Protein AF-A0A7C2SA56-F1 (afdb_monomer)

pLDDT: mean 70.77, std 21.41, range [25.62, 97.12]

Foldseek 3Di:
DDDDDDDDDDDDDDDDDDDPPDPDPDPPDPDDPVVCVVVCPPQAFQEEELEEQAVLLCVLALDQKFAADLQGHPPDAQPFFDWDKDWDCVPDPDQFTKIKIKGKDADARFQKFWFFLVFATDRPDDAPPLPPDPPNQDDDPQWDWDWDDGRITMIMTIGNDTGNDDDDDPVSVVPDDDDRHDTRPLPLVVCLQRHQYWYKYAAPVDPQRIDTQAQRASDSVCSVVRSVSVSQQSGIVVSVHDGHYHAGQLLSSLQVVLVSQQVNCVNNPCVVVVRAAEYEYEEAAFQQPQAVVSHGCDQVNVPVVPRLLQGLLVSLLQLQVQQWRPHTSDTDRGGHPHRYAYIYMHGYPNYHCSNHVSNNLSSVRRNCVVPDPVVVPPPPRDPDPPPDDDDDD

Radius of gyration: 30.61 Å; Cα contacts (8 Å, |Δi|>4): 774; chains: 1; bounding box: 69×61×141 Å

Mean predicted aligned error: 15.2 Å

Structure (mmCIF, N/CA/C/O backbone):
data_AF-A0A7C2SA56-F1
#
_entry.id   AF-A0A7C2SA56-F1
#
loop_
_atom_site.group_PDB
_atom_site.id
_atom_site.type_symbol
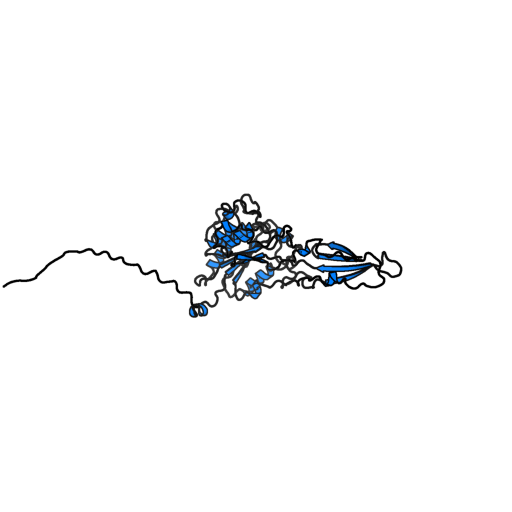_atom_site.label_atom_id
_atom_site.label_alt_id
_atom_site.label_comp_id
_atom_site.label_asym_id
_atom_site.label_entity_id
_atom_site.label_seq_id
_atom_site.pdbx_PDB_ins_code
_atom_site.Cartn_x
_atom_site.Cartn_y
_atom_site.Cartn_z
_atom_site.occupancy
_atom_site.B_iso_or_equiv
_atom_site.auth_seq_id
_atom_site.auth_comp_id
_atom_site.auth_asym_id
_atom_site.auth_atom_id
_atom_site.pdbx_PDB_model_num
ATOM 1 N N . MET A 1 1 ? -33.449 -40.616 89.971 1.00 39.22 1 MET A N 1
ATOM 2 C CA . MET A 1 1 ? -32.177 -41.347 90.154 1.00 39.22 1 MET A CA 1
ATOM 3 C C . MET A 1 1 ? -31.269 -41.042 88.967 1.00 39.22 1 MET A C 1
ATOM 5 O O . MET A 1 1 ? -31.745 -41.109 87.848 1.00 39.22 1 MET A O 1
ATOM 9 N N . LYS A 1 2 ? -30.046 -40.585 89.292 1.00 33.28 2 LYS A N 1
ATOM 10 C CA . LYS A 1 2 ? -28.766 -40.438 88.544 1.00 33.28 2 LYS A CA 1
ATOM 11 C C . LYS A 1 2 ? -28.814 -40.539 86.998 1.00 33.28 2 LYS A C 1
ATOM 13 O O . LYS A 1 2 ? -29.248 -41.554 86.479 1.00 33.28 2 LYS A O 1
ATOM 18 N N . LYS A 1 3 ? -28.481 -39.468 86.245 1.00 35.09 3 LYS A N 1
ATOM 19 C CA . LYS A 1 3 ? -27.124 -39.047 85.761 1.00 35.09 3 LYS A CA 1
ATOM 20 C C . LYS A 1 3 ? -26.400 -40.204 85.045 1.00 35.09 3 LYS A C 1
ATOM 22 O O . LYS A 1 3 ? -26.2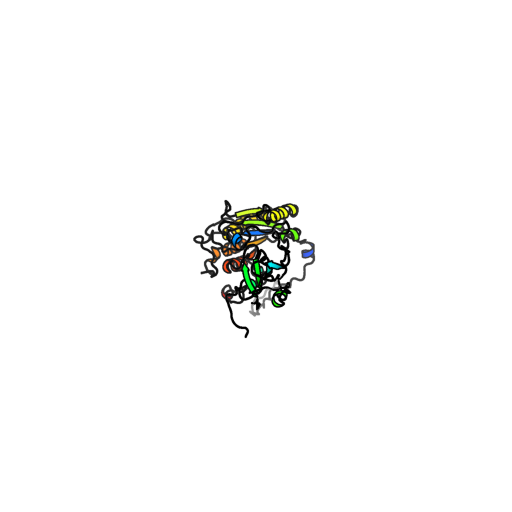62 -41.249 85.657 1.00 35.09 3 LYS A O 1
ATOM 27 N N . THR A 1 4 ? -25.950 -40.081 83.791 1.00 36.53 4 THR A N 1
ATOM 28 C CA . THR A 1 4 ? -24.731 -39.322 83.438 1.00 36.53 4 THR A CA 1
ATOM 29 C C . THR A 1 4 ? -24.569 -39.110 81.928 1.00 36.53 4 THR A C 1
ATOM 31 O O . THR A 1 4 ? -24.523 -40.064 81.158 1.00 36.53 4 THR A O 1
ATOM 34 N N . SER A 1 5 ? -24.358 -37.855 81.542 1.00 44.16 5 SER A N 1
ATOM 35 C CA . SER A 1 5 ? -23.474 -37.443 80.452 1.00 44.16 5 SER A CA 1
ATOM 36 C C . SER A 1 5 ? -22.009 -37.577 80.901 1.00 44.16 5 SER A C 1
ATOM 38 O O . SER A 1 5 ? -21.711 -37.331 82.072 1.00 44.16 5 SER A O 1
ATOM 40 N N . LEU A 1 6 ? -21.094 -37.934 79.991 1.00 35.34 6 LEU A N 1
ATOM 41 C CA . LEU A 1 6 ? -19.653 -37.781 80.207 1.00 35.34 6 LEU A CA 1
ATOM 42 C C . LEU A 1 6 ? -19.013 -37.058 79.013 1.00 35.34 6 LEU A C 1
ATOM 44 O O . LEU A 1 6 ? -18.943 -37.577 77.904 1.00 35.34 6 LEU A O 1
ATOM 48 N N . PHE A 1 7 ? -18.586 -35.831 79.296 1.00 36.72 7 PHE A N 1
ATOM 49 C CA . PHE A 1 7 ? -17.604 -35.038 78.565 1.00 36.72 7 PHE A CA 1
ATOM 50 C C . PHE A 1 7 ? -16.187 -35.479 78.965 1.00 36.72 7 PHE A C 1
ATOM 52 O O . PHE A 1 7 ? -15.968 -35.737 80.146 1.00 36.72 7 PHE A O 1
ATOM 59 N N . ALA A 1 8 ? -15.240 -35.460 78.021 1.00 33.09 8 ALA A N 1
ATOM 60 C CA . ALA A 1 8 ? -13.815 -35.090 78.163 1.00 33.09 8 ALA A CA 1
ATOM 61 C C . ALA A 1 8 ? -13.097 -35.482 76.853 1.00 33.09 8 ALA A C 1
ATOM 63 O O . ALA A 1 8 ? -13.397 -36.527 76.295 1.00 33.09 8 ALA A O 1
ATOM 64 N N . GLY A 1 9 ? -12.153 -34.749 76.274 1.00 30.97 9 GLY A N 1
ATOM 65 C CA . GLY A 1 9 ? -11.451 -33.541 76.674 1.00 30.97 9 GLY A CA 1
ATOM 66 C C . GLY A 1 9 ? -10.452 -33.186 75.562 1.00 30.97 9 GLY A C 1
ATOM 67 O O . GLY A 1 9 ? -9.973 -34.051 74.834 1.00 30.97 9 GLY A O 1
ATOM 68 N N . ILE A 1 10 ? -10.197 -31.892 75.418 1.00 39.34 10 ILE A N 1
ATOM 69 C CA . ILE A 1 10 ? -9.296 -31.254 74.454 1.00 39.34 10 ILE A CA 1
ATOM 70 C C . ILE A 1 10 ? -7.835 -31.453 74.887 1.00 39.34 10 ILE A C 1
ATOM 72 O O . ILE A 1 10 ? -7.519 -31.183 76.044 1.00 39.34 10 ILE A O 1
ATOM 76 N N . SER A 1 11 ? -6.931 -31.809 73.964 1.00 33.72 11 SER A N 1
ATOM 77 C CA . SER A 1 11 ? -5.572 -31.235 73.899 1.00 33.72 11 SER A CA 1
ATOM 78 C C . SER A 1 11 ? -4.875 -31.533 72.573 1.00 33.72 11 SER A C 1
ATOM 80 O O . SER A 1 11 ? -4.888 -32.649 72.064 1.00 33.72 11 SER A O 1
ATOM 82 N N . ALA A 1 12 ? -4.301 -30.467 72.024 1.00 36.62 12 ALA A N 1
ATOM 83 C CA . ALA A 1 12 ? -3.661 -30.363 70.729 1.00 36.62 12 ALA A CA 1
ATOM 84 C C . ALA A 1 12 ? -2.282 -31.036 70.681 1.00 36.62 12 ALA A C 1
ATOM 86 O O . ALA A 1 12 ? -1.510 -30.950 71.634 1.00 36.62 12 ALA A O 1
ATOM 87 N N . LEU A 1 13 ? -1.929 -31.571 69.511 1.00 31.06 13 LEU A N 1
ATOM 88 C CA . LEU A 1 13 ? -0.540 -31.666 69.081 1.00 31.06 13 LEU A CA 1
ATOM 89 C C . LEU A 1 13 ? -0.450 -31.207 67.621 1.00 31.06 13 LEU A C 1
ATOM 91 O O . LEU A 1 13 ? -1.039 -31.804 66.723 1.00 31.06 13 LEU A O 1
ATOM 95 N N . LEU A 1 14 ? 0.252 -30.092 67.420 1.00 38.41 14 LEU A N 1
ATOM 96 C CA . LEU A 1 14 ? 0.639 -29.561 66.120 1.00 38.41 14 LEU A CA 1
ATOM 97 C C . LEU A 1 14 ? 1.546 -30.558 65.391 1.00 38.41 14 LEU A C 1
ATOM 99 O O . LEU A 1 14 ? 2.655 -30.809 65.853 1.00 38.41 14 LEU A O 1
ATOM 103 N N . LEU A 1 15 ? 1.136 -31.013 64.207 1.00 34.75 15 LEU A N 1
ATOM 104 C CA . LEU A 1 15 ? 2.068 -31.433 63.163 1.00 34.75 15 LEU A CA 1
ATOM 105 C C . LEU A 1 15 ? 1.757 -30.658 61.881 1.00 34.75 15 LEU A C 1
ATOM 107 O O . LEU A 1 15 ? 0.782 -30.922 61.180 1.00 34.75 15 LEU A O 1
ATOM 111 N N . ALA A 1 16 ? 2.616 -29.685 61.587 1.00 44.06 16 ALA A N 1
ATOM 112 C CA . ALA A 1 16 ? 2.723 -29.089 60.270 1.00 44.06 16 ALA A CA 1
ATOM 113 C C . ALA A 1 16 ? 3.188 -30.165 59.278 1.00 44.06 16 ALA A C 1
ATOM 115 O O . ALA A 1 16 ? 4.275 -30.719 59.425 1.00 44.06 16 ALA A O 1
ATOM 116 N N . THR A 1 17 ? 2.383 -30.442 58.256 1.00 40.09 17 THR A N 1
ATOM 117 C CA . THR A 1 17 ? 2.845 -31.102 57.032 1.00 40.09 17 THR A CA 1
ATOM 118 C C . THR A 1 17 ? 2.342 -30.297 55.843 1.00 40.09 17 THR A C 1
ATOM 120 O O . THR A 1 17 ? 1.178 -29.910 55.763 1.00 40.09 17 THR A O 1
ATOM 123 N N . ALA A 1 18 ? 3.290 -29.935 54.985 1.00 40.06 18 ALA A N 1
ATOM 124 C CA . ALA A 1 18 ? 3.116 -29.029 53.870 1.00 40.06 18 ALA A CA 1
ATOM 125 C C . ALA A 1 18 ? 2.067 -29.553 52.879 1.00 40.06 18 ALA A C 1
ATOM 127 O O . ALA A 1 18 ? 2.203 -30.645 52.330 1.00 40.06 18 ALA A O 1
ATOM 128 N N . VAL A 1 19 ? 1.050 -28.736 52.608 1.00 38.53 19 VAL A N 1
ATOM 129 C CA . VAL A 1 19 ? 0.190 -28.903 51.437 1.00 38.53 19 VAL A CA 1
ATOM 130 C C . VAL A 1 19 ? 1.034 -28.526 50.222 1.00 38.53 19 VAL A C 1
ATOM 132 O O . VAL A 1 19 ? 1.224 -27.348 49.927 1.00 38.53 19 VAL A O 1
ATOM 135 N N . ALA A 1 20 ? 1.583 -29.524 49.533 1.00 40.69 20 ALA A N 1
ATOM 136 C CA . ALA A 1 20 ? 2.078 -29.330 48.180 1.00 40.69 20 ALA A CA 1
ATOM 137 C C . ALA A 1 20 ? 0.863 -29.010 47.300 1.00 40.69 20 ALA A C 1
ATOM 139 O O . ALA A 1 20 ? 0.057 -29.885 46.985 1.00 40.69 20 ALA A O 1
ATOM 140 N N . ALA A 1 21 ? 0.698 -27.729 46.971 1.00 40.94 21 ALA A N 1
ATOM 141 C CA . ALA A 1 21 ? -0.274 -27.277 45.994 1.00 40.94 21 ALA A CA 1
ATOM 142 C C . ALA A 1 21 ? -0.015 -28.020 44.678 1.00 40.94 21 ALA A C 1
ATOM 144 O O . ALA A 1 21 ? 1.065 -27.907 44.093 1.00 40.94 21 ALA A O 1
ATOM 145 N N . ALA A 1 22 ? -0.995 -28.806 44.234 1.00 43.62 22 ALA A N 1
ATOM 146 C CA . ALA A 1 22 ? -0.971 -29.374 42.900 1.00 43.62 22 ALA A CA 1
ATOM 147 C C . ALA A 1 22 ? -0.848 -28.219 41.885 1.00 43.62 22 ALA A C 1
ATOM 149 O O . ALA A 1 22 ? -1.540 -27.206 42.040 1.00 43.62 22 ALA A O 1
ATOM 150 N N . PRO A 1 23 ? 0.038 -28.326 40.879 1.00 46.91 23 PRO A N 1
ATOM 151 C CA . PRO A 1 23 ? 0.163 -27.299 39.857 1.00 46.91 23 PRO A CA 1
ATOM 152 C C . PRO A 1 23 ? -1.189 -27.095 39.149 1.00 46.91 23 PRO A C 1
ATOM 154 O O . PRO A 1 23 ? -1.946 -28.060 38.996 1.00 46.91 23 PRO A O 1
ATOM 157 N N . PRO A 1 24 ? -1.515 -25.860 38.722 1.00 46.25 24 PRO A N 1
ATOM 158 C CA . PRO A 1 24 ? -2.729 -25.599 37.958 1.00 46.25 24 PRO A CA 1
ATOM 159 C C . PRO A 1 24 ? -2.772 -26.510 36.721 1.00 46.25 24 PRO A C 1
ATOM 161 O O . PRO A 1 24 ? -1.715 -26.815 36.157 1.00 46.25 24 PRO A O 1
ATOM 164 N N . PRO A 1 25 ? -3.968 -26.961 36.302 1.00 38.56 25 PRO A N 1
ATOM 165 C CA . PRO A 1 25 ? -4.114 -27.872 35.178 1.00 38.56 25 PRO A CA 1
ATOM 166 C C . PRO A 1 25 ? -3.385 -27.311 33.960 1.00 38.56 25 PRO A C 1
ATOM 168 O O . PRO A 1 25 ? -3.597 -26.166 33.555 1.00 38.56 25 PRO A O 1
ATOM 171 N N . SER A 1 26 ? -2.491 -28.128 33.409 1.00 38.38 26 SER A N 1
ATOM 172 C CA . SER A 1 26 ? -1.764 -27.838 32.183 1.00 38.38 26 SER A CA 1
ATOM 173 C C . SER A 1 26 ? -2.764 -27.447 31.100 1.00 38.38 26 SER A C 1
ATOM 175 O O . SER A 1 26 ? -3.735 -28.170 30.867 1.00 38.38 26 SER A O 1
ATOM 177 N N . GLN A 1 27 ? -2.543 -26.299 30.455 1.00 35.47 27 GLN A N 1
ATOM 178 C CA . GLN A 1 27 ? -3.348 -25.904 29.310 1.00 35.47 27 GLN A CA 1
ATOM 179 C C . GLN A 1 27 ? -3.286 -27.011 28.262 1.00 35.47 27 GLN A C 1
ATOM 181 O O . GLN A 1 27 ? -2.222 -27.380 27.764 1.00 35.47 27 GLN A O 1
ATOM 186 N N . VAL A 1 28 ? -4.456 -27.580 27.998 1.00 40.59 28 VAL A N 1
ATOM 187 C CA . VAL A 1 28 ? -4.671 -28.583 26.971 1.00 40.59 28 VAL A CA 1
ATOM 188 C C . VAL A 1 28 ? -4.280 -27.957 25.637 1.00 40.59 28 VAL A C 1
ATOM 190 O O . VAL A 1 28 ? -4.829 -26.935 25.235 1.00 40.59 28 VAL A O 1
ATOM 193 N N . VAL A 1 29 ? -3.310 -28.586 24.975 1.00 46.03 29 VAL A N 1
ATOM 194 C CA . VAL A 1 29 ? -2.989 -28.400 23.558 1.00 46.03 29 VAL A CA 1
ATOM 195 C C . VAL A 1 29 ? -4.300 -28.392 22.773 1.00 46.03 29 VAL A C 1
ATOM 197 O O . VAL A 1 29 ? -5.044 -29.370 22.837 1.00 46.03 29 VAL A O 1
ATOM 200 N N . GLU A 1 30 ? -4.588 -27.295 22.070 1.00 41.12 30 GLU A N 1
ATOM 201 C CA . GLU A 1 30 ? -5.808 -27.097 21.281 1.00 41.12 30 GLU A CA 1
ATOM 202 C C . GLU A 1 30 ? -5.887 -28.177 20.182 1.00 41.12 30 GLU A C 1
ATOM 204 O O . GLU A 1 30 ? -5.361 -28.045 19.078 1.00 41.12 30 GLU A O 1
ATOM 209 N N . LYS A 1 31 ? -6.498 -29.319 20.512 1.00 43.41 31 LYS A N 1
ATOM 210 C CA . LYS A 1 31 ? -6.902 -30.343 19.552 1.00 43.41 31 LYS A CA 1
ATOM 211 C C . LYS A 1 31 ? -8.184 -29.847 18.897 1.00 43.41 31 LYS A C 1
ATOM 213 O O . LYS A 1 31 ? -9.219 -29.833 19.547 1.00 43.41 31 LYS A O 1
ATOM 218 N N . VAL A 1 32 ? -8.059 -29.422 17.640 1.00 48.59 32 VAL A N 1
ATOM 219 C CA . VAL A 1 32 ? -9.109 -29.206 16.627 1.00 48.59 32 VAL A CA 1
ATOM 220 C C . VAL A 1 32 ? -10.540 -29.417 17.151 1.00 48.59 32 VAL A C 1
ATOM 222 O O . VAL A 1 32 ? -11.049 -30.537 17.176 1.00 48.59 32 VAL A O 1
ATOM 225 N N . ASP A 1 33 ? -11.194 -28.322 17.541 1.00 52.22 33 ASP A N 1
ATOM 226 C CA . ASP A 1 33 ? -12.626 -28.301 17.841 1.00 52.22 33 ASP A CA 1
ATOM 227 C C . ASP A 1 33 ? -13.416 -28.245 16.522 1.00 52.22 33 ASP A C 1
ATOM 229 O O . ASP A 1 33 ? -13.596 -27.189 15.907 1.00 52.22 33 ASP A O 1
ATOM 233 N N . LEU A 1 34 ? -13.861 -29.418 16.068 1.00 47.47 34 LEU A N 1
ATOM 234 C CA . LEU A 1 34 ? -14.656 -29.582 14.850 1.00 47.47 34 LEU A CA 1
ATOM 235 C C . LEU A 1 34 ? -16.010 -28.863 14.934 1.00 47.47 34 LEU A C 1
ATOM 237 O O . LEU A 1 34 ? -16.504 -28.398 13.910 1.00 47.47 34 LEU A O 1
ATOM 241 N N . MET A 1 35 ? -16.598 -28.709 16.127 1.00 47.75 35 MET A N 1
ATOM 242 C CA . MET A 1 35 ? -17.851 -27.968 16.288 1.00 47.75 35 MET A CA 1
ATOM 243 C C . MET A 1 35 ? -17.616 -26.472 16.151 1.00 47.75 35 MET A C 1
ATOM 245 O O . MET A 1 35 ? -18.416 -25.807 15.496 1.00 47.75 35 MET A O 1
ATOM 249 N N . ARG A 1 36 ? -16.497 -25.942 16.656 1.00 47.53 36 ARG A N 1
ATOM 250 C CA . ARG A 1 36 ? -16.075 -24.567 16.361 1.00 47.53 36 ARG A CA 1
ATOM 251 C C . ARG A 1 36 ? -15.836 -24.389 14.863 1.00 47.53 36 ARG A C 1
ATOM 253 O O . ARG A 1 36 ? -16.406 -23.475 14.304 1.00 47.53 36 ARG A O 1
ATOM 260 N N . GLN A 1 37 ? -15.135 -25.292 14.175 1.00 41.69 37 GLN A N 1
ATOM 261 C CA . GLN A 1 37 ? -14.942 -25.189 12.715 1.00 41.69 37 GLN A CA 1
ATOM 262 C C . GLN A 1 37 ? -16.237 -25.288 11.885 1.00 41.69 37 GLN A C 1
ATOM 264 O O . GLN A 1 37 ? -16.345 -24.617 10.861 1.00 41.69 37 GLN A O 1
ATOM 269 N N . ILE A 1 38 ? -17.220 -26.088 12.312 1.00 48.50 38 ILE A N 1
ATOM 270 C CA . ILE A 1 38 ? -18.521 -26.224 11.632 1.00 48.50 38 ILE A CA 1
ATOM 271 C C . ILE A 1 38 ? -19.450 -25.038 11.951 1.00 48.50 38 ILE A C 1
ATOM 273 O O . ILE A 1 38 ? -20.226 -24.619 11.093 1.00 48.50 38 ILE A O 1
ATOM 277 N N . THR A 1 39 ? -19.364 -24.465 13.156 1.00 48.72 39 THR A N 1
ATOM 278 C CA . THR A 1 39 ? -20.217 -23.339 13.590 1.00 48.72 39 THR A CA 1
ATOM 279 C C . THR A 1 39 ? -19.615 -21.960 13.312 1.00 48.72 39 THR A C 1
ATOM 281 O O . THR A 1 39 ? -20.365 -21.008 13.116 1.00 48.72 39 THR A O 1
ATOM 284 N N . THR A 1 40 ? -18.289 -21.833 13.197 1.00 48.69 40 THR A N 1
ATOM 285 C CA . THR A 1 40 ? -17.589 -20.627 12.724 1.00 48.69 40 THR A CA 1
ATOM 286 C C . THR A 1 40 ? -17.436 -20.642 11.206 1.00 48.69 40 THR A C 1
ATOM 288 O O . THR A 1 40 ? -16.346 -20.345 10.708 1.00 48.69 40 THR A O 1
ATOM 291 N N . GLN A 1 41 ? -18.497 -20.991 10.458 1.00 47.62 41 GLN A N 1
ATOM 292 C CA . GLN A 1 41 ? -18.577 -20.654 9.029 1.00 47.62 41 GLN A CA 1
ATOM 293 C C . GLN A 1 41 ? -18.005 -19.246 8.860 1.00 47.62 41 GLN A C 1
ATOM 295 O O . GLN A 1 41 ? -18.464 -18.318 9.526 1.00 47.62 41 GLN A O 1
ATOM 300 N N . TRP A 1 42 ? -16.902 -19.157 8.115 1.00 59.50 42 TRP A N 1
ATOM 301 C CA . TRP A 1 42 ? -15.886 -18.124 8.286 1.00 59.50 42 TRP A CA 1
ATOM 302 C C . TRP A 1 42 ? -16.520 -16.739 8.282 1.00 59.50 42 TRP A C 1
ATOM 304 O O . TRP A 1 42 ? -16.949 -16.239 7.244 1.00 59.50 42 TRP A O 1
ATOM 314 N N . VAL A 1 43 ? -16.606 -16.122 9.458 1.00 80.00 43 VAL A N 1
ATOM 315 C CA . VAL A 1 43 ? -17.084 -14.752 9.563 1.00 80.00 43 VAL A CA 1
ATOM 316 C C . VAL A 1 43 ? -16.019 -13.893 8.891 1.00 80.00 43 VAL A C 1
ATOM 318 O O . VAL A 1 43 ? -14.926 -13.739 9.437 1.00 80.00 43 VAL A O 1
ATOM 321 N N . LYS A 1 44 ? -16.319 -13.398 7.682 1.00 87.44 44 LYS A N 1
ATOM 322 C CA . LYS A 1 44 ? -15.382 -12.618 6.862 1.00 87.44 44 LYS A CA 1
ATOM 323 C C . LYS A 1 44 ? -14.737 -11.518 7.714 1.00 87.44 44 LYS A C 1
ATOM 325 O O . LYS A 1 44 ? -15.489 -10.784 8.360 1.00 87.44 44 LYS A O 1
ATOM 330 N N . PRO A 1 45 ? -13.399 -11.393 7.778 1.00 89.75 45 PRO A N 1
ATOM 331 C CA . PRO A 1 45 ? -12.762 -10.266 8.440 1.00 89.75 45 PRO A CA 1
ATOM 332 C C . PRO A 1 45 ? -13.131 -8.952 7.749 1.00 89.75 45 PRO A C 1
ATOM 334 O O . PRO A 1 45 ? -13.321 -8.907 6.535 1.00 89.75 45 PRO A O 1
ATOM 337 N N . ASN A 1 46 ? -13.178 -7.884 8.537 1.00 93.06 46 ASN A N 1
ATOM 338 C CA . ASN A 1 46 ? -13.354 -6.514 8.076 1.00 93.06 46 ASN A CA 1
ATOM 339 C C . ASN A 1 46 ? -11.971 -5.883 7.885 1.00 93.06 46 ASN A C 1
ATOM 341 O O . ASN A 1 46 ? -11.265 -5.620 8.863 1.00 93.06 46 ASN A O 1
ATOM 345 N N . VAL A 1 47 ? -11.569 -5.661 6.635 1.00 94.06 47 VAL A N 1
ATOM 346 C CA . VAL A 1 47 ? -10.227 -5.175 6.292 1.00 94.06 47 VAL A CA 1
ATOM 347 C C . VAL A 1 47 ? -10.323 -3.851 5.546 1.00 94.06 47 VAL A C 1
ATOM 349 O O . VAL A 1 47 ? -10.893 -3.774 4.459 1.00 94.06 47 VAL A O 1
ATOM 352 N N . LEU A 1 48 ? -9.727 -2.808 6.122 1.00 96.69 48 LEU A N 1
ATOM 353 C CA . LEU A 1 48 ? -9.649 -1.481 5.519 1.00 96.69 48 LEU A CA 1
ATOM 354 C C . LEU A 1 48 ? -8.260 -1.248 4.920 1.00 96.69 48 LEU A C 1
ATOM 356 O O . LEU A 1 48 ? -7.261 -1.196 5.639 1.00 96.69 48 LEU A O 1
ATOM 360 N N . ILE A 1 49 ? -8.186 -1.059 3.608 1.00 95.69 49 ILE A N 1
ATOM 361 C CA . ILE A 1 49 ? -6.968 -0.577 2.959 1.00 95.69 49 ILE A CA 1
ATOM 362 C C . ILE A 1 49 ? -6.834 0.915 3.269 1.00 95.69 49 ILE A C 1
ATOM 364 O O . ILE A 1 49 ? -7.768 1.680 3.045 1.00 95.69 49 ILE A O 1
ATOM 368 N N . VAL A 1 50 ? -5.679 1.319 3.789 1.00 96.38 50 VAL A N 1
ATOM 369 C CA . VAL A 1 50 ? -5.291 2.710 4.033 1.00 96.38 50 VAL A CA 1
ATOM 370 C C . VAL A 1 50 ? -4.197 3.031 3.022 1.00 96.38 50 VAL A C 1
ATOM 372 O O . VAL A 1 50 ? -3.036 2.683 3.224 1.00 96.38 50 VAL A O 1
ATOM 375 N N . LEU A 1 51 ? -4.596 3.602 1.891 1.00 92.38 51 LEU A N 1
ATOM 376 C CA . LEU A 1 51 ? -3.755 3.779 0.714 1.00 92.38 51 LEU A CA 1
ATOM 377 C C . LEU A 1 51 ? -3.195 5.198 0.639 1.00 92.38 51 LEU A C 1
ATOM 379 O O . LEU A 1 51 ? -3.946 6.176 0.556 1.00 92.38 51 LEU A O 1
ATOM 383 N N . ASP A 1 52 ? -1.875 5.290 0.600 1.00 89.12 52 ASP A N 1
ATOM 384 C CA . ASP A 1 52 ? -1.182 6.507 0.227 1.00 89.12 52 ASP A CA 1
ATOM 385 C C . ASP A 1 52 ? -1.453 6.849 -1.240 1.00 89.12 52 ASP A C 1
ATOM 387 O O . ASP A 1 52 ? -1.357 6.004 -2.132 1.00 89.12 52 ASP A O 1
ATOM 391 N N . ARG A 1 53 ? -1.780 8.112 -1.492 1.00 87.06 53 ARG A N 1
ATOM 392 C CA . ARG A 1 53 ? -1.801 8.709 -2.834 1.00 87.06 53 ARG A CA 1
ATOM 393 C C . ARG A 1 53 ? -1.057 10.041 -2.837 1.00 87.06 53 ARG A C 1
ATOM 395 O O . ARG A 1 53 ? -1.428 10.962 -3.564 1.00 87.06 53 ARG A O 1
ATOM 402 N N . SER A 1 54 ? -0.076 10.186 -1.956 1.00 83.69 54 SER A N 1
ATOM 403 C CA . SER A 1 54 ? 0.790 11.352 -1.871 1.00 83.69 54 SER A CA 1
ATOM 404 C C . SER A 1 54 ? 1.604 11.542 -3.152 1.00 83.69 54 SER A C 1
ATOM 406 O O . SER A 1 54 ? 1.613 10.708 -4.052 1.00 83.69 54 SER A O 1
ATOM 408 N N . GLY A 1 55 ? 2.264 12.685 -3.278 1.00 74.12 55 GLY A N 1
ATOM 409 C CA . GLY A 1 55 ? 3.085 13.011 -4.433 1.00 74.12 55 GLY A CA 1
ATOM 410 C C . GLY A 1 55 ? 4.275 12.073 -4.587 1.00 74.12 55 GLY A C 1
ATOM 411 O O . GLY A 1 55 ? 4.651 11.826 -5.726 1.00 74.12 55 GLY A O 1
ATOM 412 N N . SER A 1 56 ? 4.830 11.518 -3.498 1.00 71.06 56 SER A N 1
ATOM 413 C CA . SER A 1 56 ? 5.896 10.508 -3.591 1.00 71.06 56 SER A CA 1
ATOM 414 C C . SER A 1 56 ? 5.432 9.301 -4.393 1.00 71.06 56 SER A C 1
ATOM 416 O O . SER A 1 56 ? 6.161 8.904 -5.299 1.00 71.06 56 SER A O 1
ATOM 418 N N . MET A 1 57 ? 4.173 8.870 -4.206 1.00 71.75 57 MET A N 1
ATOM 419 C CA . MET A 1 57 ? 3.574 7.772 -4.978 1.00 71.75 57 MET A CA 1
ATOM 420 C C . MET A 1 57 ? 3.635 8.047 -6.482 1.00 71.75 57 MET A C 1
ATOM 422 O O . MET A 1 57 ? 3.772 7.118 -7.267 1.00 71.75 57 MET A O 1
ATOM 426 N N . ALA A 1 58 ? 3.583 9.315 -6.910 1.00 59.81 58 ALA A N 1
ATOM 427 C CA . ALA A 1 58 ? 3.729 9.692 -8.317 1.00 59.81 58 ALA A CA 1
ATOM 428 C C . ALA A 1 58 ? 5.180 9.635 -8.831 1.00 59.81 58 ALA A C 1
ATOM 430 O O . ALA A 1 58 ? 5.378 9.611 -10.039 1.00 59.81 58 ALA A O 1
ATOM 431 N N . TRP A 1 59 ? 6.186 9.664 -7.952 1.00 50.94 59 TRP A N 1
ATOM 432 C CA . TRP A 1 59 ? 7.612 9.633 -8.303 1.00 50.94 59 TRP A CA 1
ATOM 433 C C . TRP A 1 59 ? 8.198 8.220 -8.296 1.00 50.94 59 TRP A C 1
ATOM 435 O O . TRP A 1 59 ? 9.042 7.927 -9.147 1.00 50.94 59 TRP A O 1
ATOM 445 N N . ASP A 1 60 ? 7.743 7.330 -7.405 1.00 48.00 60 ASP A N 1
ATOM 446 C CA . ASP A 1 60 ? 8.083 5.899 -7.518 1.00 48.00 60 ASP A CA 1
ATOM 447 C C . ASP A 1 60 ? 7.374 5.250 -8.725 1.00 48.00 60 ASP A C 1
ATOM 449 O O . ASP A 1 60 ? 7.825 4.258 -9.304 1.00 48.00 60 ASP A O 1
ATOM 453 N N . MET A 1 61 ? 6.316 5.902 -9.211 1.00 46.78 61 MET A N 1
ATOM 454 C CA . MET A 1 61 ? 5.670 5.634 -10.485 1.00 46.78 61 MET A CA 1
ATOM 455 C C . MET A 1 61 ? 6.273 6.509 -11.600 1.00 46.78 61 MET A C 1
ATOM 457 O O . MET A 1 61 ? 5.762 7.573 -11.919 1.00 46.78 61 MET A O 1
ATOM 461 N N . TRP A 1 62 ? 7.288 6.039 -12.333 1.00 40.81 62 TRP A N 1
ATOM 462 C CA . TRP A 1 62 ? 7.735 6.696 -13.588 1.00 40.81 62 TRP A CA 1
ATOM 463 C C . TRP A 1 62 ? 6.672 6.684 -14.725 1.00 40.81 62 TRP A C 1
ATOM 465 O O . TRP A 1 62 ? 6.989 6.902 -15.896 1.00 40.81 62 TRP A O 1
ATOM 475 N N . GLY A 1 63 ? 5.404 6.438 -14.393 1.00 36.06 63 GLY A N 1
ATOM 476 C CA . GLY A 1 63 ? 4.221 6.772 -15.169 1.00 36.06 63 GLY A CA 1
ATOM 477 C C . GLY A 1 63 ? 3.228 7.468 -14.242 1.00 36.06 63 GLY A C 1
ATOM 478 O O . GLY A 1 63 ? 2.940 6.974 -13.163 1.00 36.06 63 GLY A O 1
ATOM 479 N N . SER A 1 64 ? 2.667 8.588 -14.669 1.00 33.00 64 SER A N 1
ATOM 480 C CA . SER A 1 64 ? 1.650 9.383 -13.967 1.00 33.00 64 SER A CA 1
ATOM 481 C C . SER A 1 64 ? 0.359 8.634 -13.566 1.00 33.00 64 SER A C 1
ATOM 483 O O . SER A 1 64 ? -0.569 9.259 -13.059 1.00 33.00 64 SER A O 1
ATOM 485 N N . ASP A 1 65 ? 0.258 7.320 -13.803 1.00 39.53 65 ASP A N 1
ATOM 486 C CA . ASP A 1 65 ? -0.990 6.561 -13.824 1.00 39.53 65 ASP A CA 1
ATOM 487 C C . ASP A 1 65 ? -0.782 5.067 -13.430 1.00 39.53 65 ASP A C 1
ATOM 489 O O . ASP A 1 65 ? 0.111 4.392 -13.941 1.00 39.53 65 ASP A O 1
ATOM 493 N N . VAL A 1 66 ? -1.633 4.512 -12.546 1.00 38.22 66 VAL A N 1
ATOM 494 C CA . VAL A 1 66 ? -1.667 3.081 -12.121 1.00 38.22 66 VAL A CA 1
ATOM 495 C C . VAL A 1 66 ? -2.523 2.142 -13.014 1.00 38.22 66 VAL A C 1
ATOM 497 O O . VAL A 1 66 ? -3.731 2.225 -12.933 1.00 38.22 66 VAL A O 1
ATOM 500 N N . GLY A 1 67 ? -1.951 1.238 -13.834 1.00 36.16 67 GLY A N 1
ATOM 501 C CA . GLY A 1 67 ? -2.640 0.131 -14.576 1.00 36.16 67 GLY A CA 1
ATOM 502 C C . GLY A 1 67 ? -3.825 0.439 -15.542 1.00 36.16 67 GLY A C 1
ATOM 503 O O . GLY A 1 67 ? -4.933 0.685 -15.085 1.00 36.16 67 GLY A O 1
ATOM 504 N N . VAL A 1 68 ? -3.602 0.362 -16.868 1.00 33.00 68 VAL A N 1
ATOM 505 C CA . VAL A 1 68 ? -4.447 0.757 -18.039 1.00 33.00 68 VAL A CA 1
ATOM 506 C C . VAL A 1 68 ? -5.783 0.052 -18.217 1.00 33.00 68 VAL A C 1
ATOM 508 O O . VAL A 1 68 ? -6.673 0.601 -18.867 1.00 33.00 68 VAL A O 1
ATOM 511 N N . ASP A 1 69 ? -5.961 -1.129 -17.659 1.00 32.91 69 ASP A N 1
ATOM 512 C CA . ASP A 1 69 ? -7.181 -1.910 -17.822 1.00 32.91 69 ASP A CA 1
ATOM 513 C C . ASP A 1 69 ? -7.781 -2.311 -16.469 1.00 32.91 69 ASP A C 1
ATOM 515 O O . ASP A 1 69 ? -7.214 -2.088 -15.398 1.00 32.91 69 ASP A O 1
ATOM 519 N N . ASN A 1 70 ? -8.967 -2.921 -16.506 1.00 33.06 70 ASN A N 1
ATOM 520 C CA . ASN A 1 70 ? -9.627 -3.509 -15.337 1.00 33.06 70 ASN A CA 1
ATOM 521 C C . ASN A 1 70 ? -8.895 -4.754 -14.783 1.00 33.06 70 ASN A C 1
ATOM 523 O O . ASN A 1 70 ? -9.438 -5.422 -13.909 1.00 33.06 70 ASN A O 1
ATOM 527 N N . GLN A 1 71 ? -7.688 -5.064 -15.272 1.00 34.97 71 GLN A N 1
ATOM 528 C CA . GLN A 1 71 ? -6.744 -6.036 -14.711 1.00 34.97 71 GLN A CA 1
ATOM 529 C C . GLN A 1 71 ? -5.473 -5.367 -14.139 1.00 34.97 71 GLN A C 1
ATOM 531 O O . GLN A 1 71 ? -4.633 -6.043 -13.544 1.00 34.97 71 GLN A O 1
ATOM 536 N N . GLY A 1 72 ? -5.331 -4.043 -14.267 1.00 34.12 72 GLY A N 1
ATOM 537 C CA . GLY A 1 72 ? -4.211 -3.257 -13.762 1.00 34.12 72 GLY A CA 1
ATOM 538 C C . GLY A 1 72 ? -2.888 -3.388 -14.537 1.00 34.12 72 GLY A C 1
ATOM 539 O O . GLY A 1 72 ? -1.833 -3.106 -13.967 1.00 34.12 72 GLY A O 1
ATOM 540 N N . GLY A 1 73 ? -2.875 -3.768 -15.812 1.00 33.12 73 GLY A N 1
ATOM 541 C CA . GLY A 1 73 ? -1.648 -3.720 -16.628 1.00 33.12 73 GLY A CA 1
ATOM 542 C C . GLY A 1 73 ? -1.486 -2.357 -17.305 1.00 33.12 73 GLY A C 1
ATOM 543 O O . GLY A 1 73 ? -2.480 -1.874 -17.815 1.00 33.12 73 GLY A O 1
ATOM 544 N N . PRO A 1 74 ? -0.323 -1.667 -17.331 1.00 37.16 74 PRO A N 1
ATOM 545 C CA . PRO A 1 74 ? -0.124 -0.506 -18.206 1.00 37.16 74 PRO A CA 1
ATOM 546 C C . PRO A 1 74 ? -0.193 -0.916 -19.688 1.00 37.16 74 PRO A C 1
ATOM 548 O O . PRO A 1 74 ? -0.078 -2.090 -20.015 1.00 37.16 74 PRO A O 1
ATOM 551 N N . ASN A 1 75 ? -0.335 0.062 -20.592 1.00 37.78 75 ASN A N 1
ATOM 552 C CA . ASN A 1 75 ? -0.806 -0.068 -21.987 1.00 37.78 75 ASN A CA 1
ATOM 553 C C . ASN A 1 75 ? 0.024 -1.053 -22.830 1.00 37.78 75 ASN A C 1
ATOM 555 O O . ASN A 1 75 ? -0.374 -1.377 -23.942 1.00 37.78 75 ASN A O 1
ATOM 559 N N . ASN A 1 76 ? 1.180 -1.490 -22.320 1.00 40.31 76 ASN A N 1
ATOM 560 C CA . ASN A 1 76 ? 2.149 -2.352 -22.978 1.00 40.31 76 ASN A CA 1
ATOM 561 C C . ASN A 1 76 ? 2.858 -3.356 -22.029 1.00 40.31 76 ASN A C 1
ATOM 563 O O . ASN A 1 76 ? 3.782 -4.028 -22.490 1.00 40.31 76 ASN A O 1
ATOM 567 N N . ASP A 1 77 ? 2.483 -3.492 -20.744 1.00 40.19 77 ASP A N 1
ATOM 568 C CA . ASP A 1 77 ? 3.092 -4.519 -19.873 1.00 40.19 77 ASP A CA 1
ATOM 569 C C . ASP A 1 77 ? 2.365 -5.851 -19.980 1.00 40.19 77 ASP A C 1
ATOM 571 O O . ASP A 1 77 ? 1.156 -5.956 -19.811 1.00 40.19 77 ASP A O 1
ATOM 575 N N . GLY A 1 78 ? 3.155 -6.881 -20.258 1.00 41.41 78 GLY A N 1
ATOM 576 C CA . GLY A 1 78 ? 2.698 -8.174 -20.756 1.00 41.41 78 GLY A CA 1
ATOM 577 C C . GLY A 1 78 ? 3.351 -8.502 -22.096 1.00 41.41 78 GLY A C 1
ATOM 578 O O . GLY A 1 78 ? 3.472 -9.675 -22.442 1.00 41.41 78 GLY A O 1
ATOM 579 N N . GLN A 1 79 ? 3.870 -7.493 -22.811 1.00 48.72 79 GLN A N 1
ATOM 580 C CA . GLN A 1 79 ? 4.860 -7.747 -23.849 1.00 48.72 79 GLN A CA 1
ATOM 581 C C . GLN A 1 79 ? 6.139 -8.217 -23.156 1.00 48.72 79 GLN A C 1
ATOM 583 O O . GLN A 1 79 ? 6.717 -7.465 -22.362 1.00 48.72 79 GLN A O 1
ATOM 588 N N . PRO A 1 80 ? 6.584 -9.460 -23.402 1.00 54.72 80 PRO A N 1
ATOM 589 C CA . PRO A 1 80 ? 7.859 -9.889 -22.885 1.00 54.72 80 PRO A CA 1
ATOM 590 C C . PRO A 1 80 ? 8.925 -8.908 -23.397 1.00 54.72 80 PRO A C 1
ATOM 592 O O . PRO A 1 80 ? 8.844 -8.440 -24.535 1.00 54.72 80 PRO A O 1
ATOM 595 N N . PRO A 1 81 ? 9.916 -8.575 -22.568 1.00 65.94 81 PRO A N 1
ATOM 596 C CA . PRO A 1 81 ? 11.087 -7.816 -22.968 1.00 65.94 81 PRO A CA 1
ATOM 597 C C . PRO A 1 81 ? 11.608 -8.309 -24.320 1.00 65.94 81 PRO A C 1
ATOM 599 O O . PRO A 1 81 ? 12.050 -9.450 -24.454 1.00 65.94 81 PRO A O 1
ATOM 602 N N . THR A 1 82 ? 11.480 -7.469 -25.346 1.00 73.06 82 THR A N 1
ATOM 603 C CA . THR A 1 82 ? 11.685 -7.894 -26.734 1.00 73.06 82 THR A CA 1
ATOM 604 C C . THR A 1 82 ? 12.892 -7.189 -27.322 1.00 73.06 82 THR A C 1
ATOM 606 O O . THR A 1 82 ? 13.016 -5.963 -27.257 1.00 73.06 82 THR A O 1
ATOM 609 N N . TRP A 1 83 ? 13.772 -7.975 -27.937 1.00 84.12 83 TRP A N 1
ATOM 610 C CA . TRP A 1 83 ? 14.829 -7.459 -28.793 1.00 84.12 83 TRP A CA 1
ATOM 611 C C . TRP A 1 83 ? 14.262 -7.143 -30.171 1.00 84.12 83 TRP A C 1
ATOM 613 O O . TRP A 1 83 ? 13.763 -8.019 -30.872 1.00 84.12 83 TRP A O 1
ATOM 623 N N . THR A 1 84 ? 14.388 -5.888 -30.578 1.00 89.81 84 THR A N 1
ATOM 624 C CA . THR A 1 84 ? 14.079 -5.442 -31.937 1.00 89.81 84 THR A CA 1
ATOM 625 C C . THR A 1 84 ? 15.369 -5.090 -32.661 1.00 89.81 84 THR A C 1
ATOM 627 O O . THR A 1 84 ? 16.300 -4.548 -32.063 1.00 89.81 84 THR A O 1
ATOM 630 N N . LEU A 1 85 ? 15.441 -5.417 -33.949 1.00 92.88 85 LEU A N 1
ATOM 631 C CA . LEU A 1 85 ? 16.569 -5.073 -34.805 1.00 92.88 85 LEU A CA 1
ATOM 632 C C . LEU A 1 85 ? 16.142 -4.002 -35.805 1.00 92.88 85 LEU A C 1
ATOM 634 O O . LEU A 1 85 ? 15.168 -4.176 -36.534 1.00 92.88 85 LEU A O 1
ATOM 638 N N . SER A 1 86 ? 16.901 -2.915 -35.874 1.00 93.94 86 SER A N 1
ATOM 639 C CA . SER A 1 86 ? 16.764 -1.888 -36.904 1.00 93.94 86 SER A CA 1
ATOM 640 C C . SER A 1 86 ? 18.090 -1.665 -37.630 1.00 93.94 86 SER A C 1
ATOM 642 O O . SER A 1 86 ? 19.144 -2.139 -37.198 1.00 93.94 86 SER A O 1
ATOM 644 N N . SER A 1 87 ? 18.044 -0.976 -38.773 1.00 91.44 87 SER A N 1
ATOM 645 C CA . SER A 1 87 ? 19.244 -0.670 -39.551 1.00 91.44 87 SER A CA 1
ATOM 646 C C . SER A 1 87 ? 19.164 0.694 -40.226 1.00 91.44 87 SER A C 1
ATOM 648 O O . SER A 1 87 ? 18.085 1.087 -40.669 1.00 91.44 87 SER A O 1
ATOM 650 N N . THR A 1 88 ? 20.299 1.376 -40.364 1.00 90.75 88 THR A N 1
ATOM 651 C CA . THR A 1 88 ? 20.414 2.660 -41.072 1.00 90.75 88 THR A CA 1
ATOM 652 C C . THR A 1 88 ? 21.532 2.619 -42.113 1.00 90.75 88 THR A C 1
ATOM 654 O O . THR A 1 88 ? 22.577 1.997 -41.920 1.00 90.75 88 THR A O 1
ATOM 657 N N . THR A 1 89 ? 21.308 3.277 -43.252 1.00 84.88 89 THR A N 1
ATOM 658 C CA . THR A 1 89 ? 22.268 3.373 -44.371 1.00 84.88 89 THR A CA 1
ATOM 659 C C . THR A 1 89 ? 23.109 4.650 -44.341 1.00 84.88 89 THR A C 1
ATOM 661 O O . THR A 1 89 ? 24.115 4.721 -45.036 1.00 84.88 89 THR A O 1
ATOM 664 N N . GLY A 1 90 ? 22.720 5.653 -43.544 1.00 70.50 90 GLY A N 1
ATOM 665 C CA . GLY A 1 90 ? 23.166 7.046 -43.692 1.00 70.50 90 GLY A CA 1
ATOM 666 C C . GLY A 1 90 ? 24.672 7.320 -43.582 1.00 70.50 90 GLY A C 1
ATOM 667 O O . GLY A 1 90 ? 25.121 8.348 -44.071 1.00 70.50 90 GLY A O 1
ATOM 668 N N . SER A 1 91 ? 25.460 6.422 -42.986 1.00 76.88 91 SER A N 1
ATOM 669 C CA . SER A 1 91 ? 26.919 6.563 -42.834 1.00 76.88 91 SER A CA 1
ATOM 670 C C . SER A 1 91 ? 27.731 5.477 -43.553 1.00 76.88 91 SER A C 1
ATOM 672 O O . SER A 1 91 ? 28.951 5.423 -43.407 1.00 76.88 91 SER A O 1
ATOM 674 N N . CYS A 1 92 ? 27.080 4.607 -44.332 1.00 83.56 92 CYS A N 1
ATOM 675 C CA . CYS A 1 92 ? 27.699 3.423 -44.922 1.00 83.56 92 CYS A CA 1
ATOM 676 C C . CYS A 1 92 ? 27.690 3.457 -46.455 1.00 83.56 92 CYS A C 1
ATOM 678 O O . CYS A 1 92 ? 26.683 3.773 -47.081 1.00 83.56 92 CYS A O 1
ATOM 680 N N . SER A 1 93 ? 28.808 3.065 -47.073 1.00 85.75 93 SER A N 1
ATOM 681 C CA . SER A 1 93 ? 28.937 2.904 -48.526 1.00 85.75 93 SER A CA 1
ATOM 682 C C . SER A 1 93 ? 28.813 1.436 -48.958 1.00 85.75 93 SER A C 1
ATOM 684 O O . SER A 1 93 ? 28.989 0.508 -48.162 1.00 85.75 93 SER A O 1
ATOM 686 N N . GLY A 1 94 ? 28.495 1.211 -50.238 1.00 83.88 94 GLY A N 1
ATOM 687 C CA . GLY A 1 94 ? 28.485 -0.128 -50.842 1.00 83.88 94 GLY A CA 1
ATOM 688 C C . GLY A 1 94 ? 27.374 -1.055 -50.336 1.00 83.88 94 GLY A C 1
ATOM 689 O O . GLY A 1 94 ? 27.621 -2.238 -50.129 1.00 83.88 94 GLY A O 1
ATOM 690 N N . GLY A 1 95 ? 26.173 -0.522 -50.075 1.00 82.69 95 GLY A N 1
ATOM 691 C CA . GLY A 1 95 ? 25.008 -1.310 -49.639 1.00 82.69 95 GLY A CA 1
ATOM 692 C C . GLY A 1 95 ? 25.070 -1.822 -48.194 1.00 82.69 95 GLY A C 1
ATOM 693 O O . GLY A 1 95 ? 24.168 -2.534 -47.754 1.00 82.69 95 GLY A O 1
ATOM 694 N N . LYS A 1 96 ? 26.114 -1.457 -47.444 1.00 89.94 96 LYS A N 1
ATOM 695 C CA . LYS A 1 96 ? 26.275 -1.813 -46.032 1.00 89.94 96 LYS A CA 1
ATOM 696 C C . LYS A 1 96 ? 25.376 -0.956 -45.138 1.00 89.94 96 LYS A C 1
ATOM 698 O O . LYS A 1 96 ? 24.960 0.136 -45.525 1.00 89.94 96 LYS A O 1
ATOM 703 N N . LYS A 1 97 ? 25.100 -1.441 -43.929 1.00 92.31 97 LYS A N 1
ATOM 704 C CA . LYS A 1 97 ? 24.234 -0.781 -42.943 1.00 92.31 97 LYS A CA 1
ATOM 705 C C . LYS A 1 97 ? 24.860 -0.809 -41.552 1.00 92.31 97 LYS A C 1
ATOM 707 O O . LYS A 1 97 ? 25.620 -1.724 -41.230 1.00 92.31 97 LYS A O 1
ATOM 712 N N . ILE A 1 98 ? 24.515 0.173 -40.729 1.00 93.50 98 ILE A N 1
ATOM 713 C CA . ILE A 1 98 ? 24.667 0.086 -39.276 1.00 93.50 98 ILE A CA 1
ATOM 714 C C . ILE A 1 98 ? 23.441 -0.637 -38.731 1.00 93.50 98 ILE A C 1
ATOM 716 O O . ILE A 1 98 ? 22.324 -0.337 -39.150 1.00 93.50 98 ILE A O 1
ATOM 720 N N . TYR A 1 99 ? 23.646 -1.579 -37.816 1.00 93.69 99 TYR A N 1
ATOM 721 C CA . TYR A 1 99 ? 22.567 -2.328 -37.177 1.00 93.69 99 TYR A CA 1
ATOM 722 C C . TYR A 1 99 ? 22.432 -1.917 -35.716 1.00 93.69 99 TYR A C 1
ATOM 724 O O . TYR A 1 99 ? 23.438 -1.745 -35.027 1.00 93.69 99 TYR A O 1
ATOM 732 N N . THR A 1 100 ? 21.197 -1.795 -35.239 1.00 94.44 100 THR A N 1
ATOM 733 C CA . THR A 1 100 ? 20.897 -1.470 -33.846 1.00 94.44 100 THR A CA 1
ATOM 734 C C . THR A 1 100 ? 19.938 -2.493 -33.260 1.00 94.44 100 THR A C 1
ATOM 736 O O . THR A 1 100 ? 18.792 -2.607 -33.692 1.00 94.44 100 THR A O 1
ATOM 739 N N . TYR A 1 101 ? 20.398 -3.197 -32.232 1.00 93.25 101 TYR A N 1
ATOM 740 C CA . TYR A 1 101 ? 19.551 -3.990 -31.353 1.00 93.25 101 TYR A CA 1
ATOM 741 C C . TYR A 1 101 ? 18.984 -3.100 -30.259 1.00 93.25 101 TYR A C 1
ATOM 743 O O . TYR A 1 101 ? 19.754 -2.459 -29.550 1.00 93.25 101 TYR A O 1
ATOM 751 N N . THR A 1 102 ? 17.665 -3.070 -30.102 1.00 90.19 102 THR A N 1
ATOM 752 C CA . THR A 1 102 ? 16.982 -2.351 -29.022 1.00 90.19 102 THR A CA 1
ATOM 753 C C . THR A 1 102 ? 16.203 -3.342 -28.173 1.00 90.19 102 THR A C 1
ATOM 755 O O . THR A 1 102 ? 15.269 -3.969 -28.671 1.00 90.19 102 THR A O 1
ATOM 758 N N . LEU A 1 103 ? 16.578 -3.468 -26.902 1.00 84.94 103 LEU A N 1
ATOM 759 C CA . LEU A 1 103 ? 15.740 -4.086 -25.884 1.00 84.94 103 LEU A CA 1
ATOM 760 C C . LEU A 1 103 ? 14.844 -3.007 -25.295 1.00 84.94 103 LEU A C 1
ATOM 762 O O . LEU A 1 103 ? 15.351 -2.027 -24.746 1.00 84.94 103 LEU A O 1
ATOM 766 N N . SER A 1 104 ? 13.539 -3.212 -25.403 1.00 78.69 104 SER A N 1
ATOM 767 C CA . SER A 1 104 ? 12.517 -2.354 -24.813 1.00 78.69 104 SER A CA 1
ATOM 768 C C . SER A 1 104 ? 11.852 -3.104 -23.666 1.00 78.69 104 SER A C 1
ATOM 770 O O . SER A 1 104 ? 11.421 -4.243 -23.848 1.00 78.69 104 SER A O 1
ATOM 772 N N . PHE A 1 105 ? 11.799 -2.490 -22.489 1.00 68.31 105 PHE A N 1
ATOM 773 C CA . PHE A 1 105 ? 11.176 -3.083 -21.309 1.00 68.31 105 PHE A CA 1
ATOM 774 C C . PHE A 1 105 ? 10.665 -2.005 -20.358 1.00 68.31 105 PHE A C 1
ATOM 776 O O . PHE A 1 105 ? 11.179 -0.886 -20.297 1.00 68.31 105 PHE A O 1
ATOM 783 N N . TYR A 1 106 ? 9.673 -2.368 -19.567 1.00 62.69 106 TYR A N 1
ATOM 784 C CA . TYR A 1 106 ? 9.207 -1.566 -18.450 1.00 62.69 106 TYR A CA 1
ATOM 785 C C . TYR A 1 106 ? 9.810 -2.135 -17.164 1.00 62.69 106 TYR A C 1
ATOM 787 O O . TYR A 1 106 ? 10.007 -3.346 -17.034 1.00 62.69 106 TYR A O 1
ATOM 795 N N . PHE A 1 107 ? 10.141 -1.266 -16.210 1.00 51.91 107 PHE A N 1
ATOM 796 C CA . PHE A 1 107 ? 10.207 -1.738 -14.832 1.00 51.91 107 PHE A CA 1
ATOM 797 C C . PHE A 1 107 ? 8.760 -1.991 -14.419 1.00 51.91 107 PHE A C 1
ATOM 799 O O . PHE A 1 107 ? 7.920 -1.130 -14.683 1.00 51.91 107 PHE A O 1
ATOM 806 N N . PRO A 1 108 ? 8.424 -3.137 -13.817 1.00 48.00 108 PRO A N 1
ATOM 807 C CA . PRO A 1 108 ? 7.066 -3.337 -13.374 1.00 48.00 108 PRO A CA 1
ATOM 808 C C . PRO A 1 108 ? 6.740 -2.300 -12.318 1.00 48.00 108 PRO A C 1
ATOM 810 O O . PRO A 1 108 ? 7.562 -1.906 -11.490 1.00 48.00 108 PRO A O 1
ATOM 813 N N . SER A 1 109 ? 5.495 -1.867 -12.395 1.00 41.91 109 SER A N 1
ATOM 814 C CA . SER A 1 109 ? 4.991 -0.668 -11.747 1.00 41.91 109 SER A CA 1
ATOM 815 C C . SER A 1 109 ? 5.071 -0.657 -10.218 1.00 41.91 109 SER A C 1
ATOM 817 O O . SER A 1 109 ? 4.700 0.351 -9.631 1.00 41.91 109 SER A O 1
A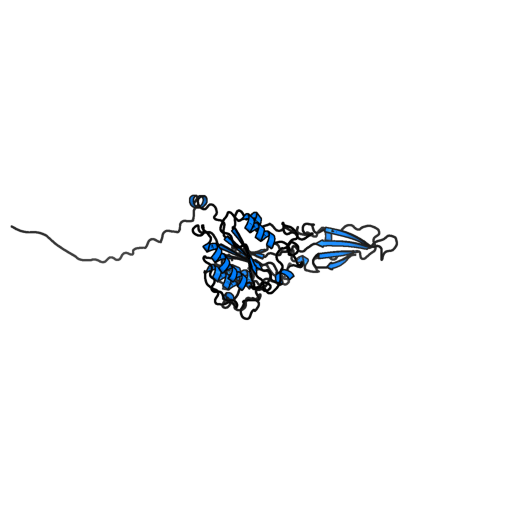TOM 819 N N . ARG A 1 110 ? 5.431 -1.769 -9.553 1.00 48.78 110 ARG A N 1
ATOM 820 C CA . ARG A 1 110 ? 5.308 -1.911 -8.091 1.00 48.78 110 ARG A CA 1
ATOM 821 C C . ARG A 1 110 ? 6.364 -2.859 -7.512 1.00 48.78 110 ARG A C 1
ATOM 823 O O . ARG A 1 110 ? 6.215 -4.079 -7.574 1.00 48.78 110 ARG A O 1
ATOM 830 N N . MET A 1 111 ? 7.402 -2.305 -6.887 1.00 44.47 111 MET A N 1
ATOM 831 C CA . MET A 1 111 ? 8.162 -3.017 -5.856 1.00 44.47 111 MET A CA 1
ATOM 832 C C . MET A 1 111 ? 7.344 -3.003 -4.580 1.00 44.47 111 MET A C 1
ATOM 834 O O . MET A 1 111 ? 7.283 -1.974 -3.932 1.00 44.47 111 MET A O 1
ATOM 838 N N . ALA A 1 112 ? 6.723 -4.115 -4.202 1.00 51.44 112 ALA A N 1
ATOM 839 C CA . ALA A 1 112 ? 6.023 -4.184 -2.927 1.00 51.44 112 ALA A CA 1
ATOM 840 C C . ALA A 1 112 ? 6.855 -4.986 -1.915 1.00 51.44 112 ALA A C 1
ATOM 842 O O . ALA A 1 112 ? 7.173 -6.160 -2.127 1.00 51.44 112 ALA A O 1
ATOM 843 N N . VAL A 1 113 ? 7.211 -4.341 -0.809 1.00 44.41 113 VAL A N 1
ATOM 844 C CA . VAL A 1 113 ? 7.801 -4.957 0.378 1.00 44.41 113 VAL A CA 1
ATOM 845 C C . VAL A 1 113 ? 6.695 -5.068 1.421 1.00 44.41 113 VAL A C 1
ATOM 847 O O . VAL A 1 113 ? 6.321 -4.095 2.071 1.00 44.41 113 VAL A O 1
ATOM 850 N N . MET A 1 114 ? 6.148 -6.267 1.585 1.00 49.91 114 MET A N 1
ATOM 851 C CA . MET A 1 114 ? 5.202 -6.581 2.654 1.00 49.91 114 MET A CA 1
ATOM 852 C C . MET A 1 114 ? 5.964 -6.939 3.925 1.00 49.91 114 MET A C 1
ATOM 854 O O . MET A 1 114 ? 6.905 -7.732 3.883 1.00 49.91 114 MET A O 1
ATOM 858 N N . LYS A 1 115 ? 5.526 -6.450 5.084 1.00 49.25 115 LYS A N 1
ATOM 859 C CA . LYS A 1 115 ? 5.915 -7.056 6.365 1.00 49.25 115 LYS A CA 1
ATOM 860 C C . LYS A 1 115 ? 4.935 -8.153 6.733 1.00 49.25 115 LYS A C 1
ATOM 862 O O . LYS A 1 115 ? 3.727 -7.940 6.695 1.00 49.25 115 LYS A O 1
ATOM 867 N N . ASN A 1 116 ? 5.461 -9.333 7.058 1.00 43.75 116 ASN A N 1
ATOM 868 C CA . ASN A 1 116 ? 4.638 -10.465 7.452 1.00 43.75 116 ASN A CA 1
ATOM 869 C C . ASN A 1 116 ? 4.725 -10.742 8.957 1.00 43.75 116 ASN A C 1
ATOM 871 O O . ASN A 1 116 ? 5.698 -10.412 9.643 1.00 43.75 116 ASN A O 1
ATOM 875 N N . SER A 1 117 ? 3.719 -11.467 9.432 1.00 39.06 117 SER A N 1
ATOM 876 C CA . SER A 1 117 ? 3.637 -12.005 10.785 1.00 39.06 117 SER A CA 1
ATOM 877 C C . SER A 1 117 ? 4.582 -13.185 11.037 1.00 39.06 117 SER A C 1
ATOM 879 O O . SER A 1 117 ? 4.378 -13.893 12.017 1.00 39.06 117 SER A O 1
ATOM 881 N N . LEU A 1 118 ? 5.623 -13.394 10.208 1.00 36.19 118 LEU A N 1
ATOM 882 C CA . LEU A 1 118 ? 6.742 -14.334 10.437 1.00 36.19 118 LEU A CA 1
ATOM 883 C C . LEU A 1 118 ? 8.139 -13.668 10.577 1.00 36.19 118 LEU A C 1
ATOM 885 O O . LEU A 1 118 ? 9.121 -14.359 10.830 1.00 36.19 118 LEU A O 1
ATOM 889 N N . GLY A 1 119 ? 8.238 -12.335 10.504 1.00 42.91 119 GLY A N 1
ATOM 890 C CA . GLY A 1 119 ? 9.308 -11.548 11.147 1.00 42.91 119 GLY A CA 1
ATOM 891 C C . GLY A 1 119 ? 10.338 -10.991 10.176 1.00 42.91 119 GLY A C 1
ATOM 892 O O . GLY A 1 119 ? 11.143 -10.137 10.542 1.00 42.91 119 GLY A O 1
ATOM 893 N N . ASN A 1 120 ? 10.258 -11.423 8.920 1.00 50.72 120 ASN A N 1
ATOM 894 C CA . ASN A 1 120 ? 10.988 -10.850 7.802 1.00 50.72 120 ASN A CA 1
ATOM 895 C C . ASN A 1 120 ? 10.015 -10.086 6.894 1.00 50.72 120 ASN A C 1
ATOM 897 O O . ASN A 1 120 ? 8.811 -10.341 6.861 1.00 50.72 120 ASN A O 1
ATOM 901 N N . SER A 1 121 ? 10.533 -9.127 6.133 1.00 46.84 121 SER A N 1
ATOM 902 C CA . SER A 1 121 ? 9.793 -8.592 4.989 1.00 46.84 121 SER A CA 1
ATOM 903 C C . SER A 1 121 ? 9.778 -9.612 3.858 1.00 46.84 121 SER A C 1
ATOM 905 O O . SER A 1 121 ? 10.805 -10.214 3.553 1.00 46.84 121 SER A O 1
ATOM 907 N N . VAL A 1 122 ? 8.627 -9.764 3.218 1.00 44.78 122 VAL A N 1
ATOM 908 C CA . VAL A 1 122 ? 8.484 -10.445 1.939 1.00 44.78 122 VAL A CA 1
ATOM 909 C C . VAL A 1 122 ? 8.493 -9.376 0.861 1.00 44.78 122 VAL A C 1
ATOM 911 O O . VAL A 1 122 ? 7.565 -8.576 0.754 1.00 44.78 122 VAL A O 1
ATOM 914 N N . THR A 1 123 ? 9.543 -9.361 0.053 1.00 48.28 123 THR A N 1
ATOM 915 C CA . THR A 1 123 ? 9.529 -8.609 -1.197 1.00 48.28 123 THR A CA 1
ATOM 916 C C . THR A 1 123 ? 8.718 -9.423 -2.201 1.00 48.28 123 THR A C 1
ATOM 918 O O . THR A 1 123 ? 9.155 -10.487 -2.630 1.00 48.28 123 THR A O 1
ATOM 921 N N . ILE A 1 124 ? 7.510 -8.963 -2.528 1.00 51.56 124 ILE A N 1
ATOM 922 C CA . ILE A 1 124 ? 6.600 -9.652 -3.465 1.00 51.56 124 ILE A CA 1
ATOM 923 C C . ILE A 1 124 ? 7.162 -9.587 -4.877 1.00 51.56 124 ILE A C 1
ATOM 925 O O . ILE A 1 124 ? 6.985 -10.509 -5.668 1.00 51.56 124 ILE A O 1
ATOM 929 N N . TRP A 1 125 ? 7.859 -8.495 -5.179 1.00 46.53 125 TRP A N 1
ATOM 930 C CA . TRP A 1 125 ? 8.574 -8.337 -6.424 1.00 46.53 125 TRP A CA 1
ATOM 931 C C . TRP A 1 125 ? 9.793 -7.436 -6.222 1.00 46.53 125 TRP A C 1
ATOM 933 O O . TRP A 1 125 ? 9.675 -6.318 -5.718 1.00 46.53 125 TRP A O 1
ATOM 943 N N . GLN A 1 126 ? 10.970 -7.945 -6.587 1.00 46.59 126 GLN A N 1
ATOM 944 C CA . GLN A 1 126 ? 12.218 -7.189 -6.630 1.00 46.59 126 GLN A CA 1
ATOM 945 C C . GLN A 1 126 ? 12.661 -7.136 -8.098 1.00 46.59 126 GLN A C 1
ATOM 947 O O . GLN A 1 126 ? 12.793 -8.200 -8.715 1.00 46.59 126 GLN A O 1
ATOM 952 N N . PRO A 1 127 ? 12.941 -5.951 -8.673 1.00 46.34 127 PRO A N 1
ATOM 953 C CA . PRO A 1 127 ? 13.704 -5.881 -9.899 1.00 46.34 127 PRO A CA 1
ATOM 954 C C . PRO A 1 127 ? 15.012 -6.586 -9.608 1.00 46.34 127 PRO A C 1
ATOM 956 O O . PRO A 1 127 ? 15.559 -6.402 -8.516 1.00 46.34 127 PRO A O 1
ATOM 959 N N . PRO A 1 128 ? 15.576 -7.336 -10.557 1.00 47.91 128 PRO A N 1
ATOM 960 C CA . PRO A 1 128 ? 16.961 -7.734 -10.419 1.00 47.91 128 PRO A CA 1
ATOM 961 C C . PRO A 1 128 ? 17.772 -6.461 -10.112 1.00 47.91 128 PRO A C 1
ATOM 963 O O . PRO A 1 128 ? 17.803 -5.545 -10.936 1.00 47.91 128 PRO A O 1
ATOM 966 N N . ALA A 1 129 ? 18.382 -6.372 -8.917 1.00 42.78 129 ALA A N 1
ATOM 967 C CA . ALA A 1 129 ? 19.109 -5.183 -8.421 1.00 42.78 129 ALA A CA 1
ATOM 968 C C . ALA A 1 129 ? 20.146 -4.658 -9.440 1.00 42.78 129 ALA A C 1
ATOM 970 O O . ALA A 1 129 ? 20.509 -3.486 -9.507 1.00 42.78 129 ALA A O 1
ATOM 971 N N . ILE A 1 130 ? 20.550 -5.572 -10.305 1.00 47.47 130 ILE A N 1
ATOM 972 C CA . ILE A 1 130 ? 21.483 -5.480 -11.408 1.00 47.47 130 ILE A CA 1
ATOM 973 C C . ILE A 1 130 ? 21.013 -4.567 -12.559 1.00 47.47 130 ILE A C 1
ATOM 975 O O . ILE A 1 130 ? 21.854 -4.005 -13.252 1.00 47.47 130 ILE A O 1
ATOM 979 N N . TRP A 1 131 ? 19.714 -4.316 -12.761 1.00 50.44 131 TRP A N 1
ATOM 980 C CA . TRP A 1 131 ? 19.240 -3.541 -13.927 1.00 50.44 131 TRP A CA 1
ATOM 981 C C . TRP A 1 131 ? 19.509 -2.034 -13.848 1.00 50.44 131 TRP A C 1
ATOM 983 O O . TRP A 1 131 ? 19.547 -1.371 -14.887 1.00 50.44 131 TRP A O 1
ATOM 993 N N . LYS A 1 132 ? 19.727 -1.497 -12.640 1.00 45.91 132 LYS A N 1
ATOM 994 C CA . LYS A 1 132 ? 19.985 -0.065 -12.406 1.00 45.91 132 LYS A CA 1
ATOM 995 C C . LYS A 1 132 ? 21.466 0.320 -12.509 1.00 45.91 132 LYS A C 1
ATOM 997 O O . LYS A 1 132 ? 21.788 1.503 -12.464 1.00 45.91 132 LYS A O 1
ATOM 1002 N N . THR A 1 133 ? 22.384 -0.637 -12.678 1.00 50.31 133 THR A N 1
ATOM 1003 C CA . THR A 1 133 ? 23.820 -0.333 -12.776 1.00 50.31 133 THR A CA 1
ATOM 1004 C C . THR A 1 133 ? 24.315 -0.412 -14.218 1.00 50.31 133 THR A C 1
ATOM 1006 O O . THR A 1 133 ? 24.131 -1.402 -14.926 1.00 50.31 133 THR A O 1
ATOM 1009 N N . ALA A 1 134 ? 25.018 0.634 -14.665 1.00 49.81 134 ALA A N 1
ATOM 1010 C CA . ALA A 1 134 ? 25.616 0.700 -16.002 1.00 49.81 134 ALA A CA 1
ATOM 1011 C C . ALA A 1 134 ? 26.594 -0.463 -16.303 1.00 49.81 134 ALA A C 1
ATOM 1013 O O . ALA A 1 134 ? 26.918 -0.698 -17.472 1.00 49.81 134 ALA A O 1
ATOM 1014 N N . GLY A 1 135 ? 27.045 -1.187 -15.270 1.00 56.94 135 GLY A N 1
ATOM 1015 C CA . GLY A 1 135 ? 27.951 -2.334 -15.347 1.00 56.94 135 GLY A CA 1
ATOM 1016 C C . GLY A 1 135 ? 27.302 -3.689 -15.658 1.00 56.94 135 GLY A C 1
ATOM 1017 O O . GLY A 1 135 ? 28.018 -4.577 -16.104 1.00 56.94 135 GLY A O 1
ATOM 1018 N N . PHE A 1 136 ? 25.985 -3.858 -15.488 1.00 66.50 136 PHE A N 1
ATOM 1019 C CA . PHE A 1 136 ? 25.312 -5.140 -15.759 1.00 66.50 136 PHE A CA 1
ATOM 1020 C C . PHE A 1 136 ? 25.227 -5.465 -17.249 1.00 66.50 136 PHE A C 1
ATOM 1022 O O . PHE A 1 136 ? 25.476 -6.587 -17.680 1.00 66.50 136 PHE A O 1
ATOM 1029 N N . TRP A 1 137 ? 24.883 -4.458 -18.051 1.00 76.25 137 TRP A N 1
ATOM 1030 C CA . TRP A 1 137 ? 24.707 -4.638 -19.485 1.00 76.25 137 TRP A CA 1
ATOM 1031 C C . TRP A 1 137 ? 26.069 -4.852 -20.149 1.00 76.25 137 TRP A C 1
ATOM 1033 O O . TRP A 1 137 ? 26.889 -3.916 -20.135 1.00 76.25 137 TRP A O 1
ATOM 1043 N N . PRO A 1 138 ? 26.322 -6.041 -20.733 1.00 81.31 138 PRO A N 1
ATOM 1044 C CA . PRO A 1 138 ? 27.652 -6.441 -21.162 1.00 81.31 138 PRO A CA 1
ATOM 1045 C C . PRO A 1 138 ? 28.191 -5.464 -22.200 1.00 81.31 138 PRO A C 1
ATOM 1047 O O . PRO A 1 138 ? 27.459 -4.993 -23.074 1.00 81.31 138 PRO A O 1
ATOM 1050 N N . LYS A 1 139 ? 29.486 -5.151 -22.126 1.00 85.00 139 LYS A N 1
ATOM 1051 C CA . LYS A 1 139 ? 30.173 -4.528 -23.260 1.00 85.00 139 LYS A CA 1
ATOM 1052 C C . LYS A 1 139 ? 30.356 -5.598 -24.327 1.00 85.00 139 LYS A C 1
ATOM 1054 O O . LYS A 1 139 ? 30.900 -6.661 -24.045 1.00 85.00 139 LYS A O 1
ATOM 1059 N N . ILE A 1 140 ? 29.912 -5.309 -25.542 1.00 87.81 140 ILE A N 1
ATOM 1060 C CA . ILE A 1 140 ? 30.028 -6.232 -26.669 1.00 87.81 140 ILE A CA 1
ATOM 1061 C C . ILE A 1 140 ? 31.027 -5.629 -27.643 1.00 87.81 140 ILE A C 1
ATOM 1063 O O . ILE A 1 140 ? 30.860 -4.497 -28.094 1.00 87.81 140 ILE A O 1
ATOM 1067 N N . SER A 1 141 ? 32.093 -6.373 -27.932 1.00 89.94 141 SER A N 1
ATOM 1068 C CA . SER A 1 141 ? 33.130 -5.922 -28.860 1.00 89.94 141 SER A CA 1
ATOM 1069 C C . SER A 1 141 ? 32.524 -5.611 -30.229 1.00 89.94 141 SER A C 1
ATOM 1071 O O . SER A 1 141 ? 31.748 -6.403 -30.758 1.00 89.94 141 SER A O 1
ATOM 1073 N N . GLY A 1 142 ? 32.859 -4.447 -30.788 1.00 90.06 142 GLY A N 1
ATOM 1074 C CA . GLY A 1 142 ? 32.302 -3.976 -32.058 1.00 90.06 142 GLY A CA 1
ATOM 1075 C C . GLY A 1 142 ? 30.911 -3.344 -31.961 1.00 90.06 142 GLY A C 1
ATOM 1076 O O . GLY A 1 142 ? 30.349 -3.013 -33.003 1.00 90.06 142 GLY A O 1
ATOM 1077 N N . TRP A 1 143 ? 30.374 -3.135 -30.755 1.00 92.69 143 TRP A N 1
ATOM 1078 C CA . TRP A 1 143 ? 29.087 -2.477 -30.536 1.00 92.69 143 TRP A CA 1
ATOM 1079 C C . TRP A 1 143 ? 29.199 -1.339 -29.517 1.00 92.69 143 TRP A C 1
ATOM 1081 O O . TRP A 1 143 ? 29.890 -1.444 -28.503 1.00 92.69 143 TRP A O 1
ATOM 1091 N N . THR A 1 144 ? 28.472 -0.258 -29.768 1.00 92.62 144 THR A N 1
ATOM 1092 C CA . THR A 1 144 ? 28.295 0.867 -28.853 1.00 92.62 144 THR A CA 1
ATOM 1093 C C . THR A 1 144 ? 26.984 0.696 -28.103 1.00 92.62 144 THR A C 1
ATOM 1095 O O . THR A 1 144 ? 25.928 0.526 -28.713 1.00 92.62 144 THR A O 1
ATOM 1098 N N . LYS A 1 145 ? 27.058 0.741 -26.770 1.00 90.75 145 LYS A N 1
ATOM 1099 C CA . LYS A 1 145 ? 25.899 0.653 -25.880 1.00 90.75 145 LYS A CA 1
ATOM 1100 C C . LYS A 1 145 ? 25.382 2.049 -25.536 1.00 90.75 145 LYS A C 1
ATOM 1102 O O . LYS A 1 145 ? 26.170 2.901 -25.133 1.00 90.75 145 LYS A O 1
ATOM 1107 N N . SER A 1 146 ? 24.068 2.239 -25.573 1.00 89.50 146 SER A N 1
ATOM 1108 C CA . SER A 1 146 ? 23.387 3.387 -24.962 1.00 89.50 146 SER A CA 1
ATOM 1109 C C . SER A 1 146 ? 22.164 2.937 -24.171 1.00 89.50 146 SER A C 1
ATOM 1111 O O . SER A 1 146 ? 21.481 1.998 -24.578 1.00 89.50 146 SER A O 1
ATOM 1113 N N . THR A 1 147 ? 21.863 3.627 -23.076 1.00 83.62 147 THR A N 1
ATOM 1114 C CA . THR A 1 147 ? 20.713 3.344 -22.210 1.00 83.62 147 THR A CA 1
ATOM 1115 C C . THR A 1 147 ? 19.853 4.588 -22.061 1.00 83.62 147 THR A C 1
ATOM 1117 O O . THR A 1 147 ? 20.386 5.681 -21.879 1.00 83.62 147 THR A O 1
ATOM 1120 N N . SER A 1 148 ? 18.538 4.420 -22.102 1.00 78.81 148 SER A N 1
ATOM 1121 C CA . SER A 1 148 ? 17.573 5.460 -21.757 1.00 78.81 148 SER A CA 1
ATOM 1122 C C . SER A 1 148 ? 16.580 4.869 -20.767 1.00 78.81 148 SER A C 1
ATOM 1124 O O . SER A 1 148 ? 15.996 3.818 -21.032 1.00 78.81 148 SER A O 1
ATOM 1126 N N . PHE A 1 149 ? 16.444 5.528 -19.620 1.00 69.00 149 PHE A N 1
ATOM 1127 C CA . PHE A 1 149 ? 15.524 5.141 -18.560 1.00 69.00 149 PHE A CA 1
ATOM 1128 C C . PHE A 1 149 ? 14.433 6.203 -18.448 1.00 69.00 149 PHE A C 1
ATOM 1130 O O . PHE A 1 149 ? 14.726 7.399 -18.489 1.00 69.00 149 PHE A O 1
ATOM 1137 N N . GLY A 1 150 ? 13.185 5.758 -18.369 1.00 59.19 150 GLY A N 1
ATOM 1138 C CA . GLY A 1 150 ? 11.993 6.601 -18.393 1.00 59.19 150 GLY A CA 1
ATOM 1139 C C . GLY A 1 150 ? 10.735 5.736 -18.399 1.00 59.19 150 GLY A C 1
ATOM 1140 O O . GLY A 1 150 ? 10.791 4.578 -17.991 1.00 59.19 150 GLY A O 1
ATOM 1141 N N . ALA A 1 151 ? 9.621 6.264 -18.916 1.00 56.78 151 ALA A N 1
ATOM 1142 C CA . ALA A 1 151 ? 8.363 5.517 -19.003 1.00 56.78 151 ALA A CA 1
ATOM 1143 C C . ALA A 1 151 ? 8.509 4.188 -19.770 1.00 56.78 151 ALA A C 1
ATOM 1145 O O . ALA A 1 151 ? 7.939 3.190 -19.360 1.00 56.78 151 ALA A O 1
ATOM 1146 N N . LEU A 1 152 ? 9.306 4.157 -20.845 1.00 66.62 152 LEU A N 1
ATOM 1147 C CA . LEU A 1 152 ? 9.781 2.932 -21.493 1.00 66.62 152 LEU A CA 1
ATOM 1148 C C . LEU A 1 152 ? 11.307 2.908 -21.412 1.00 66.62 152 LEU A C 1
ATOM 1150 O O . LEU A 1 152 ? 11.971 3.804 -21.939 1.00 66.62 152 LEU A O 1
ATOM 1154 N N . ASN A 1 153 ? 11.868 1.874 -20.793 1.00 72.31 153 ASN A N 1
ATOM 1155 C CA . ASN A 1 153 ? 13.313 1.720 -20.707 1.00 72.31 153 ASN A CA 1
ATOM 1156 C C . ASN A 1 153 ? 13.827 1.070 -21.983 1.00 72.31 153 ASN A C 1
ATOM 1158 O O . ASN A 1 153 ? 13.260 0.095 -22.484 1.00 72.31 153 ASN A O 1
ATOM 1162 N N . THR A 1 154 ? 14.918 1.615 -22.512 1.00 81.50 154 THR A N 1
ATOM 1163 C CA . THR A 1 154 ? 15.553 1.077 -23.710 1.00 81.50 154 THR A CA 1
ATOM 1164 C C . THR A 1 154 ? 17.046 0.904 -23.525 1.00 81.50 154 THR A C 1
ATOM 1166 O O . THR A 1 154 ? 17.748 1.768 -22.990 1.00 81.50 154 THR A O 1
ATOM 1169 N N . ILE A 1 155 ? 17.546 -0.223 -24.017 1.00 86.19 155 ILE A N 1
ATOM 1170 C CA . ILE A 1 155 ? 18.975 -0.497 -24.121 1.00 86.19 155 ILE A CA 1
ATOM 1171 C C . ILE A 1 155 ? 19.270 -0.778 -25.574 1.00 86.19 155 ILE A C 1
ATOM 1173 O O . ILE A 1 155 ? 18.697 -1.689 -26.171 1.00 86.19 155 ILE A O 1
ATOM 1177 N N . LYS A 1 156 ? 20.169 0.019 -26.138 1.00 91.56 156 LYS A N 1
ATOM 1178 C CA . LYS A 1 156 ? 20.544 -0.073 -27.541 1.00 91.56 156 LYS A CA 1
ATOM 1179 C C . LYS A 1 156 ? 21.987 -0.514 -27.671 1.00 91.56 156 LYS A C 1
ATOM 1181 O O . LYS A 1 156 ? 22.864 0.044 -27.014 1.00 91.56 156 LYS A O 1
ATOM 1186 N N . TYR A 1 157 ? 22.214 -1.476 -28.552 1.00 92.88 157 TYR A N 1
ATOM 1187 C CA . TYR A 1 157 ? 23.524 -1.877 -29.035 1.00 92.88 157 TYR A CA 1
ATOM 1188 C C . TYR A 1 157 ? 23.591 -1.555 -30.519 1.00 92.88 157 TYR A C 1
ATOM 1190 O O . TYR A 1 157 ? 22.877 -2.165 -31.311 1.00 92.88 157 TYR A O 1
ATOM 1198 N N . THR A 1 158 ? 24.452 -0.617 -30.895 1.00 93.94 158 THR A N 1
ATOM 1199 C CA . THR A 1 158 ? 24.648 -0.180 -32.283 1.00 93.94 158 THR A CA 1
ATOM 1200 C C . THR A 1 158 ? 25.999 -0.659 -32.796 1.00 93.94 158 THR A C 1
ATOM 1202 O O . THR A 1 158 ? 26.999 -0.479 -32.105 1.00 93.94 158 THR A O 1
ATOM 1205 N N . SER A 1 159 ? 26.055 -1.273 -33.979 1.00 93.81 159 SER A N 1
ATOM 1206 C CA . SER A 1 159 ? 27.317 -1.754 -34.547 1.00 93.81 159 SER A CA 1
ATOM 1207 C C . SER A 1 159 ? 28.269 -0.584 -34.812 1.00 93.81 159 SER A C 1
ATOM 1209 O O . SER A 1 159 ? 27.876 0.447 -35.351 1.00 93.81 159 SER A O 1
ATOM 1211 N N . ASN A 1 160 ? 29.543 -0.743 -34.457 1.00 92.25 160 ASN A N 1
ATOM 1212 C CA . ASN A 1 160 ? 30.569 0.289 -34.660 1.00 92.25 160 ASN A CA 1
ATOM 1213 C C . ASN A 1 160 ? 31.032 0.366 -36.120 1.00 92.25 160 ASN A C 1
ATOM 1215 O O . ASN A 1 160 ? 31.721 1.305 -36.509 1.00 92.25 160 ASN A O 1
ATOM 1219 N N . THR A 1 161 ? 30.695 -0.647 -36.919 1.00 91.69 161 THR A N 1
ATOM 1220 C CA . THR A 1 161 ? 31.090 -0.777 -38.318 1.00 91.69 161 THR A CA 1
ATOM 1221 C C . THR A 1 161 ? 29.882 -1.057 -39.203 1.00 91.69 161 THR A C 1
ATOM 1223 O O . THR A 1 161 ? 28.847 -1.562 -38.758 1.00 91.69 161 THR A O 1
ATOM 1226 N N . CYS A 1 162 ? 30.041 -0.720 -40.482 1.00 92.56 162 CYS A N 1
ATOM 1227 C CA . CYS A 1 162 ? 29.081 -1.009 -41.535 1.00 92.56 162 CYS A CA 1
ATOM 1228 C C . CYS A 1 162 ? 29.139 -2.489 -41.925 1.00 92.56 162 CYS A C 1
ATOM 1230 O O . CYS A 1 162 ? 30.174 -2.975 -42.392 1.00 92.56 162 CYS A O 1
ATOM 1232 N N . LEU A 1 163 ? 28.016 -3.189 -41.790 1.00 92.00 163 LEU A N 1
ATOM 1233 C CA . LEU A 1 163 ? 27.887 -4.612 -42.093 1.00 92.00 163 LEU A CA 1
ATOM 1234 C C . LEU A 1 163 ? 27.050 -4.810 -43.360 1.00 92.00 163 LEU A C 1
ATOM 1236 O O . LEU A 1 163 ? 26.056 -4.118 -43.575 1.00 92.00 163 LEU A O 1
ATOM 1240 N N . ALA A 1 164 ? 27.454 -5.752 -44.213 1.00 90.56 164 ALA A N 1
ATOM 1241 C CA . ALA A 1 164 ? 26.719 -6.075 -45.440 1.00 90.56 164 ALA A CA 1
ATOM 1242 C C . ALA A 1 164 ? 25.422 -6.845 -45.147 1.00 90.56 164 ALA A C 1
ATOM 1244 O O . ALA A 1 164 ? 24.401 -6.616 -45.786 1.00 90.56 164 ALA A O 1
ATOM 1245 N N . ASN A 1 165 ? 25.458 -7.709 -44.131 1.00 90.69 165 ASN A N 1
ATOM 1246 C CA . ASN A 1 165 ? 24.353 -8.580 -43.752 1.00 90.69 165 ASN A CA 1
ATOM 1247 C C . ASN A 1 165 ? 23.882 -8.266 -42.337 1.00 90.69 165 ASN A C 1
ATOM 1249 O O . ASN A 1 165 ? 24.654 -7.764 -41.516 1.00 90.69 165 ASN A O 1
ATOM 1253 N N . SER A 1 166 ? 22.625 -8.608 -42.062 1.00 89.75 166 SER A N 1
ATOM 1254 C CA . SER A 1 166 ? 22.061 -8.523 -40.721 1.00 89.75 166 SER A CA 1
ATOM 1255 C C . SER A 1 166 ? 22.828 -9.446 -39.774 1.00 89.75 166 SER A C 1
ATOM 1257 O O . SER A 1 166 ? 22.832 -10.657 -40.005 1.00 89.75 166 SER A O 1
ATOM 1259 N N . PRO A 1 167 ? 23.483 -8.922 -38.724 1.00 90.31 167 PRO A N 1
ATOM 1260 C CA . PRO A 1 167 ? 24.157 -9.767 -37.750 1.00 90.31 167 PRO A CA 1
ATOM 1261 C C . PRO A 1 167 ? 23.117 -10.549 -36.943 1.00 90.31 167 PRO A C 1
ATOM 1263 O O . PRO A 1 167 ? 22.008 -10.060 -36.756 1.00 90.31 167 PRO A O 1
ATOM 1266 N N . ALA A 1 168 ? 23.467 -11.730 -36.431 1.00 88.50 168 ALA A N 1
ATOM 1267 C CA . ALA A 1 168 ? 22.658 -12.414 -35.420 1.00 88.50 168 ALA A CA 1
ATOM 1268 C C . ALA A 1 168 ? 22.689 -11.648 -34.084 1.00 88.50 168 ALA A C 1
ATOM 1270 O O . ALA A 1 168 ? 23.614 -10.863 -33.845 1.00 88.50 168 ALA A O 1
ATOM 1271 N N . LEU A 1 169 ? 21.697 -11.876 -33.213 1.00 84.50 169 LEU A N 1
ATOM 1272 C CA . LEU A 1 169 ? 21.705 -11.309 -31.864 1.00 84.50 169 LEU A CA 1
ATOM 1273 C C . LEU A 1 169 ? 22.946 -11.848 -31.132 1.00 84.50 169 LEU A C 1
ATOM 1275 O O . LEU A 1 169 ? 23.104 -13.069 -31.054 1.00 84.50 169 LEU A O 1
ATOM 1279 N N . PRO A 1 170 ? 23.839 -10.985 -30.612 1.00 85.62 170 PRO A N 1
ATOM 1280 C CA . PRO A 1 170 ? 24.992 -11.438 -29.846 1.00 85.62 170 PRO A CA 1
ATOM 1281 C C . PRO A 1 170 ? 24.581 -12.408 -28.732 1.00 85.62 170 PRO A C 1
ATOM 1283 O O . PRO A 1 170 ? 23.641 -12.136 -27.984 1.00 85.62 170 PRO A O 1
ATOM 1286 N N . ALA A 1 171 ? 25.302 -13.522 -28.590 1.00 82.75 171 ALA A N 1
ATOM 1287 C CA . ALA A 1 171 ? 24.976 -14.566 -27.614 1.00 82.75 171 ALA A CA 1
ATOM 1288 C C . ALA A 1 171 ? 24.910 -14.026 -26.173 1.00 82.75 171 ALA A C 1
ATOM 1290 O O . ALA A 1 171 ? 24.079 -14.465 -25.383 1.00 82.75 171 ALA A O 1
ATOM 1291 N N . GLN A 1 172 ? 25.724 -13.011 -25.861 1.00 82.25 172 GLN A N 1
ATOM 1292 C CA . GLN A 1 172 ? 25.724 -12.319 -24.570 1.00 82.25 172 GLN A CA 1
ATOM 1293 C C . GLN A 1 172 ? 24.417 -11.561 -24.285 1.00 82.25 172 GLN A C 1
ATOM 1295 O O . GLN A 1 172 ? 24.090 -11.331 -23.125 1.00 82.25 172 GLN A O 1
ATOM 1300 N N . LEU A 1 173 ? 23.682 -11.147 -25.324 1.00 79.38 173 LEU A N 1
ATOM 1301 C CA . LEU A 1 173 ? 22.359 -10.527 -25.192 1.00 79.38 173 LEU A CA 1
ATOM 1302 C C . LEU A 1 173 ? 21.256 -11.578 -25.097 1.00 79.38 173 LEU A C 1
ATOM 1304 O O . LEU A 1 173 ? 20.298 -11.387 -24.354 1.00 79.38 173 LEU A O 1
ATOM 1308 N N . ALA A 1 174 ? 21.412 -12.697 -25.808 1.00 75.31 174 ALA A N 1
ATOM 1309 C CA . ALA A 1 174 ? 20.480 -13.821 -25.753 1.00 75.31 174 ALA A CA 1
ATOM 1310 C C . ALA A 1 174 ? 20.474 -14.527 -24.383 1.00 75.31 174 ALA A C 1
ATOM 1312 O O . ALA A 1 174 ? 19.463 -15.102 -23.993 1.00 75.31 174 ALA A O 1
ATOM 1313 N N . SER A 1 175 ? 21.580 -14.466 -23.631 1.00 71.00 175 SER A N 1
ATOM 1314 C CA . SER A 1 175 ? 21.686 -15.043 -22.284 1.00 71.00 175 SER A CA 1
ATOM 1315 C C . SER A 1 175 ? 21.050 -14.194 -21.177 1.00 71.00 175 SER A C 1
ATOM 1317 O O . SER A 1 175 ? 20.996 -14.638 -20.031 1.00 71.00 175 SER A O 1
ATOM 1319 N N . ILE A 1 176 ? 20.596 -12.973 -21.476 1.00 70.31 176 ILE A N 1
ATOM 1320 C CA . ILE A 1 176 ? 19.986 -12.095 -20.472 1.00 70.31 176 ILE A CA 1
ATOM 1321 C C . ILE A 1 176 ? 18.592 -12.632 -20.144 1.00 70.31 176 ILE A C 1
ATOM 1323 O O . ILE A 1 176 ? 17.677 -12.552 -20.957 1.00 70.31 176 ILE A O 1
ATOM 1327 N N . GLN A 1 177 ? 18.440 -13.182 -18.939 1.00 63.44 177 GLN A N 1
ATOM 1328 C CA . GLN A 1 177 ? 17.146 -13.603 -18.412 1.00 63.44 177 GLN A CA 1
ATOM 1329 C C . GLN A 1 177 ? 16.380 -12.375 -17.937 1.00 63.44 177 GLN A C 1
ATOM 1331 O O . GLN A 1 177 ? 16.818 -11.669 -17.026 1.00 63.44 177 GLN A O 1
ATOM 1336 N N . ILE A 1 178 ? 15.240 -12.121 -18.569 1.00 59.41 178 ILE A N 1
ATOM 1337 C CA . ILE A 1 178 ? 14.381 -10.998 -18.228 1.00 59.41 178 ILE A CA 1
ATOM 1338 C C . ILE A 1 178 ? 13.128 -11.588 -17.574 1.00 59.41 178 ILE A C 1
ATOM 1340 O O . ILE A 1 178 ? 12.394 -12.302 -18.257 1.00 59.41 178 ILE A O 1
ATOM 1344 N N . PRO A 1 179 ? 12.907 -11.393 -16.256 1.00 53.50 179 PRO A N 1
ATOM 1345 C CA . PRO A 1 179 ? 11.748 -11.950 -15.577 1.00 53.50 179 PRO A CA 1
ATOM 1346 C C . PRO A 1 179 ? 10.470 -11.485 -16.265 1.00 53.50 179 PRO A C 1
ATOM 1348 O O . PRO A 1 179 ? 10.343 -10.309 -16.611 1.00 53.50 179 PRO A O 1
ATOM 1351 N N . ALA A 1 180 ? 9.527 -12.405 -16.454 1.00 53.94 180 ALA A N 1
ATOM 1352 C CA . ALA A 1 180 ? 8.204 -12.039 -16.928 1.00 53.94 180 ALA A CA 1
ATOM 1353 C C . ALA A 1 180 ? 7.562 -11.060 -15.933 1.00 53.94 180 ALA A C 1
ATOM 1355 O O . ALA A 1 180 ? 7.635 -11.266 -14.718 1.00 53.94 180 ALA A O 1
ATOM 1356 N N . SER A 1 181 ? 6.940 -10.000 -16.453 1.00 50.25 181 SER A N 1
ATOM 1357 C CA . SER A 1 181 ? 6.073 -9.152 -15.638 1.00 50.25 181 SER A CA 1
ATOM 1358 C C . SER A 1 181 ? 4.923 -10.005 -15.103 1.00 50.25 181 SER A C 1
ATOM 1360 O O . SER A 1 181 ? 4.331 -10.790 -15.848 1.00 50.25 181 SER A O 1
ATOM 1362 N N . ILE A 1 182 ? 4.634 -9.887 -13.807 1.00 51.03 182 ILE A N 1
ATOM 1363 C CA . ILE A 1 182 ? 3.488 -10.556 -13.191 1.00 51.03 182 ILE A CA 1
ATOM 1364 C C . ILE A 1 182 ? 2.349 -9.533 -13.176 1.00 51.03 182 ILE A C 1
ATOM 1366 O O . ILE A 1 182 ? 2.514 -8.482 -12.551 1.00 51.03 182 ILE A O 1
ATOM 1370 N N . PRO A 1 183 ? 1.205 -9.806 -13.831 1.00 52.34 183 PRO A N 1
ATOM 1371 C CA . PRO A 1 183 ? 0.077 -8.886 -13.798 1.00 52.34 183 PRO A CA 1
ATOM 1372 C C . PRO A 1 183 ? -0.449 -8.743 -12.362 1.00 52.34 183 PRO A C 1
ATOM 1374 O O . PRO A 1 183 ? -0.297 -9.680 -11.557 1.00 52.34 183 PRO A O 1
ATOM 1377 N N . PRO A 1 184 ? -1.088 -7.609 -12.015 1.00 58.06 184 PRO A N 1
ATOM 1378 C CA . PRO A 1 184 ? -1.756 -7.471 -10.732 1.00 58.06 184 PRO A CA 1
ATOM 1379 C C . PRO A 1 184 ? -2.693 -8.644 -10.488 1.00 58.06 184 PRO A C 1
ATOM 1381 O O . PRO A 1 184 ? -3.455 -9.070 -11.348 1.00 58.06 184 PRO A O 1
ATOM 1384 N N . GLN A 1 185 ? -2.593 -9.204 -9.291 1.00 65.25 185 GLN A N 1
ATOM 1385 C CA . GLN A 1 185 ? -3.234 -10.474 -8.976 1.00 65.25 185 GLN A CA 1
ATOM 1386 C C . GLN A 1 185 ? -4.702 -10.330 -8.579 1.00 65.25 185 GLN A C 1
ATOM 1388 O O . GLN A 1 185 ? -5.258 -11.328 -8.142 1.00 65.25 185 GLN A O 1
ATOM 1393 N N . ASP A 1 186 ? -5.284 -9.130 -8.695 1.00 69.56 186 ASP A N 1
ATOM 1394 C CA . ASP A 1 186 ? -6.633 -8.779 -8.235 1.00 69.56 186 ASP A CA 1
ATOM 1395 C C . ASP A 1 186 ? -6.950 -9.346 -6.839 1.00 69.56 186 ASP A C 1
ATOM 1397 O O . ASP A 1 186 ? -7.736 -10.275 -6.653 1.00 69.56 186 ASP A O 1
ATOM 1401 N N . LEU A 1 187 ? -6.258 -8.822 -5.824 1.00 81.19 187 LEU A N 1
ATOM 1402 C CA . LEU A 1 187 ? -6.421 -9.308 -4.455 1.00 81.19 187 LEU A CA 1
ATOM 1403 C C . LEU A 1 187 ? -7.855 -9.106 -3.948 1.00 81.19 187 LEU A C 1
ATOM 1405 O O . LEU A 1 187 ? -8.386 -9.993 -3.284 1.00 81.19 187 LEU A O 1
ATOM 1409 N N . VAL A 1 188 ? -8.458 -7.950 -4.237 1.00 82.31 188 VAL A N 1
ATOM 1410 C CA . VAL A 1 188 ? -9.772 -7.558 -3.711 1.00 82.31 188 VAL A CA 1
ATOM 1411 C C . VAL A 1 188 ? -10.871 -8.395 -4.362 1.00 82.31 188 VAL A C 1
ATOM 1413 O O . VAL A 1 188 ? -11.621 -9.048 -3.633 1.00 82.31 188 VAL A O 1
ATOM 1416 N N 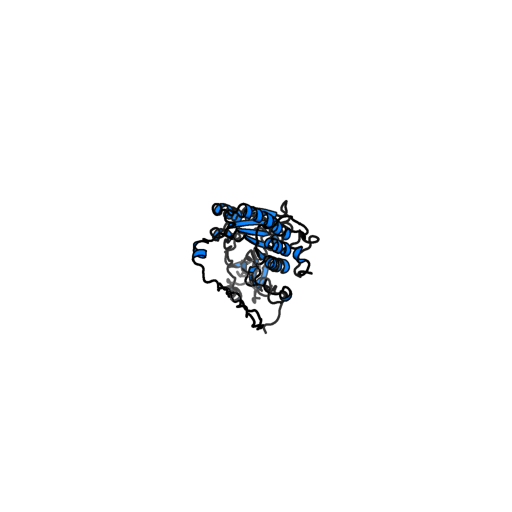. GLY A 1 189 ? -10.914 -8.479 -5.695 1.00 81.69 189 GLY A N 1
ATOM 1417 C CA . GLY A 1 189 ? -11.917 -9.264 -6.411 1.00 81.69 189 GLY A CA 1
ATOM 1418 C C . GLY A 1 189 ? -11.817 -10.759 -6.113 1.00 81.69 189 GLY A C 1
ATOM 1419 O O . GLY A 1 189 ? -12.810 -11.394 -5.747 1.00 81.69 189 GLY A O 1
ATOM 1420 N N . ARG A 1 190 ? -10.607 -11.335 -6.125 1.00 81.31 190 ARG A N 1
ATOM 1421 C CA . ARG A 1 190 ? -10.402 -12.776 -5.846 1.00 81.31 190 ARG A CA 1
ATOM 1422 C C . ARG A 1 190 ? -10.636 -13.197 -4.398 1.00 81.31 190 ARG A C 1
ATOM 1424 O O . ARG A 1 190 ? -10.642 -14.399 -4.124 1.00 81.31 190 ARG A O 1
ATOM 1431 N N . SER A 1 191 ? -10.752 -12.250 -3.470 1.00 85.12 191 SER A N 1
ATOM 1432 C CA . SER A 1 191 ? -11.015 -12.534 -2.054 1.00 85.12 191 SER A CA 1
ATOM 1433 C C . SER A 1 191 ? -12.312 -11.911 -1.536 1.00 85.12 191 SER A C 1
ATOM 1435 O O . SER A 1 191 ? -12.554 -11.927 -0.330 1.00 85.12 191 SER A O 1
ATOM 1437 N N . ALA A 1 192 ? -13.174 -11.415 -2.426 1.00 85.38 192 ALA A N 1
ATOM 1438 C CA . ALA A 1 192 ? -14.475 -10.831 -2.096 1.00 85.38 192 ALA A CA 1
ATOM 1439 C C . ALA A 1 192 ? -15.415 -11.799 -1.344 1.00 85.38 192 ALA A C 1
ATOM 1441 O O . ALA A 1 192 ? -16.260 -11.410 -0.530 1.00 85.38 192 ALA A O 1
ATOM 1442 N N . ASP A 1 193 ? -15.270 -13.099 -1.591 1.00 85.56 193 ASP A N 1
ATOM 1443 C CA . ASP A 1 193 ? -15.995 -14.165 -0.900 1.00 85.56 193 ASP A CA 1
ATOM 1444 C C . ASP A 1 193 ? -15.443 -14.449 0.506 1.00 85.56 193 ASP A C 1
ATOM 1446 O O . ASP A 1 193 ? -16.105 -15.115 1.299 1.00 85.56 193 ASP A O 1
ATOM 1450 N N . LYS A 1 194 ? -14.259 -13.927 0.835 1.00 86.31 194 LYS A N 1
ATOM 1451 C CA . LYS A 1 194 ? -13.528 -14.231 2.071 1.00 86.31 194 LYS A CA 1
ATOM 1452 C C . LYS A 1 194 ? -13.338 -13.034 2.977 1.00 86.31 194 LYS A C 1
ATOM 1454 O O . LYS A 1 194 ? -13.205 -13.247 4.172 1.00 86.31 194 LYS A O 1
ATOM 1459 N N . VAL A 1 195 ? -13.304 -11.816 2.447 1.00 88.31 195 VAL A N 1
ATOM 1460 C CA . VAL A 1 195 ? -12.962 -10.595 3.184 1.00 88.31 195 VAL A CA 1
ATOM 1461 C C . VAL A 1 195 ? -13.967 -9.501 2.850 1.00 88.31 195 VAL A C 1
ATOM 1463 O O . VAL A 1 195 ? -14.329 -9.323 1.690 1.00 88.31 195 VAL A O 1
ATOM 1466 N N . ASN A 1 196 ? -14.382 -8.753 3.869 1.00 92.19 196 ASN A N 1
ATOM 1467 C CA . ASN A 1 196 ?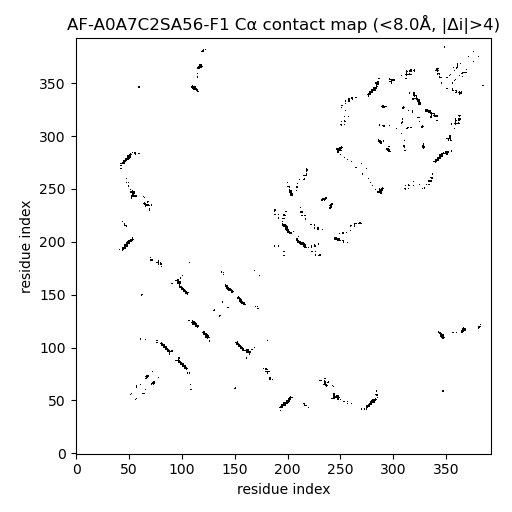 -15.137 -7.522 3.696 1.00 92.19 196 ASN A CA 1
ATOM 1468 C C . ASN A 1 196 ? -14.141 -6.381 3.512 1.00 92.19 196 ASN A C 1
ATOM 1470 O O . ASN A 1 196 ? -13.449 -5.989 4.459 1.00 92.19 196 ASN A O 1
ATOM 1474 N N . TRP A 1 197 ? -14.037 -5.889 2.283 1.00 92.19 197 TRP A N 1
ATOM 1475 C CA . TRP A 1 197 ? -13.045 -4.889 1.909 1.00 92.19 197 TRP A CA 1
ATOM 1476 C C . TRP A 1 197 ? -13.569 -3.464 2.070 1.00 92.19 197 TRP A C 1
ATOM 1478 O O . TRP A 1 197 ? -14.728 -3.160 1.795 1.00 92.19 197 TRP A O 1
ATOM 1488 N N . GLY A 1 198 ? -12.673 -2.571 2.472 1.00 94.94 198 GLY A N 1
ATOM 1489 C C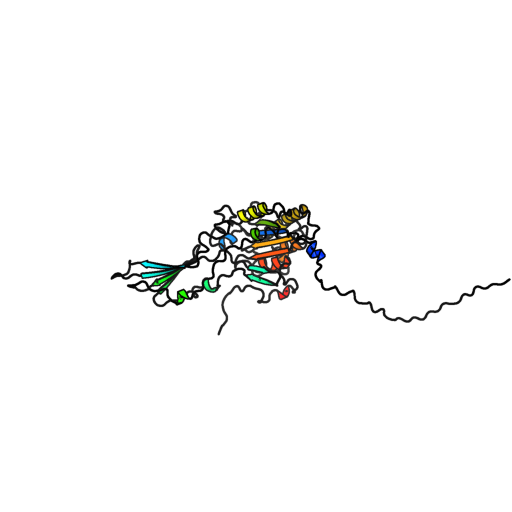A . GLY A 1 198 ? -12.853 -1.128 2.402 1.00 94.94 198 GLY A CA 1
ATOM 1490 C C . GLY A 1 198 ? -11.596 -0.459 1.863 1.00 94.94 198 GLY A C 1
ATOM 1491 O O . GLY A 1 198 ? -10.501 -1.024 1.920 1.00 94.94 198 GLY A O 1
ATOM 1492 N N . LEU A 1 199 ? -11.751 0.768 1.379 1.00 95.19 199 LEU A N 1
ATOM 1493 C CA . LEU A 1 199 ? -10.668 1.611 0.893 1.00 95.19 199 LEU A CA 1
ATOM 1494 C C . LEU A 1 199 ? -10.803 3.026 1.457 1.00 95.19 199 LEU A C 1
ATOM 1496 O O . LEU A 1 199 ? -11.777 3.739 1.199 1.00 95.19 199 LEU A O 1
ATOM 1500 N N . LEU A 1 200 ? -9.774 3.435 2.186 1.00 97.12 200 LEU A N 1
ATOM 1501 C CA . LEU A 1 200 ? -9.507 4.794 2.620 1.00 97.12 200 LEU A CA 1
ATOM 1502 C C . LEU A 1 200 ? -8.225 5.258 1.942 1.00 97.12 200 LEU A C 1
ATOM 1504 O O . LEU A 1 200 ? -7.239 4.529 1.901 1.00 97.12 200 LEU A O 1
ATOM 1508 N N . ILE A 1 201 ? -8.233 6.482 1.438 1.00 94.25 201 ILE A N 1
ATOM 1509 C CA . ILE A 1 201 ? -7.070 7.120 0.825 1.00 94.25 201 ILE A CA 1
ATOM 1510 C C . ILE A 1 201 ? -6.608 8.304 1.667 1.00 94.25 201 ILE A C 1
ATOM 1512 O O . ILE A 1 201 ? -7.424 8.933 2.348 1.00 94.25 201 ILE A O 1
ATOM 1516 N N . TYR A 1 202 ? -5.325 8.647 1.596 1.00 94.69 202 TYR A N 1
ATOM 1517 C CA . TYR A 1 202 ? -4.787 9.837 2.253 1.00 94.69 202 TYR A CA 1
ATOM 1518 C C . TYR A 1 202 ? -3.742 10.559 1.403 1.00 94.69 202 TYR A C 1
ATOM 1520 O O . TYR A 1 202 ? -3.027 9.957 0.610 1.00 94.69 202 TYR A O 1
ATOM 1528 N N . SER A 1 203 ? -3.723 11.885 1.531 1.00 91.69 203 SER A N 1
ATOM 1529 C CA . SER A 1 203 ? -2.834 12.805 0.815 1.00 91.69 203 SER A CA 1
ATOM 1530 C C . SER A 1 203 ? -3.203 14.233 1.204 1.00 91.69 203 SER A C 1
ATOM 1532 O O . SER A 1 203 ? -4.386 14.535 1.346 1.00 91.69 203 SER A O 1
ATOM 1534 N N . SER A 1 204 ? -2.237 15.150 1.289 1.00 91.12 204 SER A N 1
ATOM 1535 C CA . SER A 1 204 ? -2.559 16.568 1.523 1.00 91.12 204 SER A CA 1
ATOM 1536 C C . SER A 1 204 ? -3.266 17.276 0.365 1.00 91.12 204 SER A C 1
ATOM 1538 O O . SER A 1 204 ? -3.629 18.439 0.507 1.00 91.12 204 SER A O 1
ATOM 1540 N N . SER A 1 205 ? -3.392 16.636 -0.797 1.00 88.38 205 SER A N 1
ATOM 1541 C CA . SER A 1 205 ? -4.159 17.177 -1.926 1.00 88.38 205 SER A CA 1
ATOM 1542 C C . SER A 1 205 ? -5.674 17.060 -1.717 1.00 88.38 205 SER A C 1
ATOM 1544 O O . SER A 1 205 ? -6.448 17.657 -2.461 1.00 88.38 205 SER A O 1
ATOM 1546 N N . LEU A 1 206 ? -6.101 16.308 -0.698 1.00 88.19 206 LEU A N 1
ATOM 1547 C CA . LEU A 1 206 ? -7.499 16.125 -0.319 1.00 88.19 206 LEU A CA 1
ATOM 1548 C C . LEU A 1 206 ? -7.931 17.196 0.688 1.00 88.19 206 LEU A C 1
ATOM 1550 O O . LEU A 1 206 ? -7.158 17.564 1.573 1.00 88.19 206 LEU A O 1
ATOM 1554 N N . THR A 1 207 ? -9.195 17.621 0.617 1.00 84.94 207 THR A N 1
ATOM 1555 C CA . THR A 1 207 ? -9.778 18.667 1.480 1.00 84.94 207 THR A CA 1
ATOM 1556 C C . THR A 1 207 ? -9.591 18.390 2.978 1.00 84.94 207 THR A C 1
ATOM 1558 O O . THR A 1 207 ? -9.262 19.306 3.724 1.00 84.94 207 THR A O 1
ATOM 1561 N N . ASP A 1 208 ? -9.682 17.123 3.402 1.00 85.94 208 ASP A N 1
ATOM 1562 C CA . ASP A 1 208 ? -9.473 16.695 4.795 1.00 85.94 208 ASP A CA 1
ATOM 1563 C C . ASP A 1 208 ? -8.218 15.841 4.995 1.00 85.94 208 ASP A C 1
ATOM 1565 O O . ASP A 1 208 ? -8.054 15.174 6.026 1.00 85.94 208 ASP A O 1
ATOM 1569 N N . TYR A 1 209 ? -7.308 15.874 4.021 1.00 92.25 209 TYR A N 1
ATOM 1570 C CA . TYR A 1 209 ? -6.083 15.076 3.967 1.00 92.25 209 TYR A CA 1
ATOM 1571 C C . TYR A 1 209 ? -6.318 13.551 3.899 1.00 92.25 209 TYR A C 1
ATOM 1573 O O . TYR A 1 209 ? -5.368 12.767 3.922 1.00 92.25 209 TYR A O 1
ATOM 1581 N N . HIS A 1 210 ? -7.581 13.125 3.818 1.00 94.19 210 HIS A N 1
ATOM 1582 C CA . HIS A 1 210 ? -8.034 11.749 3.657 1.00 94.19 210 HIS A CA 1
ATOM 1583 C C . HIS A 1 210 ? -9.432 11.718 3.028 1.00 94.19 210 HIS A C 1
ATOM 1585 O O . HIS A 1 210 ? -10.136 12.727 3.022 1.00 94.19 210 HIS A O 1
ATOM 1591 N N . GLN A 1 211 ? -9.834 10.559 2.511 1.00 95.06 211 GLN A N 1
ATOM 1592 C CA . GLN A 1 211 ? -11.187 10.305 2.021 1.00 95.06 211 GLN A CA 1
ATOM 1593 C C . GLN A 1 211 ? -11.491 8.806 2.125 1.00 95.06 211 GLN A C 1
ATOM 1595 O O . GLN A 1 211 ? -10.670 7.970 1.751 1.00 95.06 211 GLN A O 1
ATOM 1600 N N . VAL A 1 212 ? -12.682 8.453 2.608 1.00 95.94 212 VAL A N 1
ATOM 1601 C CA . VAL A 1 212 ? -13.189 7.077 2.523 1.00 95.94 212 VAL A CA 1
ATOM 1602 C C . VAL A 1 212 ? -13.825 6.903 1.148 1.00 95.94 212 VAL A C 1
ATOM 1604 O O . VAL A 1 212 ? -14.831 7.540 0.852 1.00 95.94 212 VAL A O 1
ATOM 1607 N N . ILE A 1 213 ? -13.224 6.068 0.302 1.00 93.62 213 ILE A N 1
ATOM 1608 C CA . ILE A 1 213 ? -13.776 5.726 -1.017 1.00 93.62 213 ILE A CA 1
ATOM 1609 C C . ILE A 1 213 ? -14.875 4.685 -0.863 1.00 93.62 213 ILE A C 1
ATOM 1611 O O . ILE A 1 213 ? -15.956 4.819 -1.425 1.00 93.62 213 ILE A O 1
ATOM 1615 N N . GLN A 1 214 ? -14.586 3.656 -0.071 1.00 94.94 214 GLN A N 1
ATOM 1616 C CA . GLN A 1 214 ? -15.511 2.581 0.229 1.00 94.94 214 GLN A CA 1
ATOM 1617 C C . GLN A 1 214 ? -15.347 2.228 1.708 1.00 94.94 214 GLN A C 1
ATOM 1619 O O . GLN A 1 214 ? -14.292 1.710 2.085 1.00 94.94 214 GLN A O 1
ATOM 1624 N N . PRO A 1 215 ? -16.335 2.507 2.576 1.00 94.56 215 PRO A N 1
ATOM 1625 C CA . PRO A 1 215 ? -16.286 1.994 3.936 1.00 94.56 215 PRO A CA 1
ATOM 1626 C C . PRO A 1 215 ? -16.310 0.465 3.892 1.00 94.56 215 PRO A C 1
ATOM 1628 O O . PRO A 1 215 ? -16.897 -0.125 2.981 1.00 94.56 215 PRO A O 1
ATOM 1631 N N . VAL A 1 216 ? -15.705 -0.177 4.892 1.00 93.38 216 VAL A N 1
ATOM 1632 C CA . VAL A 1 216 ? -15.894 -1.618 5.065 1.00 93.38 216 VAL A CA 1
ATOM 1633 C C . VAL A 1 216 ? -17.365 -1.852 5.384 1.00 93.38 216 VAL A C 1
ATOM 1635 O O . VAL A 1 216 ? -17.841 -1.393 6.429 1.00 93.38 216 VAL A O 1
ATOM 1638 N N . ASP A 1 217 ? -18.063 -2.545 4.487 1.00 89.88 217 ASP A N 1
ATOM 1639 C CA . ASP A 1 217 ? -19.427 -3.001 4.721 1.00 89.88 217 ASP A CA 1
ATOM 1640 C C . ASP A 1 217 ? -19.372 -4.362 5.434 1.00 89.88 217 ASP A C 1
ATOM 1642 O O . ASP A 1 217 ? -18.893 -5.338 4.847 1.00 89.88 217 ASP A O 1
ATOM 1646 N N . PRO A 1 218 ? -19.789 -4.446 6.711 1.00 87.94 218 PRO A N 1
ATOM 1647 C CA . PRO A 1 218 ? -19.812 -5.706 7.440 1.00 87.94 218 PRO A CA 1
ATOM 1648 C C . PRO A 1 218 ? -20.972 -6.621 7.008 1.00 87.94 218 PRO A C 1
ATOM 1650 O O . PRO A 1 218 ? -21.025 -7.766 7.484 1.00 87.94 218 PRO A O 1
ATOM 1653 N N . ASP A 1 219 ? -21.897 -6.126 6.173 1.00 82.19 219 ASP A N 1
ATOM 1654 C CA . ASP A 1 219 ? -22.930 -6.918 5.515 1.00 82.19 219 ASP A CA 1
ATOM 1655 C C . ASP A 1 219 ? -22.332 -7.689 4.331 1.00 82.19 219 ASP A C 1
ATOM 1657 O O . ASP A 1 219 ? -21.724 -7.144 3.405 1.00 82.19 219 ASP A O 1
ATOM 1661 N N . ASP A 1 220 ? -22.521 -9.003 4.350 1.00 70.62 220 ASP A N 1
ATOM 1662 C CA . ASP A 1 220 ? -21.975 -9.888 3.330 1.00 70.62 220 ASP A CA 1
ATOM 1663 C C . ASP A 1 220 ? -22.745 -9.756 1.993 1.00 70.62 220 ASP A C 1
ATOM 1665 O O . ASP A 1 220 ? -22.260 -10.243 0.969 1.00 70.62 220 ASP A O 1
ATOM 1669 N N . ALA A 1 221 ? -23.912 -9.091 1.981 1.00 72.69 221 ALA A N 1
ATOM 1670 C CA . ALA A 1 221 ? -24.786 -8.955 0.813 1.00 72.69 221 ALA A CA 1
ATOM 1671 C C . ALA A 1 221 ? -24.344 -7.887 -0.209 1.00 72.69 221 ALA A C 1
ATOM 1673 O O . ALA A 1 221 ? -24.632 -8.029 -1.397 1.00 72.69 221 ALA A O 1
ATOM 1674 N N . ASN A 1 222 ? -23.610 -6.850 0.209 1.00 73.88 222 ASN A N 1
ATOM 1675 C CA . ASN A 1 222 ? -23.239 -5.716 -0.660 1.00 73.88 222 ASN A CA 1
ATOM 1676 C C . ASN A 1 222 ? -21.802 -5.787 -1.199 1.00 73.88 222 ASN A C 1
ATOM 1678 O O . ASN A 1 222 ? -21.283 -4.814 -1.756 1.00 73.88 222 ASN A O 1
ATOM 1682 N N . GLN A 1 223 ? -21.145 -6.939 -1.054 1.00 77.38 223 GLN A N 1
ATOM 1683 C CA . GLN A 1 223 ? -19.720 -7.079 -1.360 1.00 77.38 223 GLN A CA 1
ATOM 1684 C C . GLN A 1 223 ? -19.395 -6.834 -2.837 1.00 77.38 223 GLN A C 1
ATOM 1686 O O . GLN A 1 223 ? -18.358 -6.255 -3.131 1.00 77.38 223 GLN A O 1
ATOM 1691 N N . ALA A 1 224 ? -20.288 -7.190 -3.766 1.00 83.94 224 ALA A N 1
ATOM 1692 C CA . ALA A 1 224 ? -20.059 -6.962 -5.195 1.00 83.94 224 ALA A CA 1
ATOM 1693 C C . ALA A 1 224 ? -19.912 -5.466 -5.530 1.00 83.94 224 ALA A C 1
ATOM 1695 O O . ALA A 1 224 ? -18.977 -5.074 -6.224 1.00 83.94 224 ALA A O 1
ATOM 1696 N N . THR A 1 225 ? -20.792 -4.622 -4.986 1.00 88.00 225 THR A N 1
ATOM 1697 C CA . THR A 1 225 ? -20.732 -3.167 -5.179 1.00 88.00 225 THR A CA 1
ATOM 1698 C C . THR A 1 225 ? -19.505 -2.568 -4.496 1.00 88.00 225 THR A C 1
ATOM 1700 O O . THR A 1 225 ? -18.826 -1.729 -5.083 1.00 88.00 225 THR A O 1
ATOM 1703 N N . ALA A 1 226 ? -19.187 -3.015 -3.276 1.00 87.94 226 ALA A N 1
ATOM 1704 C CA . ALA A 1 226 ? -18.013 -2.539 -2.546 1.00 87.94 226 ALA A CA 1
ATOM 1705 C C . ALA A 1 226 ? -16.710 -2.861 -3.293 1.00 87.94 226 ALA A C 1
ATOM 1707 O O . ALA A 1 226 ? -15.880 -1.977 -3.500 1.00 87.94 226 ALA A O 1
ATOM 1708 N N . VAL A 1 227 ? -16.564 -4.103 -3.760 1.00 86.38 227 VAL A N 1
ATOM 1709 C CA . VAL A 1 227 ? -15.435 -4.555 -4.583 1.00 86.38 227 VAL A CA 1
ATOM 1710 C C . VAL A 1 227 ? -15.341 -3.729 -5.857 1.00 86.38 227 VAL A C 1
ATOM 1712 O O . VAL A 1 227 ? -14.279 -3.184 -6.137 1.00 86.38 227 VAL A O 1
ATOM 1715 N N . GLN A 1 228 ? -16.455 -3.533 -6.568 1.00 87.19 228 GLN A N 1
ATOM 1716 C CA . GLN A 1 228 ? -16.468 -2.737 -7.792 1.00 87.19 228 GLN A CA 1
ATOM 1717 C C . GLN A 1 228 ? -16.045 -1.279 -7.547 1.00 87.19 228 GLN A C 1
ATOM 1719 O O . GLN A 1 228 ? -15.286 -0.722 -8.338 1.00 87.19 228 GLN A O 1
ATOM 1724 N N . ASN A 1 229 ? -16.490 -0.652 -6.455 1.00 88.25 229 ASN A N 1
ATOM 1725 C CA . ASN A 1 229 ? -16.078 0.708 -6.094 1.00 88.25 229 ASN A CA 1
ATOM 1726 C C . ASN A 1 229 ? -14.574 0.793 -5.808 1.00 88.25 229 ASN A C 1
ATOM 1728 O O . ASN A 1 229 ? -13.911 1.732 -6.255 1.00 88.25 229 ASN A O 1
ATOM 1732 N N . ILE A 1 230 ? -14.034 -0.194 -5.089 1.00 86.56 230 ILE A N 1
ATOM 1733 C CA . ILE A 1 230 ? -12.603 -0.282 -4.787 1.00 86.56 230 ILE A CA 1
ATOM 1734 C C . ILE A 1 230 ? -11.808 -0.491 -6.077 1.00 86.56 230 ILE A C 1
ATOM 1736 O O . ILE A 1 230 ? -10.881 0.267 -6.346 1.00 86.56 230 ILE A O 1
ATOM 1740 N N . GLU A 1 231 ? -12.187 -1.461 -6.905 1.00 83.06 231 GLU A N 1
ATOM 1741 C CA . GLU A 1 231 ? -11.532 -1.735 -8.186 1.00 83.06 231 GLU A CA 1
ATOM 1742 C C . GLU A 1 231 ? -11.569 -0.519 -9.110 1.00 83.06 231 GLU A C 1
ATOM 1744 O O . GLU A 1 231 ? -10.542 -0.174 -9.682 1.00 83.06 231 GLU A O 1
ATOM 1749 N N . ASN A 1 232 ? -12.708 0.178 -9.205 1.00 79.12 232 ASN A N 1
ATOM 1750 C CA . ASN A 1 232 ? -12.842 1.410 -9.986 1.00 79.12 232 ASN A CA 1
ATOM 1751 C C . ASN A 1 232 ? -11.877 2.500 -9.513 1.00 79.12 232 ASN A C 1
ATOM 1753 O O . ASN A 1 232 ? -11.276 3.182 -10.340 1.00 79.12 232 ASN A O 1
ATOM 1757 N N . ALA A 1 233 ? -11.708 2.653 -8.200 1.00 82.00 233 ALA A N 1
ATOM 1758 C CA . ALA A 1 233 ? -10.775 3.623 -7.641 1.00 82.00 233 ALA A CA 1
ATOM 1759 C C . ALA A 1 233 ? -9.310 3.230 -7.887 1.00 82.00 233 ALA A C 1
ATOM 1761 O O . ALA A 1 233 ? -8.470 4.095 -8.123 1.00 82.00 233 ALA A O 1
ATOM 1762 N N . LEU A 1 234 ? -8.997 1.935 -7.877 1.00 79.69 234 LEU A N 1
ATOM 1763 C CA . LEU A 1 234 ? -7.640 1.422 -8.085 1.00 79.69 234 LEU A CA 1
ATOM 1764 C C . LEU A 1 234 ? -7.223 1.314 -9.568 1.00 79.69 234 LEU A C 1
ATOM 1766 O O . LEU A 1 234 ? -6.117 0.841 -9.843 1.00 79.69 234 LEU A O 1
ATOM 1770 N N . ARG A 1 235 ? -8.074 1.762 -10.504 1.00 68.44 235 ARG A N 1
ATOM 1771 C CA . ARG A 1 235 ? -7.740 1.944 -11.932 1.00 68.44 235 ARG A CA 1
ATOM 1772 C C . ARG A 1 235 ? -6.724 3.070 -12.144 1.00 68.44 235 ARG A C 1
ATOM 1774 O O . ARG A 1 235 ? -6.438 3.845 -11.229 1.00 68.44 235 ARG A O 1
ATOM 1781 N N . LEU A 1 236 ? -6.264 3.239 -13.388 1.00 61.09 236 LEU A N 1
ATOM 1782 C CA . LEU A 1 236 ? -5.506 4.435 -13.769 1.00 61.09 236 LEU A CA 1
ATOM 1783 C C . LEU A 1 236 ? -6.315 5.688 -13.507 1.00 61.09 236 LEU A C 1
ATOM 1785 O O . LEU A 1 236 ? -7.496 5.730 -13.837 1.00 61.09 236 LEU A O 1
ATOM 1789 N N . SER A 1 237 ? -5.608 6.764 -13.182 1.00 58.84 237 SER A N 1
ATOM 1790 C CA . SER A 1 237 ? -6.096 8.133 -13.346 1.00 58.84 237 SER A CA 1
ATOM 1791 C C . SER A 1 237 ? -6.712 8.384 -14.736 1.00 58.84 237 SER A C 1
ATOM 1793 O O . SER A 1 237 ? -7.861 8.820 -14.817 1.00 58.84 237 SER A O 1
ATOM 1795 N N . SER A 1 238 ? -6.045 8.007 -15.837 1.00 58.69 238 SER A N 1
ATOM 1796 C CA . SER A 1 238 ? -6.625 8.183 -17.185 1.00 58.69 238 SER A CA 1
ATOM 1797 C C . SER A 1 238 ? -7.867 7.321 -17.478 1.00 58.69 238 SER A C 1
ATOM 1799 O O . SER A 1 238 ? -8.613 7.617 -18.410 1.00 58.69 238 SER A O 1
ATOM 1801 N N . ALA A 1 239 ? -8.133 6.302 -16.654 1.00 56.69 239 ALA A N 1
ATOM 1802 C CA . ALA A 1 239 ? -9.342 5.477 -16.677 1.00 56.69 239 ALA A CA 1
ATOM 1803 C C . ALA A 1 239 ? -10.335 5.843 -15.549 1.00 56.69 239 ALA A C 1
ATOM 1805 O O . ALA A 1 239 ? -11.259 5.076 -15.262 1.00 56.69 239 ALA A O 1
ATOM 1806 N N . GLY A 1 240 ? -10.156 7.007 -14.913 1.00 67.56 240 GLY A N 1
ATOM 1807 C CA . GLY A 1 240 ? -11.031 7.542 -13.863 1.00 67.56 240 GLY A CA 1
ATOM 1808 C C . GLY A 1 240 ? -10.703 7.093 -12.434 1.00 67.56 240 GLY A C 1
ATOM 1809 O O . GLY A 1 240 ? -11.488 7.350 -11.525 1.00 67.56 240 GLY A O 1
ATOM 1810 N N . GLY A 1 241 ? -9.575 6.419 -12.230 1.00 73.62 241 GLY A N 1
ATOM 1811 C CA . GLY A 1 241 ? -9.054 6.017 -10.928 1.00 73.62 241 GLY A CA 1
ATOM 1812 C C . GLY A 1 241 ? -8.297 7.128 -10.196 1.00 73.62 241 GLY A C 1
ATOM 1813 O O . GLY A 1 241 ? -8.315 8.303 -10.570 1.00 73.62 241 GLY A O 1
ATOM 1814 N N . LEU A 1 242 ? -7.651 6.762 -9.094 1.00 79.31 242 LEU A N 1
ATOM 1815 C CA . LEU A 1 242 ? -7.055 7.715 -8.159 1.00 79.31 242 LEU A CA 1
ATOM 1816 C C . LEU A 1 242 ? -5.777 8.368 -8.713 1.00 79.31 242 LEU A C 1
ATOM 1818 O O . LEU A 1 242 ? -4.864 7.696 -9.184 1.00 79.31 242 LEU A O 1
ATOM 1822 N N . THR A 1 243 ? -5.683 9.693 -8.589 1.00 75.88 243 THR A N 1
ATOM 1823 C CA . THR A 1 243 ? -4.471 10.471 -8.900 1.00 75.88 243 THR A CA 1
ATOM 1824 C C . THR A 1 243 ? -3.563 10.597 -7.678 1.00 75.88 243 THR A C 1
ATOM 1826 O O . THR A 1 243 ? -4.052 10.746 -6.559 1.00 75.88 243 THR A O 1
ATOM 1829 N N . ALA A 1 244 ? -2.249 10.597 -7.868 1.00 78.06 244 ALA A N 1
ATOM 1830 C CA . ALA A 1 244 ? -1.298 10.859 -6.792 1.00 78.06 244 ALA A CA 1
ATOM 1831 C C . ALA A 1 244 ? -0.936 12.358 -6.712 1.00 78.06 244 ALA A C 1
ATOM 1833 O O . ALA A 1 244 ? -0.893 13.048 -7.731 1.00 78.06 244 ALA A O 1
ATOM 1834 N N . GLY A 1 245 ? -0.692 12.884 -5.511 1.00 80.38 245 GLY A N 1
ATOM 1835 C CA . GLY A 1 245 ? -0.289 14.279 -5.304 1.00 80.38 245 GLY A CA 1
ATOM 1836 C C . GLY A 1 245 ? -0.208 14.686 -3.833 1.00 80.38 245 GLY A C 1
ATOM 1837 O O . GLY A 1 245 ? -0.735 14.001 -2.969 1.00 80.38 245 GLY A O 1
ATOM 1838 N N . GLY A 1 246 ? 0.423 15.822 -3.529 1.00 86.19 246 GLY A N 1
ATOM 1839 C CA . GLY A 1 246 ? 0.505 16.377 -2.168 1.00 86.19 246 GLY A CA 1
ATOM 1840 C C . GLY A 1 246 ? 1.531 15.707 -1.241 1.00 86.19 246 GLY A C 1
ATOM 1841 O O . GLY A 1 246 ? 2.328 14.880 -1.660 1.00 86.19 246 GLY A O 1
ATOM 1842 N N . TRP A 1 247 ? 1.524 16.094 0.030 1.00 88.81 247 TRP A N 1
ATOM 1843 C CA . TRP A 1 247 ? 2.331 15.509 1.104 1.00 88.81 247 TRP A CA 1
ATOM 1844 C C . TRP A 1 247 ? 1.772 14.149 1.552 1.00 88.81 247 TRP A C 1
ATOM 1846 O O . TRP A 1 247 ? 0.656 13.780 1.164 1.00 88.81 247 TRP A O 1
ATOM 1856 N N . THR A 1 248 ? 2.517 13.451 2.413 1.00 90.12 248 THR A N 1
ATOM 1857 C CA . THR A 1 248 ? 2.287 12.075 2.895 1.00 90.12 248 THR A CA 1
ATOM 1858 C C . THR A 1 248 ? 1.812 12.074 4.362 1.00 90.12 248 THR A C 1
ATOM 1860 O O . THR A 1 248 ? 2.590 11.861 5.299 1.00 90.12 248 THR A O 1
ATOM 1863 N N . PRO A 1 249 ? 0.523 12.356 4.638 1.00 93.19 249 PRO A N 1
ATOM 1864 C CA . PRO A 1 249 ? -0.013 12.456 5.992 1.00 93.19 249 PRO A CA 1
ATOM 1865 C C . PRO A 1 249 ? -0.399 11.082 6.574 1.00 93.19 249 PRO A C 1
ATOM 1867 O O . PRO A 1 249 ? -1.533 10.904 7.023 1.00 93.19 249 PRO A O 1
ATOM 1870 N N . THR A 1 250 ? 0.519 10.107 6.604 1.00 93.56 250 THR A N 1
ATOM 1871 C CA . THR A 1 250 ? 0.245 8.728 7.066 1.00 93.56 250 THR A CA 1
ATOM 1872 C C . THR A 1 250 ? -0.424 8.680 8.442 1.00 93.56 250 THR A C 1
ATOM 1874 O O . THR A 1 250 ? -1.417 7.973 8.635 1.00 93.56 250 THR A O 1
ATOM 1877 N N . SER A 1 251 ? 0.049 9.492 9.398 1.00 92.88 251 SER A N 1
ATOM 1878 C CA . SER A 1 251 ? -0.560 9.595 10.733 1.00 92.88 251 SER A CA 1
ATOM 1879 C C . SER A 1 251 ? -2.048 9.973 10.672 1.00 92.88 251 SER A C 1
ATOM 1881 O O . SER A 1 251 ? -2.860 9.443 11.432 1.00 92.88 251 SER A O 1
ATOM 1883 N N . ARG A 1 252 ? -2.432 10.850 9.735 1.00 92.88 252 ARG A N 1
ATOM 1884 C CA . ARG A 1 252 ? -3.826 11.266 9.527 1.00 92.88 252 ARG A CA 1
ATOM 1885 C C . ARG A 1 252 ? -4.656 10.176 8.860 1.00 92.88 252 ARG A C 1
ATOM 1887 O O . ARG A 1 252 ? -5.789 9.965 9.280 1.00 92.88 252 ARG A O 1
ATOM 1894 N N . GLY A 1 253 ? -4.089 9.455 7.892 1.00 95.19 253 GLY A N 1
ATOM 1895 C CA . GLY A 1 253 ? -4.735 8.290 7.279 1.00 95.19 253 GLY A CA 1
ATOM 1896 C C . GLY A 1 253 ? -5.082 7.212 8.311 1.00 95.19 253 GLY A C 1
ATOM 1897 O O . GLY A 1 253 ? -6.223 6.753 8.377 1.00 95.19 253 GLY A O 1
ATOM 1898 N N . LEU A 1 254 ? -4.137 6.873 9.195 1.00 95.38 254 LEU A N 1
ATOM 1899 C CA . LEU A 1 254 ? -4.368 5.915 10.284 1.00 95.38 254 LEU A CA 1
ATOM 1900 C C . LEU A 1 254 ? -5.354 6.437 11.343 1.00 95.38 254 LEU A C 1
ATOM 1902 O O . LEU A 1 254 ? -6.140 5.660 11.881 1.00 95.38 254 LEU A O 1
ATOM 1906 N N . ASN A 1 255 ? -5.366 7.743 11.626 1.00 94.25 255 ASN A N 1
ATOM 1907 C CA . ASN A 1 255 ? -6.384 8.343 12.494 1.00 94.25 255 ASN A CA 1
ATOM 1908 C C . ASN A 1 255 ? -7.787 8.242 11.890 1.00 94.25 255 ASN A C 1
ATOM 1910 O O . ASN A 1 255 ? -8.714 7.815 12.573 1.00 94.25 255 ASN A O 1
ATOM 1914 N N . ALA A 1 256 ? -7.939 8.553 10.606 1.00 95.06 256 ALA A N 1
ATOM 1915 C CA . ALA A 1 256 ? -9.214 8.418 9.912 1.00 95.06 256 ALA A CA 1
ATOM 1916 C C . ALA A 1 256 ? -9.697 6.956 9.848 1.00 95.06 256 ALA A C 1
ATOM 1918 O O . ALA A 1 256 ? -10.897 6.684 9.948 1.00 95.06 256 ALA A O 1
ATOM 1919 N N . ALA A 1 257 ? -8.769 5.996 9.779 1.00 96.50 257 ALA A N 1
ATOM 1920 C CA . ALA A 1 257 ? -9.095 4.577 9.880 1.00 96.50 257 ALA A CA 1
ATOM 1921 C C . ALA A 1 257 ? -9.756 4.212 11.223 1.00 96.50 257 ALA A C 1
ATOM 1923 O O . ALA A 1 257 ? -10.641 3.355 11.240 1.00 96.50 257 ALA A O 1
ATOM 1924 N N . LYS A 1 258 ? -9.406 4.881 12.337 1.00 94.81 258 LYS A N 1
ATOM 1925 C CA . LYS A 1 258 ? -10.068 4.671 13.641 1.00 94.81 258 LYS A CA 1
ATOM 1926 C C . LYS A 1 258 ? -11.559 4.983 13.549 1.00 94.81 258 LYS A C 1
ATOM 1928 O O . LYS A 1 258 ? -12.379 4.140 13.910 1.00 94.81 258 LYS A O 1
ATOM 1933 N N . ALA A 1 259 ? -11.903 6.161 13.025 1.00 93.44 259 ALA A N 1
ATOM 1934 C CA . ALA A 1 259 ? -13.288 6.593 12.852 1.00 93.44 259 ALA A CA 1
ATOM 1935 C C . ALA A 1 259 ? -14.055 5.662 11.902 1.00 93.44 259 ALA A C 1
ATOM 1937 O O . ALA A 1 259 ? -15.140 5.183 12.242 1.00 93.44 259 ALA A O 1
ATOM 1938 N N . SER A 1 260 ? -13.459 5.334 10.750 1.00 95.75 260 SER A N 1
ATOM 1939 C CA . SER A 1 260 ? -14.080 4.451 9.758 1.00 95.75 260 SER A CA 1
ATOM 1940 C C . SER A 1 260 ? -14.368 3.059 10.327 1.00 95.75 260 SER A C 1
ATOM 1942 O O . SER A 1 260 ? -15.485 2.563 10.192 1.00 95.75 260 SER A O 1
ATOM 1944 N N . LEU A 1 261 ? -13.409 2.438 11.020 1.00 95.62 261 LEU A N 1
ATOM 1945 C CA . LEU A 1 261 ? -13.602 1.108 11.604 1.00 95.62 261 LEU A CA 1
ATOM 1946 C C . LEU A 1 261 ? -14.538 1.127 12.817 1.00 95.62 261 LEU A C 1
ATOM 1948 O O . LEU A 1 261 ? -15.255 0.152 13.046 1.00 95.62 261 LEU A O 1
ATOM 1952 N N . LYS A 1 262 ? -14.589 2.232 13.571 1.00 94.50 262 LYS A N 1
ATOM 1953 C CA . LYS A 1 262 ? -15.599 2.446 14.619 1.00 94.50 262 LYS A CA 1
ATOM 1954 C C . LYS A 1 262 ? -17.008 2.453 14.041 1.00 94.50 262 LYS A C 1
ATOM 1956 O O . LYS A 1 262 ? -17.896 1.811 14.602 1.00 94.50 262 LYS A O 1
ATOM 1961 N N . GLN A 1 263 ? -17.206 3.118 12.907 1.00 94.00 263 GLN A N 1
ATOM 1962 C CA . GLN A 1 263 ? -18.482 3.097 12.197 1.00 94.00 263 GLN A CA 1
ATOM 1963 C C . GLN A 1 263 ? -18.826 1.687 11.694 1.00 94.00 263 GLN A C 1
ATOM 1965 O O . GLN A 1 263 ? -19.929 1.211 11.964 1.00 94.00 263 GLN A O 1
ATOM 1970 N N . THR A 1 264 ? -17.881 0.988 11.050 1.00 94.25 264 THR A N 1
ATOM 1971 C CA . THR A 1 264 ? -18.064 -0.409 10.612 1.00 94.25 264 THR A CA 1
ATOM 1972 C C . THR A 1 264 ? -18.478 -1.306 11.777 1.00 94.25 264 THR A C 1
ATOM 1974 O O . THR A 1 264 ? -19.462 -2.029 11.673 1.00 94.25 264 THR A O 1
ATOM 1977 N N . TRP A 1 265 ? -17.795 -1.222 12.920 1.00 93.69 265 TRP A N 1
ATOM 1978 C CA . TRP A 1 265 ? -18.141 -2.003 14.111 1.00 93.69 265 TRP A CA 1
ATOM 1979 C C . TRP A 1 265 ? -19.529 -1.688 14.659 1.00 93.69 265 TRP A C 1
ATOM 1981 O O . TRP A 1 265 ? -20.246 -2.583 15.103 1.00 93.69 265 TRP A O 1
ATOM 1991 N N . ASN A 1 266 ? -19.941 -0.422 14.663 1.00 92.88 266 ASN A N 1
ATOM 1992 C CA . ASN A 1 266 ? -21.277 -0.069 15.137 1.00 92.88 266 ASN A CA 1
ATOM 1993 C C . ASN A 1 266 ? -22.362 -0.725 14.272 1.00 92.88 266 ASN A C 1
ATOM 1995 O O . ASN A 1 266 ? -23.329 -1.246 14.832 1.00 92.88 266 ASN A O 1
ATOM 1999 N N . ASN A 1 267 ? -22.128 -0.801 12.961 1.00 91.44 267 ASN A N 1
ATOM 2000 C CA . ASN A 1 267 ? -23.042 -1.390 11.981 1.00 91.44 267 ASN A CA 1
ATOM 2001 C C . ASN A 1 267 ? -22.903 -2.915 11.832 1.00 91.44 267 ASN A C 1
ATOM 2003 O O . ASN A 1 267 ? -23.760 -3.558 11.234 1.00 91.44 267 ASN A O 1
ATOM 2007 N N . ASP A 1 268 ? -21.848 -3.514 12.380 1.00 92.25 268 ASP A N 1
ATOM 2008 C CA . ASP A 1 268 ? -21.609 -4.948 12.276 1.00 92.25 268 ASP A CA 1
ATOM 2009 C C . ASP A 1 268 ? -22.537 -5.753 13.202 1.00 92.25 268 ASP A C 1
ATOM 2011 O O . ASP A 1 268 ? -22.355 -5.799 14.424 1.00 92.25 268 ASP A O 1
ATOM 2015 N N . LEU A 1 269 ? -23.517 -6.435 12.606 1.00 89.94 269 LEU A N 1
ATOM 2016 C CA . LEU A 1 269 ? -24.443 -7.336 13.303 1.00 89.94 269 LEU A CA 1
ATOM 2017 C C . LEU A 1 269 ? -23.771 -8.631 13.797 1.00 89.94 269 LEU A C 1
ATOM 2019 O O . LEU A 1 269 ? -24.302 -9.294 14.685 1.00 89.94 269 LEU A O 1
ATOM 2023 N N . LYS A 1 270 ? -22.602 -8.985 13.250 1.00 87.56 270 LYS A N 1
ATOM 2024 C CA . LYS A 1 270 ? -21.829 -10.200 13.560 1.00 87.56 270 LYS A CA 1
ATOM 2025 C C . LYS A 1 270 ? -20.577 -9.911 14.398 1.00 87.56 270 LYS A C 1
ATOM 2027 O O . LYS A 1 270 ? -19.763 -10.809 14.615 1.00 87.56 270 LYS A O 1
ATOM 2032 N N . LYS A 1 271 ? -20.415 -8.694 14.933 1.00 86.62 271 LYS A N 1
ATOM 2033 C CA . LYS A 1 271 ? -19.246 -8.314 15.756 1.00 86.62 271 LYS A CA 1
ATOM 2034 C C . LYS A 1 271 ? -19.045 -9.185 16.995 1.00 86.62 271 LYS A C 1
ATOM 2036 O O . LYS A 1 271 ? -17.913 -9.418 17.412 1.00 86.62 271 LYS A O 1
ATOM 2041 N N . SER A 1 272 ? -20.131 -9.707 17.568 1.00 85.62 272 SER A N 1
ATOM 2042 C CA . SER A 1 272 ? -20.095 -10.624 18.715 1.00 85.62 272 SER A CA 1
ATOM 2043 C C . SER A 1 272 ? -19.543 -12.010 18.368 1.00 85.62 272 SER A C 1
ATOM 2045 O O . SER A 1 272 ? -19.128 -12.734 19.268 1.00 85.62 272 SER A O 1
ATOM 2047 N N . CYS A 1 273 ? -19.470 -12.368 17.084 1.00 84.75 273 CYS A N 1
ATOM 2048 C CA . CYS A 1 273 ? -18.908 -13.634 16.613 1.00 84.75 273 CYS A CA 1
ATOM 2049 C C . CYS A 1 273 ? -17.369 -13.635 16.561 1.00 84.75 273 CYS A C 1
ATOM 2051 O O . CYS A 1 273 ? -16.777 -14.575 16.036 1.00 84.75 273 CYS A O 1
ATOM 2053 N N . GLY A 1 274 ? -16.709 -12.589 17.072 1.00 79.62 274 GLY A N 1
ATOM 2054 C CA . GLY A 1 274 ? -15.249 -12.488 17.072 1.00 79.62 274 GLY A CA 1
ATOM 2055 C C . GLY A 1 274 ? -14.660 -12.161 15.699 1.00 79.62 274 GLY A C 1
ATOM 2056 O O . GLY A 1 274 ? -13.542 -12.578 15.403 1.00 79.62 274 GLY A O 1
ATOM 2057 N N . ARG A 1 275 ? -15.405 -11.432 14.854 1.00 85.00 275 ARG A N 1
ATOM 2058 C CA . ARG A 1 275 ? -14.921 -10.973 13.546 1.00 85.00 275 ARG A CA 1
ATOM 2059 C C . ARG A 1 275 ? -13.624 -10.174 13.715 1.00 85.00 275 ARG A C 1
ATOM 2061 O O . ARG A 1 275 ? -13.540 -9.294 14.572 1.00 85.00 275 ARG A O 1
ATOM 2068 N N . LEU A 1 276 ? -12.622 -10.480 12.893 1.00 87.81 276 LEU A N 1
ATOM 2069 C CA . LEU A 1 276 ? -11.343 -9.771 12.893 1.00 87.81 276 LEU A CA 1
ATOM 2070 C C . LEU A 1 276 ? -11.470 -8.426 12.173 1.00 87.81 276 LEU A C 1
ATOM 2072 O O . LEU A 1 276 ? -12.136 -8.329 11.144 1.00 87.81 276 LEU A O 1
ATOM 2076 N N . TYR A 1 277 ? -10.800 -7.409 12.716 1.00 91.88 277 TYR A N 1
ATOM 2077 C CA . TYR A 1 277 ? -10.696 -6.073 12.139 1.00 91.88 277 TYR A CA 1
ATOM 2078 C C . TYR A 1 277 ? -9.226 -5.748 11.903 1.00 91.88 277 TYR A C 1
ATOM 2080 O O . TYR A 1 277 ? -8.407 -5.861 12.819 1.00 91.88 277 TYR A O 1
ATOM 2088 N N . ALA A 1 278 ? -8.893 -5.334 10.686 1.00 93.69 278 ALA A N 1
ATOM 2089 C CA . ALA A 1 278 ? -7.527 -4.981 10.333 1.00 93.69 278 ALA A CA 1
ATOM 2090 C C . ALA A 1 278 ? -7.466 -3.787 9.383 1.00 93.69 278 ALA A C 1
ATOM 2092 O O . ALA A 1 278 ? -8.411 -3.494 8.648 1.00 93.69 278 ALA A O 1
ATOM 2093 N N . THR A 1 279 ? -6.316 -3.128 9.383 1.00 95.62 279 THR A N 1
ATOM 2094 C CA . THR A 1 279 ? -5.913 -2.174 8.359 1.00 95.62 279 THR A CA 1
ATOM 2095 C C . THR A 1 279 ? -4.739 -2.732 7.565 1.00 95.62 279 THR A C 1
ATOM 2097 O O . THR A 1 279 ? -3.879 -3.431 8.106 1.00 95.62 279 THR A O 1
ATOM 2100 N N . ILE A 1 280 ? -4.689 -2.411 6.275 1.00 93.88 280 ILE A N 1
ATOM 2101 C CA . ILE A 1 280 ? -3.499 -2.593 5.441 1.00 93.88 280 ILE A CA 1
ATOM 2102 C C . ILE A 1 280 ? -3.041 -1.203 5.022 1.00 93.88 280 ILE A C 1
ATOM 2104 O O . ILE A 1 280 ? -3.653 -0.589 4.153 1.00 93.88 280 ILE A O 1
ATOM 2108 N N . LEU A 1 281 ? -1.989 -0.703 5.660 1.00 93.06 281 LEU A N 1
ATOM 2109 C CA . LEU A 1 281 ? -1.318 0.521 5.254 1.00 93.06 281 LEU A CA 1
ATOM 2110 C C . LEU A 1 281 ? -0.471 0.239 4.011 1.00 93.06 281 LEU A C 1
ATOM 2112 O O . LEU A 1 281 ? 0.398 -0.630 4.045 1.00 93.06 281 LEU A O 1
ATOM 2116 N N . VAL A 1 282 ? -0.708 0.980 2.936 1.00 89.00 282 VAL A N 1
ATOM 2117 C CA . VAL A 1 282 ? 0.081 0.924 1.702 1.00 89.00 282 VAL A CA 1
ATOM 2118 C C . VAL A 1 282 ? 0.688 2.302 1.482 1.00 89.00 282 VAL A C 1
ATOM 2120 O O . VAL A 1 282 ? -0.068 3.256 1.348 1.00 89.00 282 VAL A O 1
ATOM 2123 N N . THR A 1 283 ? 2.017 2.411 1.474 1.00 84.94 283 THR A N 1
ATOM 2124 C CA . THR A 1 283 ? 2.726 3.702 1.395 1.00 84.94 283 THR A CA 1
ATOM 2125 C C . THR A 1 283 ? 4.050 3.564 0.655 1.00 84.94 283 THR A C 1
ATOM 2127 O O . THR A 1 283 ? 4.683 2.509 0.734 1.00 84.94 283 THR A O 1
ATOM 2130 N N . ASP A 1 284 ? 4.482 4.605 -0.048 1.00 70.94 284 ASP A N 1
ATOM 2131 C CA . ASP A 1 284 ? 5.803 4.675 -0.691 1.00 70.94 284 ASP A CA 1
ATOM 2132 C C . ASP A 1 284 ? 6.715 5.764 -0.107 1.00 70.94 284 ASP A C 1
ATOM 2134 O O . ASP A 1 284 ? 7.933 5.712 -0.265 1.00 70.94 284 ASP A O 1
ATOM 2138 N N . GLY A 1 285 ? 6.119 6.730 0.588 1.00 69.50 285 GLY A N 1
ATOM 2139 C CA . GLY A 1 285 ? 6.805 7.881 1.139 1.00 69.50 285 GLY A CA 1
ATOM 2140 C C . GLY A 1 285 ? 6.981 7.788 2.643 1.00 69.50 285 GLY A C 1
ATOM 2141 O O . GLY A 1 285 ? 6.239 7.095 3.346 1.00 69.50 285 GLY A O 1
ATOM 2142 N N . GLU A 1 286 ? 7.963 8.537 3.137 1.00 79.44 286 GLU A N 1
ATOM 2143 C CA . GLU A 1 286 ? 8.077 8.843 4.555 1.00 79.44 286 GLU A CA 1
ATOM 2144 C C . GLU A 1 286 ? 6.997 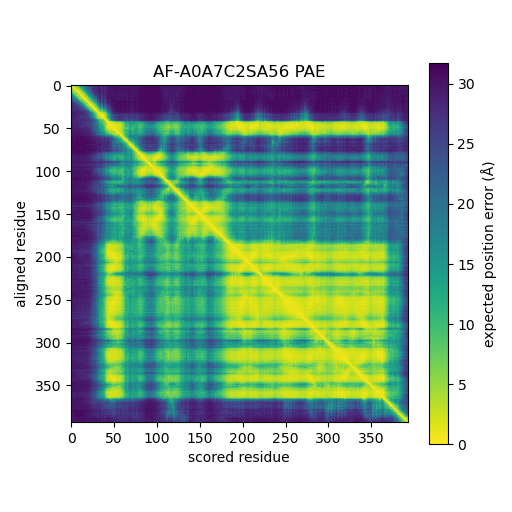9.862 4.942 1.00 79.44 286 GLU A C 1
ATOM 2146 O O . GLU A 1 286 ? 6.848 10.927 4.335 1.00 79.44 286 GLU A O 1
ATOM 2151 N N . SER A 1 287 ? 6.244 9.554 5.990 1.00 88.06 287 SER A N 1
ATOM 2152 C CA . SER A 1 287 ? 5.267 10.435 6.589 1.00 88.06 287 SER A CA 1
ATOM 2153 C C . SER A 1 287 ? 5.943 11.747 6.945 1.00 88.06 287 SER A C 1
ATOM 2155 O O . SER A 1 287 ? 6.897 11.775 7.722 1.00 88.06 287 SER A O 1
ATOM 2157 N N . ASN A 1 288 ? 5.420 12.836 6.399 1.00 87.44 288 ASN A N 1
ATOM 2158 C CA . ASN A 1 288 ? 5.999 14.178 6.486 1.00 87.44 288 ASN A CA 1
ATOM 2159 C C . ASN A 1 288 ? 4.951 15.239 6.853 1.00 87.44 288 ASN A C 1
ATOM 2161 O O . ASN A 1 288 ? 5.189 16.439 6.781 1.00 87.44 288 ASN A O 1
ATOM 2165 N N . TYR A 1 289 ? 3.767 14.803 7.278 1.00 88.88 289 TYR A N 1
ATOM 2166 C CA . TYR A 1 289 ? 2.701 15.679 7.737 1.00 88.88 289 TYR A CA 1
ATOM 2167 C C . TYR A 1 289 ? 1.950 15.028 8.895 1.00 88.88 289 TYR A C 1
ATOM 2169 O O . TYR A 1 289 ? 1.851 13.802 8.969 1.00 88.88 289 TYR A O 1
ATOM 2177 N N . CYS A 1 290 ? 1.414 15.849 9.803 1.00 87.25 290 CYS A N 1
ATOM 2178 C CA . CYS A 1 290 ? 0.849 15.400 11.079 1.00 87.25 290 CYS A CA 1
ATOM 2179 C C . CYS A 1 290 ? 1.871 14.723 11.999 1.00 87.25 290 CYS A C 1
ATOM 2181 O O . CYS A 1 290 ? 1.509 13.961 12.889 1.00 87.25 290 CYS A O 1
ATOM 2183 N N . ASN A 1 291 ? 3.144 15.046 11.824 1.00 87.88 291 ASN A N 1
ATOM 2184 C CA . ASN A 1 291 ? 4.230 14.639 12.704 1.00 87.88 291 ASN A CA 1
ATOM 2185 C C . ASN A 1 291 ? 4.681 15.847 13.540 1.00 87.88 291 ASN A C 1
ATOM 2187 O O . ASN A 1 291 ? 4.304 16.979 13.219 1.00 87.88 291 ASN A O 1
ATOM 2191 N N . PRO A 1 292 ? 5.476 15.667 14.610 1.00 85.62 292 PRO A N 1
ATOM 2192 C CA . PRO A 1 292 ? 6.120 16.783 15.297 1.00 85.62 292 PRO A CA 1
ATOM 2193 C C . PRO A 1 292 ? 6.801 17.724 14.299 1.00 85.62 292 PRO A C 1
ATOM 2195 O O . PRO A 1 292 ? 7.620 17.290 13.497 1.00 85.62 292 PRO A O 1
ATOM 2198 N N . SER A 1 293 ? 6.417 19.002 14.311 1.00 83.44 293 SER A N 1
ATOM 2199 C CA . SER A 1 293 ? 6.908 20.019 13.365 1.00 83.44 293 SER A CA 1
ATOM 2200 C C . SER A 1 293 ? 6.716 19.679 11.876 1.00 83.44 293 SER A C 1
ATOM 2202 O O . SER A 1 293 ? 7.395 20.265 11.038 1.00 83.44 293 SER A O 1
ATOM 2204 N N . ASN A 1 294 ? 5.812 18.749 11.537 1.00 86.00 294 ASN A N 1
ATOM 2205 C CA . ASN A 1 294 ? 5.661 18.176 10.193 1.00 86.00 294 ASN A CA 1
ATOM 2206 C C . ASN A 1 294 ? 6.988 17.673 9.600 1.00 86.00 294 ASN A C 1
ATOM 2208 O O . ASN A 1 294 ? 7.239 17.818 8.409 1.00 86.00 294 ASN A O 1
ATOM 2212 N N . SER A 1 295 ? 7.861 17.105 10.435 1.00 83.38 295 SER A N 1
ATOM 2213 C CA . SER A 1 295 ? 9.095 16.494 9.953 1.00 83.38 295 SER A CA 1
ATOM 2214 C C . SER A 1 295 ? 8.851 15.088 9.411 1.00 83.38 295 SER A C 1
ATOM 2216 O O . SER A 1 295 ? 7.983 14.354 9.899 1.00 83.38 295 SER A O 1
ATOM 2218 N N . GLU A 1 296 ? 9.683 14.696 8.451 1.00 82.00 296 GLU A N 1
ATOM 2219 C CA . GLU A 1 296 ? 9.787 13.321 7.970 1.00 82.00 296 GLU A CA 1
ATOM 2220 C C . GLU A 1 296 ? 10.114 12.352 9.114 1.00 82.00 296 GLU A C 1
ATOM 2222 O O . GLU A 1 296 ? 10.943 12.636 9.990 1.00 82.00 296 GLU A O 1
ATOM 2227 N N . TRP A 1 297 ? 9.464 11.186 9.116 1.00 76.38 297 TRP A N 1
ATOM 2228 C CA . TRP A 1 297 ? 9.838 10.063 9.976 1.00 76.38 297 TRP A CA 1
ATOM 2229 C C . TRP A 1 297 ? 11.051 9.334 9.380 1.00 76.38 297 TRP A C 1
ATOM 2231 O O . TRP A 1 297 ? 10.959 8.206 8.888 1.00 76.38 297 TRP A O 1
ATOM 2241 N N . GLY A 1 298 ? 12.186 10.038 9.432 1.00 65.44 298 GLY A N 1
ATOM 2242 C CA . GLY A 1 298 ? 13.418 9.706 8.725 1.00 65.44 298 GLY A CA 1
ATOM 2243 C C . GLY A 1 298 ? 13.930 8.280 8.932 1.00 65.44 298 GLY A C 1
ATOM 2244 O O . GLY A 1 298 ? 13.815 7.710 10.020 1.00 65.44 298 GLY A O 1
ATOM 2245 N N . SER A 1 299 ? 14.605 7.753 7.909 1.00 62.28 299 SER A N 1
ATOM 2246 C CA . SER A 1 299 ? 15.253 6.426 7.836 1.00 62.28 299 SER A CA 1
ATOM 2247 C C . SER A 1 299 ? 16.095 5.954 9.038 1.00 62.28 299 SER A C 1
ATOM 2249 O O . SER A 1 299 ? 16.283 4.746 9.204 1.00 62.28 299 SER A O 1
ATOM 2251 N N . GLY A 1 300 ? 16.584 6.861 9.892 1.00 63.31 300 GLY A N 1
ATOM 2252 C CA . GLY A 1 300 ? 17.373 6.543 11.093 1.00 63.31 300 GLY A CA 1
ATOM 2253 C C . GLY A 1 300 ? 16.570 6.289 12.379 1.00 63.31 300 GLY A C 1
ATOM 2254 O O . GLY A 1 300 ? 17.165 5.972 13.406 1.00 63.31 300 GLY A O 1
ATOM 2255 N N . CYS A 1 301 ? 15.246 6.460 12.355 1.00 69.94 301 CYS A N 1
ATOM 2256 C CA . CYS A 1 301 ? 14.331 6.388 13.507 1.00 69.94 301 CYS A CA 1
ATOM 2257 C C . CYS A 1 301 ? 14.874 7.126 14.750 1.00 69.94 301 CYS A C 1
ATOM 2259 O O . CYS A 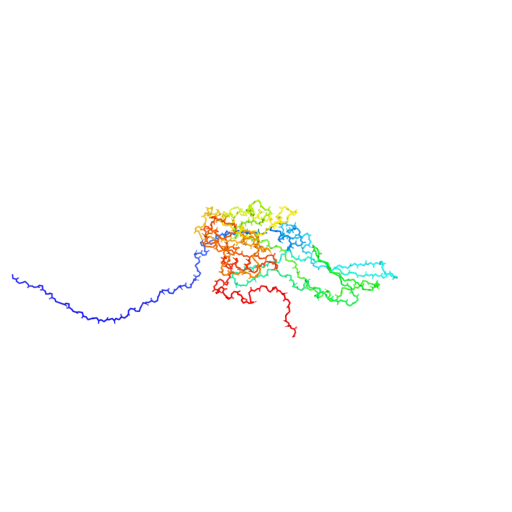1 301 ? 15.002 6.532 15.831 1.00 69.94 301 CYS A O 1
ATOM 2261 N N . PRO A 1 302 ? 15.254 8.410 14.630 1.00 63.12 302 PRO A N 1
ATOM 2262 C CA . PRO A 1 302 ? 15.901 9.115 15.726 1.00 63.12 302 PRO A CA 1
ATOM 2263 C C . PRO A 1 302 ? 14.999 9.124 16.965 1.00 63.12 302 PRO A C 1
ATOM 2265 O O . PRO A 1 302 ? 13.836 9.525 16.914 1.00 63.12 302 PRO A O 1
ATOM 2268 N N . ASN A 1 303 ? 15.544 8.681 18.102 1.00 69.69 303 ASN A N 1
ATOM 2269 C CA . ASN A 1 303 ? 14.826 8.590 19.378 1.00 69.69 303 ASN A CA 1
ATOM 2270 C C . ASN A 1 303 ? 13.556 7.719 19.321 1.00 69.69 303 ASN A C 1
ATOM 2272 O O . ASN A 1 303 ? 12.572 7.995 20.013 1.00 69.69 303 ASN A O 1
ATOM 2276 N N . TYR A 1 304 ? 13.561 6.655 18.512 1.00 71.75 304 TYR A N 1
ATOM 2277 C CA . TYR A 1 304 ? 12.408 5.764 18.373 1.00 71.75 304 TYR A CA 1
ATOM 2278 C C . TYR A 1 304 ? 11.927 5.156 19.696 1.00 71.75 304 TYR A C 1
ATOM 2280 O O . TYR A 1 304 ? 10.768 4.795 19.772 1.00 71.75 304 TYR A O 1
ATOM 2288 N N . THR A 1 305 ? 12.755 5.037 20.739 1.00 68.94 305 THR A N 1
ATOM 2289 C CA . THR A 1 305 ? 12.327 4.506 22.047 1.00 68.94 305 THR A CA 1
ATOM 2290 C C . THR A 1 305 ? 11.381 5.446 22.790 1.00 68.94 305 THR A C 1
ATOM 2292 O O . THR A 1 305 ? 10.593 4.994 23.618 1.00 68.94 305 THR A O 1
ATOM 2295 N N . THR A 1 306 ? 11.422 6.746 22.490 1.00 73.44 306 THR A N 1
ATOM 2296 C CA . THR A 1 306 ? 10.667 7.775 23.218 1.00 73.44 306 THR A CA 1
ATOM 2297 C C . THR A 1 306 ? 9.676 8.531 22.339 1.00 73.44 306 THR A C 1
ATOM 2299 O O . THR A 1 306 ? 8.630 8.947 22.831 1.00 73.44 306 THR A O 1
ATOM 2302 N N . ASN A 1 307 ? 9.951 8.688 21.041 1.00 81.12 307 ASN A N 1
ATOM 2303 C CA . ASN A 1 307 ? 9.158 9.550 20.162 1.00 81.12 307 ASN A CA 1
ATOM 2304 C C . ASN A 1 307 ? 8.239 8.816 19.185 1.00 81.12 307 ASN A C 1
ATOM 2306 O O . ASN A 1 307 ? 7.366 9.469 18.625 1.00 81.12 307 ASN A O 1
ATOM 2310 N N . TRP A 1 308 ? 8.365 7.496 19.008 1.00 85.25 308 TRP A N 1
ATOM 2311 C CA . TRP A 1 308 ? 7.564 6.716 18.048 1.00 85.25 308 TRP A CA 1
ATOM 2312 C C . TRP A 1 308 ? 6.051 6.948 18.152 1.00 85.25 308 TRP A C 1
ATOM 2314 O O . TRP A 1 308 ? 5.358 6.952 17.136 1.00 85.25 308 TRP A O 1
ATOM 2324 N N . ARG A 1 309 ? 5.545 7.211 19.368 1.00 87.94 309 ARG A N 1
ATOM 2325 C CA . ARG A 1 309 ? 4.128 7.508 19.623 1.00 87.94 309 ARG A CA 1
ATOM 2326 C C . ARG A 1 309 ? 3.626 8.725 18.849 1.00 87.94 309 ARG A C 1
ATOM 2328 O O . ARG A 1 309 ? 2.440 8.815 18.588 1.00 87.94 309 ARG A O 1
ATOM 2335 N N . LYS A 1 310 ? 4.494 9.660 18.469 1.00 89.31 310 LYS A N 1
ATOM 2336 C CA . LYS A 1 310 ? 4.105 10.902 17.786 1.00 89.31 310 LYS A CA 1
ATOM 2337 C C . LYS A 1 310 ? 3.975 10.756 16.262 1.00 89.31 310 LYS A C 1
ATOM 2339 O O . LYS A 1 310 ? 3.572 11.708 15.606 1.00 89.31 310 LYS A O 1
ATOM 2344 N N . TYR A 1 311 ? 4.307 9.586 15.723 1.00 90.31 311 TYR A N 1
ATOM 2345 C CA . TYR A 1 311 ? 4.436 9.285 14.293 1.00 90.31 311 TYR A CA 1
ATOM 2346 C C . TYR A 1 311 ? 3.505 8.114 13.908 1.00 90.31 311 TYR A C 1
ATOM 2348 O O . TYR A 1 311 ? 2.801 7.605 14.792 1.00 90.31 311 TYR A O 1
ATOM 2356 N N . PRO A 1 312 ? 3.482 7.632 12.644 1.00 91.94 312 PRO A N 1
ATOM 2357 C CA . PRO A 1 312 ? 2.589 6.545 12.227 1.00 91.94 312 PRO A CA 1
ATOM 2358 C C . PRO A 1 312 ? 2.596 5.293 13.124 1.00 91.94 312 PRO A C 1
ATOM 2360 O O . PRO A 1 312 ? 1.512 4.765 13.392 1.00 91.94 312 PRO A O 1
ATOM 2363 N N . PRO A 1 313 ? 3.737 4.858 13.706 1.00 89.62 313 PRO A N 1
ATOM 2364 C CA . PRO A 1 313 ? 3.734 3.731 14.634 1.00 89.62 313 PRO A CA 1
ATOM 2365 C C . PRO A 1 313 ? 2.862 3.943 15.879 1.00 89.62 313 PRO A C 1
ATOM 2367 O O . PRO A 1 313 ? 2.210 3.010 16.345 1.00 89.62 313 PRO A O 1
ATOM 2370 N N . GLY A 1 314 ? 2.791 5.175 16.391 1.00 90.50 314 GLY A N 1
ATOM 2371 C CA . GLY A 1 314 ? 1.884 5.553 17.477 1.00 90.50 314 GLY A CA 1
ATOM 2372 C C . GLY A 1 314 ? 0.419 5.328 17.134 1.00 90.50 314 GLY A C 1
ATOM 2373 O O . GLY A 1 314 ? -0.346 4.818 17.949 1.00 90.50 314 GLY A O 1
ATOM 2374 N N . ARG A 1 315 ? 0.041 5.652 15.898 1.00 94.12 315 ARG A N 1
ATOM 2375 C CA . ARG A 1 315 ? -1.335 5.518 15.413 1.00 94.12 315 ARG A CA 1
ATOM 2376 C C . ARG A 1 315 ? -1.739 4.056 15.249 1.00 94.12 315 ARG A C 1
ATOM 2378 O O . ARG A 1 315 ? -2.867 3.700 15.584 1.00 94.12 315 ARG A O 1
ATOM 2385 N N . ALA A 1 316 ? -0.813 3.209 14.801 1.00 92.50 316 ALA A N 1
ATOM 2386 C CA . ALA A 1 316 ? -1.012 1.763 14.748 1.00 92.50 316 ALA A CA 1
ATOM 2387 C C . ALA A 1 316 ? -1.136 1.132 16.151 1.00 92.50 316 ALA A C 1
ATOM 2389 O O . ALA A 1 316 ? -2.021 0.302 16.361 1.00 92.50 316 ALA A O 1
ATOM 2390 N N . ASP A 1 317 ? -0.330 1.564 17.134 1.00 91.88 317 ASP A N 1
ATOM 2391 C CA . ASP A 1 317 ? -0.488 1.122 18.535 1.00 91.88 317 ASP A CA 1
ATOM 2392 C C . ASP A 1 317 ? -1.854 1.520 19.093 1.00 91.88 317 ASP A C 1
ATOM 2394 O O . ASP A 1 317 ? -2.519 0.720 19.738 1.00 91.88 317 ASP A O 1
ATOM 2398 N N . GLU A 1 318 ? -2.306 2.738 18.809 1.00 94.19 318 GLU A N 1
ATOM 2399 C CA . GLU A 1 318 ? -3.599 3.249 19.264 1.00 94.19 318 GLU A CA 1
ATOM 2400 C C . GLU A 1 318 ? -4.790 2.525 18.627 1.00 94.19 318 GLU A C 1
ATOM 2402 O O . GLU A 1 318 ? -5.762 2.230 19.324 1.00 94.19 318 GLU A O 1
ATOM 2407 N N . LEU A 1 319 ? -4.708 2.187 17.334 1.00 93.75 319 LEU A N 1
ATOM 2408 C CA . LEU A 1 319 ? -5.673 1.314 16.652 1.00 93.75 319 LEU A CA 1
ATOM 2409 C C . LEU A 1 319 ? -5.784 -0.053 17.347 1.00 93.75 319 LEU A C 1
ATOM 2411 O O . LEU A 1 319 ? -6.884 -0.600 17.471 1.00 93.75 319 LEU A O 1
ATOM 2415 N N . PHE A 1 320 ? -4.678 -0.594 17.853 1.00 91.81 320 PHE A N 1
ATOM 2416 C CA . PHE A 1 320 ? -4.688 -1.861 18.578 1.00 91.81 320 PHE A CA 1
ATOM 2417 C C . PHE A 1 320 ? -5.147 -1.714 20.039 1.00 91.81 320 PHE A C 1
ATOM 2419 O O . PHE A 1 320 ? -5.938 -2.523 20.525 1.00 91.81 320 PHE A O 1
ATOM 2426 N N . LEU A 1 321 ? -4.670 -0.692 20.754 1.00 90.88 321 LEU A N 1
ATOM 2427 C CA . LEU A 1 321 ? -4.959 -0.450 22.173 1.00 90.88 321 LEU A CA 1
ATOM 2428 C C . LEU A 1 321 ? -6.312 0.227 22.424 1.00 90.88 321 LEU A C 1
ATOM 2430 O O . LEU A 1 321 ? -6.753 0.258 23.573 1.00 90.88 321 LEU A O 1
ATOM 2434 N N . LYS A 1 322 ? -6.992 0.704 21.374 1.00 91.94 322 LYS A N 1
ATOM 2435 C CA . LYS A 1 322 ? -8.292 1.398 21.433 1.00 91.94 322 LYS A CA 1
ATOM 2436 C C . LYS A 1 322 ? -8.209 2.753 22.127 1.00 91.94 322 LYS A C 1
ATOM 2438 O O . LYS A 1 322 ? -9.098 3.142 22.884 1.00 91.94 322 LYS A O 1
ATOM 2443 N N . THR A 1 323 ? -7.128 3.477 21.867 1.00 90.75 323 THR A N 1
ATOM 2444 C CA . THR A 1 323 ? -6.853 4.782 22.475 1.00 90.75 323 THR A CA 1
ATOM 2445 C C . THR A 1 323 ? -6.920 5.906 21.446 1.00 90.75 323 THR A C 1
ATOM 2447 O O . THR A 1 323 ? -6.752 5.692 20.246 1.00 90.75 323 THR A O 1
ATOM 2450 N N . ALA A 1 324 ? -7.206 7.115 21.927 1.00 89.38 324 ALA A N 1
ATOM 2451 C CA . ALA A 1 324 ? -7.217 8.319 21.104 1.00 89.38 324 ALA A CA 1
ATOM 2452 C C . ALA A 1 324 ? -5.785 8.757 20.767 1.00 89.38 324 ALA A C 1
ATOM 2454 O O . ALA A 1 324 ? -4.844 8.395 21.477 1.00 89.38 324 ALA A O 1
ATOM 2455 N N . ASP A 1 325 ? -5.631 9.551 19.706 1.00 88.31 325 ASP A N 1
ATOM 2456 C CA . ASP A 1 325 ? -4.350 10.195 19.415 1.00 88.31 325 ASP A CA 1
ATOM 2457 C C . ASP A 1 325 ? -4.209 11.472 20.238 1.00 88.31 325 ASP A C 1
ATOM 2459 O O . ASP A 1 325 ? -4.922 12.452 20.024 1.00 88.31 325 ASP A O 1
ATOM 2463 N N . SER A 1 326 ? -3.246 11.465 21.152 1.00 83.12 326 SER A N 1
ATOM 2464 C CA . SER A 1 326 ? -2.905 12.614 21.991 1.00 83.12 326 SER A CA 1
ATOM 2465 C C . SER A 1 326 ? -1.515 13.189 21.712 1.00 83.12 326 SER A C 1
ATOM 2467 O O . SER A 1 326 ? -1.041 14.024 22.482 1.00 83.12 326 SER A O 1
ATOM 2469 N N . SER A 1 327 ? -0.822 12.726 20.666 1.00 83.38 327 SER A N 1
ATOM 2470 C CA . SER A 1 327 ? 0.621 12.957 20.539 1.00 83.38 327 SER A CA 1
ATOM 2471 C C . SER A 1 327 ? 1.152 13.240 19.131 1.00 83.38 327 SER A C 1
ATOM 2473 O O . SER A 1 327 ? 2.302 13.674 19.032 1.00 83.38 327 SER A O 1
ATOM 2475 N N . SER A 1 328 ? 0.379 13.042 18.053 1.00 82.88 328 SER A N 1
ATOM 2476 C CA . SER A 1 328 ? 0.749 13.599 16.736 1.00 82.88 328 SER A CA 1
ATOM 2477 C C . SER A 1 328 ? 0.588 15.120 16.670 1.00 82.88 328 SER A C 1
ATOM 2479 O O . SER A 1 328 ? 0.005 15.751 17.550 1.00 82.88 328 SER A O 1
ATOM 2481 N N . GLY A 1 329 ? 1.031 15.703 15.549 1.00 82.62 329 GLY A N 1
ATOM 2482 C CA . GLY A 1 329 ? 0.637 17.054 15.141 1.00 82.62 329 GLY A CA 1
ATOM 2483 C C . GLY A 1 329 ? -0.820 17.182 14.662 1.00 82.62 329 GLY A C 1
ATOM 2484 O O . GLY A 1 329 ? -1.272 18.300 14.441 1.00 82.62 329 GLY A O 1
ATOM 2485 N N . CYS A 1 330 ? -1.563 16.080 14.507 1.00 84.25 330 CYS A N 1
ATOM 2486 C CA . CYS A 1 330 ? -2.974 16.067 14.098 1.00 84.25 330 CYS A CA 1
ATOM 2487 C C . CYS A 1 330 ? -3.780 15.120 14.986 1.00 84.25 330 CYS A C 1
ATOM 2489 O O . CYS A 1 330 ? -4.237 14.058 14.547 1.00 84.25 330 CYS A O 1
ATOM 2491 N N . THR A 1 331 ? -3.905 15.510 16.251 1.00 86.94 331 THR A N 1
ATOM 2492 C CA . THR A 1 331 ? -4.613 14.744 17.272 1.00 86.94 331 THR A CA 1
ATOM 2493 C C . THR A 1 331 ? -6.070 14.499 16.884 1.00 86.94 331 THR A C 1
ATOM 2495 O O . THR A 1 331 ? -6.706 15.296 16.193 1.00 86.94 331 THR A O 1
ATOM 2498 N N . THR A 1 332 ? -6.613 13.375 17.344 1.00 86.50 332 THR A N 1
ATOM 2499 C CA . THR A 1 332 ? -8.033 13.045 17.206 1.00 86.50 332 THR A CA 1
ATOM 2500 C C . THR A 1 332 ? -8.532 12.391 18.486 1.00 86.50 332 THR A C 1
ATOM 2502 O O . THR A 1 332 ? -7.796 11.662 19.154 1.00 86.50 332 THR A O 1
ATOM 2505 N N . THR A 1 333 ? -9.801 12.624 18.809 1.00 91.69 333 THR A N 1
ATOM 2506 C CA . THR A 1 333 ? -10.519 11.924 19.881 1.00 91.69 333 THR A CA 1
ATOM 2507 C C . THR A 1 333 ? -11.053 10.560 19.437 1.00 91.69 333 THR A C 1
ATOM 2509 O O . THR A 1 333 ? -11.574 9.809 20.266 1.00 91.69 333 THR A O 1
ATOM 2512 N N . ASP A 1 334 ? -10.916 10.216 18.154 1.00 90.62 334 ASP A N 1
ATOM 2513 C CA . ASP A 1 334 ? -11.345 8.931 17.620 1.00 90.62 334 ASP A CA 1
ATOM 2514 C C . ASP A 1 334 ? -10.552 7.773 18.219 1.00 90.62 334 ASP A C 1
ATOM 2516 O O . ASP A 1 334 ? -9.334 7.822 18.397 1.00 90.62 334 ASP A O 1
ATOM 2520 N N . THR A 1 335 ? -11.270 6.686 18.477 1.00 91.62 335 THR A N 1
ATOM 2521 C CA . THR A 1 335 ? -10.744 5.434 19.015 1.00 91.62 335 THR A CA 1
ATOM 2522 C C . THR A 1 335 ? -11.221 4.280 18.151 1.00 91.62 335 THR A C 1
ATOM 2524 O O . THR A 1 335 ? -12.326 4.324 17.607 1.00 91.62 335 THR A O 1
ATOM 2527 N N . SER A 1 336 ? -10.423 3.220 18.039 1.00 88.75 336 SER A N 1
ATOM 2528 C CA . SER A 1 336 ? -10.937 1.965 17.498 1.00 88.75 336 SER A CA 1
ATOM 2529 C C . SER A 1 336 ? -11.889 1.301 18.509 1.00 88.75 336 SER A C 1
ATOM 2531 O O . SER A 1 336 ? -11.721 1.437 19.723 1.00 88.75 336 SER A O 1
ATOM 2533 N N . PRO A 1 337 ? -12.917 0.585 18.032 1.00 85.44 337 PRO A N 1
ATOM 2534 C CA . PRO A 1 337 ? -13.897 -0.085 18.891 1.00 85.44 337 PRO A CA 1
ATOM 2535 C C . PRO A 1 337 ? -13.390 -1.436 19.420 1.00 85.44 337 PRO A C 1
ATOM 2537 O O . PRO A 1 337 ? -13.859 -1.943 20.436 1.00 85.44 337 PRO A O 1
ATOM 2540 N N . THR A 1 338 ? -12.429 -2.024 18.714 1.00 89.44 338 THR A N 1
ATOM 2541 C CA . THR A 1 338 ? -11.823 -3.322 18.985 1.00 89.44 338 THR A CA 1
ATOM 2542 C C . THR A 1 338 ? -10.328 -3.243 18.695 1.00 89.44 338 THR A C 1
ATOM 2544 O O . THR A 1 338 ? -9.841 -2.241 18.175 1.00 89.44 338 THR A O 1
ATOM 2547 N N . ASN A 1 339 ? -9.595 -4.291 19.045 1.00 89.38 339 ASN A N 1
ATOM 2548 C CA . ASN A 1 339 ? -8.182 -4.402 18.728 1.00 89.38 339 ASN A CA 1
ATOM 2549 C C . ASN A 1 339 ? -8.018 -4.545 17.207 1.00 89.38 339 ASN A C 1
ATOM 2551 O O . ASN A 1 339 ? -8.334 -5.595 16.650 1.00 89.38 339 ASN A O 1
ATOM 2555 N N . VAL A 1 340 ? -7.540 -3.490 16.543 1.00 91.56 340 VAL A N 1
ATOM 2556 C CA . VAL A 1 340 ? -7.294 -3.483 15.095 1.00 91.56 340 VAL A CA 1
ATOM 2557 C C . VAL A 1 340 ? -5.820 -3.764 14.827 1.00 91.56 340 VAL A C 1
ATOM 2559 O O . VAL A 1 340 ? -4.948 -3.044 15.310 1.00 91.56 340 VAL A O 1
ATOM 2562 N N . GLN A 1 341 ? -5.539 -4.805 14.046 1.00 90.38 341 GLN A N 1
ATOM 2563 C CA . GLN A 1 341 ? -4.185 -5.098 13.570 1.00 90.38 341 GLN A CA 1
ATOM 2564 C C . GLN A 1 341 ? -3.837 -4.215 12.369 1.00 90.38 341 GLN A C 1
ATOM 2566 O O . GLN A 1 341 ? -4.676 -4.028 11.494 1.00 90.38 341 GLN A O 1
ATOM 2571 N N . THR A 1 342 ? -2.611 -3.694 12.301 1.00 90.75 342 THR A N 1
ATOM 2572 C CA . THR A 1 342 ? -2.150 -2.872 11.163 1.00 90.75 342 THR A CA 1
ATOM 2573 C C . THR A 1 342 ? -1.047 -3.592 10.406 1.00 90.75 342 THR A C 1
ATOM 2575 O O . THR A 1 342 ? 0.068 -3.697 10.911 1.00 90.75 342 THR A O 1
ATOM 2578 N N . PHE A 1 343 ? -1.346 -4.089 9.208 1.00 89.19 343 PHE A N 1
ATOM 2579 C CA . PHE A 1 343 ? -0.362 -4.608 8.255 1.00 89.19 343 PHE A CA 1
ATOM 2580 C C . PHE A 1 343 ? 0.216 -3.453 7.444 1.00 89.19 343 PHE A C 1
ATOM 2582 O O . PHE A 1 343 ? -0.484 -2.474 7.197 1.00 89.19 343 PHE A O 1
ATOM 2589 N N . VAL A 1 344 ? 1.476 -3.560 7.017 1.00 85.00 344 VAL A N 1
ATOM 2590 C CA . VAL A 1 344 ? 2.143 -2.488 6.267 1.00 85.00 344 VAL A CA 1
ATOM 2591 C C . VAL A 1 344 ? 2.816 -3.037 5.012 1.00 85.00 344 VAL A C 1
ATOM 2593 O O . VAL A 1 344 ? 3.539 -4.039 5.062 1.00 85.00 344 VAL A O 1
ATOM 2596 N N . ILE A 1 345 ? 2.565 -2.365 3.893 1.00 82.69 345 ILE A N 1
ATOM 2597 C CA . ILE A 1 345 ? 3.124 -2.630 2.571 1.00 82.69 345 ILE A CA 1
ATOM 2598 C C . ILE A 1 345 ? 3.847 -1.368 2.111 1.00 82.69 345 ILE A C 1
ATOM 2600 O O . ILE A 1 345 ? 3.222 -0.330 1.905 1.00 82.69 345 ILE A O 1
ATOM 2604 N N . GLY A 1 346 ? 5.162 -1.476 1.950 1.00 76.12 346 GLY A N 1
ATOM 2605 C CA . GLY A 1 346 ? 5.982 -0.438 1.343 1.00 76.12 346 GLY A CA 1
ATOM 2606 C C . GLY A 1 346 ? 6.029 -0.600 -0.163 1.00 76.12 346 GLY A C 1
ATOM 2607 O O . GLY A 1 346 ? 6.291 -1.708 -0.631 1.00 76.12 346 GLY A O 1
ATOM 2608 N N . VAL A 1 347 ? 5.792 0.473 -0.908 1.00 69.38 347 VAL A N 1
ATOM 2609 C CA . VAL A 1 347 ? 5.834 0.474 -2.373 1.00 69.38 347 VAL A CA 1
ATOM 2610 C C . VAL A 1 347 ? 6.912 1.438 -2.854 1.00 69.38 347 VAL A C 1
ATOM 2612 O O . VAL A 1 347 ? 6.562 2.408 -3.479 1.00 69.38 347 VAL A O 1
ATOM 2615 N N . SER A 1 348 ? 8.172 1.248 -2.441 1.00 59.78 348 SER A N 1
ATOM 2616 C CA . SER A 1 348 ? 9.371 1.974 -2.917 1.00 59.78 348 SER A CA 1
ATOM 2617 C C . SER A 1 348 ? 10.591 1.564 -2.067 1.00 59.78 348 SER A C 1
ATOM 2619 O O . SER A 1 348 ? 10.411 1.167 -0.907 1.00 59.78 348 SER A O 1
ATOM 2621 N N . PRO A 1 349 ? 11.841 1.644 -2.574 1.00 53.91 349 PRO A N 1
ATOM 2622 C CA . PRO A 1 349 ? 13.039 1.621 -1.723 1.00 53.91 349 PRO A CA 1
ATOM 2623 C C . PRO A 1 349 ? 13.147 2.814 -0.752 1.00 53.91 349 PRO A C 1
ATOM 2625 O O . PRO A 1 349 ? 13.922 2.728 0.205 1.00 53.91 349 PRO A O 1
ATOM 2628 N N . ASP A 1 350 ? 12.398 3.894 -0.989 1.00 55.34 350 ASP A N 1
ATOM 2629 C CA . ASP A 1 350 ? 12.451 5.138 -0.213 1.00 55.34 350 ASP A CA 1
ATOM 2630 C C . ASP A 1 350 ? 11.595 5.090 1.059 1.00 55.34 350 ASP A C 1
ATOM 2632 O O . ASP A 1 350 ? 11.750 5.944 1.933 1.00 55.34 350 ASP A O 1
ATOM 2636 N N . VAL A 1 351 ? 10.741 4.069 1.234 1.00 66.19 351 VAL A N 1
ATOM 2637 C CA . VAL A 1 351 ? 9.985 3.952 2.484 1.00 66.19 351 VAL A CA 1
ATOM 2638 C C . VAL A 1 351 ? 10.931 3.642 3.635 1.00 66.19 351 VAL A C 1
ATOM 2640 O O . VAL A 1 351 ? 11.607 2.604 3.676 1.00 66.19 351 VAL A O 1
ATOM 2643 N N . SER A 1 352 ? 10.922 4.523 4.632 1.00 68.62 352 SER A N 1
ATOM 2644 C CA . SER A 1 352 ? 11.759 4.378 5.810 1.00 68.62 352 SER A CA 1
ATOM 2645 C C . SER A 1 352 ? 11.474 3.065 6.542 1.00 68.62 352 SER A C 1
ATOM 2647 O O . SER A 1 352 ? 10.333 2.635 6.744 1.00 68.62 352 SER A O 1
ATOM 2649 N N . ARG A 1 353 ? 12.546 2.427 7.025 1.00 69.44 353 ARG A N 1
ATOM 2650 C CA . ARG A 1 353 ? 12.455 1.248 7.907 1.00 69.44 353 ARG A CA 1
ATOM 2651 C C . ARG A 1 353 ? 11.603 1.543 9.136 1.00 69.44 353 ARG A C 1
ATOM 2653 O O . ARG A 1 353 ? 10.969 0.647 9.680 1.00 69.44 353 ARG A O 1
ATOM 2660 N N . CYS A 1 354 ? 11.614 2.789 9.580 1.00 75.50 354 CYS A N 1
ATOM 2661 C CA . CYS A 1 354 ? 10.895 3.259 10.749 1.00 75.50 354 CYS A CA 1
ATOM 2662 C C . CYS A 1 354 ? 9.401 3.310 10.479 1.00 75.50 354 CYS A C 1
ATOM 2664 O O . CYS A 1 354 ? 8.615 2.950 11.349 1.00 75.50 354 CYS A O 1
ATOM 2666 N N . GLU A 1 355 ? 9.002 3.735 9.287 1.00 79.75 355 GLU A N 1
ATOM 2667 C CA . GLU A 1 355 ? 7.606 3.755 8.882 1.00 79.75 355 GLU A CA 1
ATOM 2668 C C . GLU A 1 355 ? 7.082 2.348 8.651 1.00 79.75 355 GLU A C 1
ATOM 2670 O O . GLU A 1 355 ? 6.062 1.989 9.227 1.00 79.75 355 GLU A O 1
ATOM 2675 N N . LEU A 1 356 ? 7.805 1.510 7.906 1.00 80.06 356 LEU A N 1
ATOM 2676 C CA . LEU A 1 356 ? 7.351 0.146 7.639 1.00 80.06 356 LEU A CA 1
ATOM 2677 C C . LEU A 1 356 ? 7.370 -0.722 8.888 1.00 80.06 356 LEU A C 1
ATOM 2679 O O . LEU A 1 356 ? 6.350 -1.267 9.312 1.00 80.06 356 LEU A O 1
ATOM 2683 N N . ASN A 1 357 ? 8.551 -0.881 9.477 1.00 77.25 357 ASN A N 1
ATOM 2684 C CA . ASN A 1 357 ? 8.753 -1.904 10.481 1.00 77.25 357 ASN A CA 1
ATOM 2685 C C . ASN A 1 357 ? 8.088 -1.493 11.805 1.00 77.25 357 ASN A C 1
ATOM 2687 O O . ASN A 1 357 ? 7.437 -2.329 12.426 1.00 77.25 357 ASN A O 1
ATOM 2691 N N . LEU A 1 358 ? 8.224 -0.231 12.260 1.00 81.56 358 LEU A N 1
ATOM 2692 C CA . LEU A 1 358 ? 7.697 0.136 13.584 1.00 81.56 358 LEU A CA 1
ATOM 2693 C C . LEU A 1 358 ? 6.178 0.227 13.520 1.00 81.56 358 LEU A C 1
ATOM 2695 O O . LEU A 1 358 ? 5.521 -0.179 14.472 1.00 81.56 358 LEU A O 1
ATOM 2699 N N . THR A 1 359 ? 5.607 0.685 12.404 1.00 87.94 359 THR A N 1
ATOM 2700 C CA . THR A 1 359 ? 4.148 0.695 12.237 1.00 87.94 359 THR A CA 1
ATOM 2701 C C . THR A 1 359 ? 3.583 -0.721 12.219 1.00 87.94 359 THR A C 1
ATOM 2703 O O . THR A 1 359 ? 2.585 -0.964 12.889 1.00 87.94 359 THR A O 1
ATOM 2706 N N . ALA A 1 360 ? 4.247 -1.686 11.574 1.00 84.06 360 ALA A N 1
ATOM 2707 C CA . ALA A 1 360 ? 3.842 -3.093 11.645 1.00 84.06 360 ALA A CA 1
ATOM 2708 C C . ALA A 1 360 ? 4.016 -3.691 13.059 1.00 84.06 360 ALA A C 1
ATOM 2710 O O . ALA A 1 360 ? 3.143 -4.408 13.553 1.00 84.06 360 ALA A O 1
ATOM 2711 N N . TYR A 1 361 ? 5.115 -3.366 13.748 1.00 81.62 361 TYR A N 1
ATOM 2712 C CA . TYR A 1 361 ? 5.394 -3.818 15.117 1.00 81.62 361 TYR A CA 1
ATOM 2713 C C . TYR A 1 361 ? 4.353 -3.316 16.109 1.00 81.62 361 TYR A C 1
ATOM 2715 O O . TYR A 1 361 ? 3.693 -4.097 16.800 1.00 81.62 361 TYR A O 1
ATOM 2723 N N . PHE A 1 362 ? 4.139 -2.007 16.131 1.00 85.62 362 PHE A N 1
ATOM 2724 C CA . PHE A 1 362 ? 3.132 -1.392 16.978 1.00 85.62 362 PHE A CA 1
ATOM 2725 C C . PHE A 1 362 ? 1.705 -1.709 16.500 1.00 85.62 362 PHE A C 1
ATOM 2727 O O . PHE A 1 362 ? 0.796 -1.811 17.315 1.00 85.62 362 PHE A O 1
ATOM 2734 N N . GLY A 1 363 ? 1.523 -2.043 15.226 1.00 87.44 363 GLY A N 1
ATOM 2735 C CA . GLY A 1 363 ? 0.304 -2.629 14.671 1.00 87.44 363 GLY A CA 1
ATOM 2736 C C . GLY A 1 363 ? 0.059 -4.100 15.021 1.00 87.44 363 GLY A C 1
ATOM 2737 O O . GLY A 1 363 ? -0.979 -4.635 14.633 1.00 87.44 363 GLY A O 1
ATOM 2738 N N . ARG A 1 364 ? 0.983 -4.756 15.740 1.00 85.06 364 ARG A N 1
ATOM 2739 C CA . ARG A 1 364 ? 0.938 -6.180 16.136 1.00 85.06 364 ARG A CA 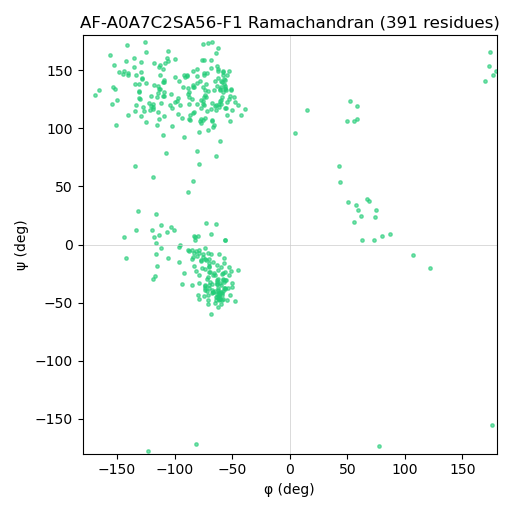1
ATOM 2740 C C . ARG A 1 364 ? 0.871 -7.165 14.961 1.00 85.06 364 ARG A C 1
ATOM 2742 O O . ARG A 1 364 ? 0.313 -8.252 15.100 1.00 85.06 364 ARG A O 1
ATOM 2749 N N . THR A 1 365 ? 1.442 -6.798 13.817 1.00 76.44 365 THR A N 1
ATOM 2750 C CA . THR A 1 365 ? 1.533 -7.657 12.621 1.00 76.44 365 THR A CA 1
ATOM 2751 C C . THR A 1 365 ? 2.969 -8.008 12.245 1.00 76.44 365 THR A C 1
ATOM 2753 O O . THR A 1 365 ? 3.181 -8.886 11.412 1.00 76.44 365 THR A O 1
ATOM 2756 N N . ASP A 1 366 ? 3.957 -7.389 12.895 1.00 65.06 366 ASP A N 1
ATOM 2757 C CA . ASP A 1 366 ? 5.333 -7.879 12.892 1.00 65.06 366 ASP A CA 1
ATOM 2758 C C . ASP A 1 366 ? 5.439 -9.109 13.804 1.00 65.06 366 ASP A C 1
ATOM 2760 O O . ASP A 1 366 ? 5.208 -9.041 15.014 1.00 65.06 366 ASP A O 1
ATOM 2764 N N . ALA A 1 367 ? 5.839 -10.243 13.240 1.00 52.25 367 ALA A N 1
ATOM 2765 C CA . ALA A 1 367 ? 6.062 -11.484 13.994 1.00 52.25 367 ALA A CA 1
ATOM 2766 C C . ALA A 1 367 ? 7.078 -11.374 15.112 1.00 52.25 367 ALA A C 1
ATOM 2768 O O . ALA A 1 367 ? 7.111 -12.203 16.020 1.00 52.25 367 ALA A O 1
ATOM 2769 N N . SER A 1 368 ? 7.992 -10.416 14.987 1.00 50.62 368 SER A N 1
ATOM 2770 C CA . SER A 1 368 ? 9.089 -10.261 15.920 1.00 50.62 368 SER A CA 1
ATOM 2771 C C . SER A 1 368 ? 8.686 -9.500 17.185 1.00 50.62 368 SER A C 1
ATOM 2773 O O . SER A 1 368 ? 9.539 -9.263 18.042 1.00 50.62 368 SER A O 1
ATOM 2775 N N . ALA A 1 369 ? 7.389 -9.200 17.355 1.00 49.12 369 ALA A N 1
ATOM 2776 C CA . ALA A 1 369 ? 6.793 -8.563 18.531 1.00 49.12 369 ALA A CA 1
ATOM 2777 C C . ALA A 1 369 ? 7.121 -9.246 19.877 1.00 49.12 369 ALA A C 1
ATOM 2779 O O . ALA A 1 369 ? 7.044 -8.598 20.917 1.00 49.12 369 ALA A O 1
ATOM 2780 N N . GLY A 1 370 ? 7.544 -10.519 19.868 1.00 41.53 370 GLY A N 1
ATOM 2781 C CA . GLY A 1 370 ? 8.045 -11.234 21.051 1.00 41.53 370 GLY A CA 1
ATOM 2782 C C . GLY A 1 370 ? 9.528 -11.005 21.396 1.00 41.53 370 GLY A C 1
ATOM 2783 O O . GLY A 1 370 ? 9.981 -11.469 22.439 1.00 41.53 370 GLY A O 1
ATOM 2784 N N . THR A 1 371 ? 10.303 -10.315 20.549 1.00 43.81 371 THR A N 1
ATOM 2785 C CA . THR A 1 371 ? 11.720 -9.991 20.804 1.00 43.81 371 THR A CA 1
ATOM 2786 C C . THR A 1 371 ? 11.869 -8.587 21.383 1.00 43.81 371 THR A C 1
ATOM 2788 O O . THR A 1 371 ? 11.159 -7.661 20.996 1.00 43.81 371 THR A O 1
ATOM 2791 N N . ASN A 1 372 ? 12.781 -8.436 22.346 1.00 45.97 372 ASN A N 1
ATOM 2792 C CA . ASN A 1 372 ? 13.018 -7.176 23.045 1.00 45.97 372 ASN A CA 1
ATOM 2793 C C . ASN A 1 372 ? 13.355 -6.072 22.024 1.00 45.97 372 ASN A C 1
ATOM 2795 O O . ASN A 1 372 ? 14.181 -6.293 21.138 1.00 45.97 372 ASN A O 1
ATOM 2799 N N . VAL A 1 373 ? 12.755 -4.885 22.160 1.00 50.03 373 VAL A N 1
ATOM 2800 C CA . VAL A 1 373 ? 12.864 -3.754 21.209 1.00 50.03 373 VAL A CA 1
ATOM 2801 C C . VAL A 1 373 ? 14.328 -3.380 20.885 1.00 50.03 373 VAL A C 1
ATOM 2803 O O . VAL A 1 373 ? 14.639 -2.905 19.797 1.00 50.03 373 VAL A O 1
ATOM 2806 N N . ALA A 1 374 ? 15.263 -3.670 21.795 1.00 43.31 374 ALA A N 1
ATOM 2807 C CA . ALA A 1 374 ? 16.700 -3.461 21.609 1.00 43.31 374 ALA A CA 1
ATOM 2808 C C . ALA A 1 374 ? 17.376 -4.424 20.602 1.00 43.31 374 ALA A C 1
ATOM 2810 O O . ALA A 1 374 ? 18.356 -4.042 19.968 1.00 43.31 374 ALA A O 1
ATOM 2811 N N . GLN A 1 375 ? 16.867 -5.649 20.403 1.00 45.62 375 GLN A N 1
ATOM 2812 C CA . GLN A 1 375 ? 17.411 -6.629 19.435 1.00 45.62 375 GLN A CA 1
ATOM 2813 C C . GLN A 1 375 ? 16.988 -6.351 17.985 1.00 45.62 375 GLN A C 1
ATOM 2815 O O . GLN A 1 375 ? 17.438 -7.014 17.051 1.00 45.62 375 GLN A O 1
ATOM 2820 N N . TRP A 1 376 ? 16.125 -5.360 17.797 1.00 47.19 376 TRP A N 1
ATOM 2821 C CA . TRP A 1 376 ? 15.499 -5.001 16.533 1.00 47.19 376 TRP A CA 1
ATOM 2822 C C . TRP A 1 376 ? 16.469 -4.316 15.542 1.00 47.19 376 TRP A C 1
ATOM 2824 O O . TRP A 1 376 ? 16.187 -4.243 14.351 1.00 47.19 376 TRP A O 1
ATOM 2834 N N . TRP A 1 377 ? 17.644 -3.881 16.024 1.00 47.75 377 TRP A N 1
ATOM 2835 C CA . TRP A 1 377 ? 18.675 -3.143 15.271 1.00 47.75 377 TRP A CA 1
ATOM 2836 C C . TRP A 1 377 ? 19.811 -4.002 14.705 1.00 47.75 377 TRP A C 1
ATOM 2838 O O . TRP A 1 377 ? 20.694 -3.477 14.027 1.00 47.75 377 TRP A O 1
ATOM 2848 N N . GLY A 1 378 ? 19.812 -5.313 14.964 1.00 43.62 378 GLY A N 1
ATOM 2849 C CA . GLY A 1 378 ? 20.751 -6.219 14.307 1.00 43.62 378 GLY A CA 1
ATOM 2850 C C . GLY A 1 378 ? 20.543 -6.182 12.791 1.00 43.62 378 GLY A C 1
ATOM 2851 O O . GLY A 1 378 ? 19.412 -6.263 12.316 1.00 43.62 378 GLY A O 1
ATOM 2852 N N . SER A 1 379 ? 21.631 -6.080 12.029 1.00 43.47 379 SER A N 1
ATOM 2853 C CA . SER A 1 379 ? 21.702 -5.966 10.560 1.00 43.47 379 SER A CA 1
ATOM 2854 C C . SER A 1 379 ? 21.007 -7.080 9.752 1.00 43.47 379 SER A C 1
ATOM 2856 O O . SER A 1 379 ? 21.062 -7.075 8.527 1.00 43.47 379 SER A O 1
ATOM 2858 N N . SER A 1 380 ? 20.333 -8.025 10.405 1.00 42.12 380 SER A N 1
ATOM 2859 C CA . SER A 1 380 ? 19.727 -9.220 9.820 1.00 42.12 380 SER A CA 1
ATOM 2860 C C . SER A 1 380 ? 18.239 -9.100 9.459 1.00 42.12 380 SER A C 1
ATOM 2862 O O . SER A 1 380 ? 17.677 -10.074 8.969 1.00 42.12 380 SER A O 1
ATOM 2864 N N . ARG A 1 381 ? 17.571 -7.956 9.689 1.00 47.66 381 ARG A N 1
ATOM 2865 C CA . ARG A 1 381 ? 16.092 -7.834 9.552 1.00 47.66 381 ARG A CA 1
ATOM 2866 C C . ARG A 1 381 ? 15.598 -6.869 8.466 1.00 47.66 381 ARG A C 1
ATOM 2868 O O . ARG A 1 381 ? 14.489 -6.329 8.530 1.00 47.66 381 ARG A O 1
ATOM 2875 N N . LEU A 1 382 ? 16.424 -6.663 7.449 1.00 38.47 382 LEU A N 1
ATOM 2876 C CA . LEU A 1 382 ? 16.169 -5.785 6.309 1.00 38.47 382 LEU A CA 1
ATOM 2877 C C . LEU A 1 382 ? 15.949 -6.605 5.034 1.00 38.47 382 LEU A C 1
ATOM 2879 O O . LEU A 1 382 ? 16.610 -7.628 4.875 1.00 38.47 382 LEU A O 1
ATOM 2883 N N . PRO A 1 383 ? 15.159 -6.123 4.060 1.00 33.00 383 PRO A N 1
ATOM 2884 C CA . PRO A 1 383 ? 15.616 -6.211 2.681 1.00 33.00 383 PRO A CA 1
ATOM 2885 C C . PRO A 1 383 ? 16.859 -5.316 2.570 1.00 33.00 383 PRO A C 1
ATOM 2887 O O . PRO A 1 383 ? 16.799 -4.127 2.890 1.00 33.00 383 PRO A O 1
ATOM 2890 N N . GLN A 1 384 ? 18.009 -5.889 2.212 1.00 34.88 384 GLN A N 1
ATOM 2891 C CA . GLN A 1 384 ? 19.231 -5.120 1.979 1.00 34.88 384 GLN A CA 1
ATOM 2892 C C . GLN A 1 384 ? 18.941 -4.018 0.950 1.00 34.88 384 GLN A C 1
ATOM 2894 O O . GLN A 1 384 ? 18.724 -4.295 -0.225 1.00 34.88 384 GLN A O 1
ATOM 2899 N N . ASN A 1 385 ? 18.962 -2.756 1.389 1.00 33.62 385 ASN A N 1
ATOM 2900 C CA . ASN A 1 385 ? 19.361 -1.686 0.487 1.00 33.62 385 ASN A CA 1
ATOM 2901 C C . ASN A 1 385 ? 20.838 -1.963 0.212 1.00 33.62 385 ASN A C 1
ATOM 2903 O O . ASN A 1 385 ? 21.669 -1.729 1.089 1.00 33.62 385 ASN A O 1
ATOM 2907 N N . ASP A 1 386 ? 21.136 -2.553 -0.946 1.00 33.78 386 ASP A N 1
ATOM 2908 C CA . ASP A 1 386 ? 22.493 -2.803 -1.431 1.00 33.78 386 ASP A CA 1
ATOM 2909 C C . ASP A 1 386 ? 23.205 -1.467 -1.678 1.00 33.78 386 ASP A C 1
ATOM 2911 O O . ASP A 1 386 ? 23.396 -1.007 -2.804 1.00 33.78 386 ASP A O 1
ATOM 2915 N N . SER A 1 387 ? 23.638 -0.825 -0.601 1.00 30.55 387 SER A N 1
ATOM 2916 C CA . SER A 1 387 ? 24.731 0.129 -0.646 1.00 30.55 387 SER A CA 1
ATOM 2917 C C . SER A 1 387 ? 26.039 -0.665 -0.650 1.00 30.55 387 SER A C 1
ATOM 2919 O O . SER A 1 387 ? 26.658 -0.841 0.391 1.00 30.55 387 SER A O 1
ATOM 2921 N N . GLY A 1 388 ? 26.414 -1.174 -1.826 1.00 31.58 388 GLY A N 1
ATOM 2922 C CA . GLY A 1 388 ? 27.801 -1.425 -2.233 1.00 31.58 388 GLY A CA 1
ATOM 2923 C C . GLY A 1 388 ? 28.673 -2.373 -1.389 1.00 31.58 388 GLY A C 1
ATOM 2924 O O . GLY A 1 388 ? 29.234 -1.985 -0.375 1.00 31.58 388 GLY A O 1
ATOM 2925 N N . SER A 1 389 ? 28.926 -3.552 -1.969 1.00 32.75 389 SER A N 1
ATOM 2926 C CA . SER A 1 389 ? 30.161 -4.361 -1.909 1.00 32.75 389 SER A CA 1
ATOM 2927 C C . SER A 1 389 ? 30.716 -4.843 -0.558 1.00 32.75 389 SER A C 1
ATOM 2929 O O . SER A 1 389 ? 31.295 -4.061 0.186 1.00 32.75 389 SER A O 1
ATOM 2931 N N . THR A 1 390 ? 30.796 -6.173 -0.409 1.00 26.81 390 THR A N 1
ATOM 2932 C CA . THR A 1 390 ? 32.063 -6.880 -0.119 1.00 26.81 390 THR A CA 1
ATOM 2933 C C . THR A 1 390 ? 32.028 -8.343 -0.607 1.00 26.81 390 THR A C 1
ATOM 2935 O O . THR A 1 390 ? 31.188 -9.136 -0.200 1.00 26.81 390 THR A O 1
ATOM 2938 N N . SER A 1 391 ? 32.976 -8.652 -1.503 1.00 26.66 391 SER A N 1
ATOM 2939 C CA . SER A 1 391 ? 33.666 -9.936 -1.758 1.00 26.66 391 SER A CA 1
ATOM 2940 C C . SER A 1 391 ? 32.883 -11.254 -1.937 1.00 26.66 391 SER A C 1
ATOM 2942 O O . SER A 1 391 ? 32.538 -11.938 -0.977 1.00 26.66 391 SER A O 1
ATOM 2944 N N . LEU A 1 392 ? 32.823 -11.701 -3.194 1.00 25.62 392 LEU A N 1
ATOM 2945 C CA . LEU A 1 392 ? 33.221 -13.053 -3.615 1.00 25.62 392 LEU A CA 1
ATOM 2946 C C . LEU A 1 392 ? 34.222 -12.814 -4.761 1.00 25.62 392 LEU A C 1
ATOM 2948 O O . LEU A 1 392 ? 33.825 -12.230 -5.766 1.00 25.62 392 LEU A O 1
ATOM 2952 N N . SER A 1 393 ? 35.513 -13.124 -4.729 1.00 29.44 393 SER A N 1
ATOM 2953 C CA . SER A 1 393 ? 36.399 -13.918 -3.865 1.00 29.44 393 SER A CA 1
ATOM 2954 C C . SER A 1 393 ? 37.223 -13.117 -2.865 1.00 29.44 393 SER A C 1
ATOM 2956 O O . SER A 1 393 ? 37.663 -12.011 -3.258 1.00 29.44 393 SER A O 1
#

Sequence (393 aa):
MKKTSLFAGISALLLATAVAAAPPPSQVVEKVDLMRQITTQWVKPNVLIVLDRSGSMAWDMWGSDVGVDNQGGPNNDGQPPTWTLSSTTGSCSGGKKIYTYTLSFYFPSRMAVMKNSLGNSVTIWQPPAIWKTAGFWPKISGWTKSTSFGALNTIKYTSNTCLANSPALPAQLASIQIPASIPPQDLVGRSADKVNWGLLIYSSSLTDYHQVIQPVDPDDANQATAVQNIENALRLSSAGGLTAGGWTPTSRGLNAAKASLKQTWNNDLKKSCGRLYATILVTDGESNYCNPSNSEWGSGCPNYTTNWRKYPPGRADELFLKTADSSSGCTTTDTSPTNVQTFVIGVSPDVSRCELNLTAYFGRTDASAGTNVAQWWGSSRLPQNDSGSTSLS

InterPro domains:
  IPR036465 von Willebrand factor A-like domain superfamily [G3DSA:3.40.50.410] (44-374)
  IPR036465 von Willebrand factor A-like domain superfamily [SSF53300] (189-364)

Organism: NCBI:txid1312852

Solvent-accessible surface area (backbone atoms only — not comparable to full-atom values): 22307 Å² total; per-residue (Å²): 134,83,88,84,89,82,88,85,82,91,83,89,79,92,75,91,72,85,81,78,75,76,76,77,81,74,82,74,77,87,70,82,57,63,65,54,61,68,70,51,62,76,64,49,31,42,37,33,36,36,34,58,28,11,33,52,49,39,64,69,25,67,47,90,50,49,18,67,40,102,58,42,35,45,96,66,64,75,62,66,73,40,80,42,80,49,73,46,50,92,91,39,71,91,81,14,26,33,42,33,42,35,39,44,42,66,79,74,86,63,44,34,38,32,54,35,65,81,49,48,62,45,64,80,40,73,75,68,81,55,77,83,41,86,78,59,65,75,86,49,91,67,42,48,77,50,77,47,84,59,71,64,26,36,40,34,41,31,43,73,54,65,33,79,64,87,75,77,81,55,67,80,63,73,68,61,83,71,81,75,76,76,69,58,81,49,68,62,70,78,33,48,94,54,38,26,55,19,33,31,37,21,11,57,71,36,98,74,28,40,48,74,80,31,70,41,50,70,56,83,85,56,44,69,61,42,43,48,55,45,52,48,41,66,22,10,33,94,72,70,15,58,66,53,30,48,50,32,25,49,32,46,32,47,47,51,47,17,47,54,51,28,50,29,54,73,70,26,89,58,55,88,76,68,48,48,43,35,35,38,38,36,36,28,52,47,37,34,29,39,15,68,92,41,41,60,50,46,68,80,41,80,60,49,93,78,48,38,58,24,35,48,26,22,38,22,31,19,28,34,71,40,39,52,46,85,52,35,61,62,57,40,86,47,35,22,80,51,63,26,37,22,38,29,33,29,44,40,93,67,33,17,59,39,55,46,52,42,18,13,38,41,4,69,28,29,42,50,68,86,52,64,81,81,69,69,74,54,92,81,67,60,79,78,78,82,77,71,89,83,79,90,127

Secondary structure (DSSP, 8-state):
--------------------PPPPPPPP-----HHHHHH------EEEEEEE-SHHHHHHSSSSSS-SSTT---TTBTB--EEEEEEE-TT-STT-BEEEEEEEEPPPS---EEE-TTSSEEES----GGGGSTTTS---TTEEEEEE-SSSEEEEEEESS-BSSPPPPPHHHHT---PPPPPP--HHHHTTTT-EEEEEEE-TTSTTSEEEEE-----GGGHHHHHHHHHHHTS-GGGT-PPP-S---HHHHHHHHHHHHHHHHHH-TTGGGT--EEEEEEESS---SSSGGG----TT-TTHHHHGGGSHHHHHHHHHHT--B-SSSS-B----SS--EEEEEE-STTS-HIIIIIHHHHTT--GGGGS-GGGGGSTTSS-----S-----